Protein AF-0000000073178371 (afdb_homodimer)

Radius of gyration: 22.94 Å; Cα contacts (8 Å, |Δi|>4): 761; chains: 2; bounding box: 47×72×48 Å

Secondary structure (DSSP, 8-state):
--SS-GGGHHHHEEETTSS--SS--EEEEEEE-TT-HHHHHHHHHIIIIIHHHHHHTT-GGGEEEEEEE---GGGHHHHHHHHHHHHHHHHH-GGGHHHHHHHHHHTGGGGSHHHHTT-BHHHHHHHHHHHHHHHSSS--HHHHHHHH-----TT--------TTHHHHHHHHHHHHHHT--SSSEEEETTEE-TT--TTS-HHHHHHHHHTT-/--SS-GGGHHHHEEETTSS--SS--EEEEEEE-TT-HHHHHHHHHIIIIIHHHHHHTT-GGGEEEEEEE---GGGHHHHHHHHHHHHHHHHH-GGGHHHHHHHHHHTGGGGSHHHHTT-BHHHHHHHHHHHHHHHSSS--HHHHHHHH-----TT--------TTHHHHHHHHHHHHHHT--SSSEEEETTEE-TT--TTS-HHHHHHHHHTT-

InterPro domains:
  IPR036249 Thioredoxin-like superfamily [SSF52833] (24-210)

pLDDT: mean 94.6, std 6.79, range [54.22, 98.88]

Nearest PDB structures (foldseek):
  3gn3-assembly1_A  TM=8.587E-01  e=5.222E-09  Pseudomonas syringae pv. tomato
  1z6m-assembly1_A  TM=7.721E-01  e=9.609E-05  Enterococcus faecalis V583
  5c00-assembly3_C  TM=6.889E-01  e=3.436E-05  Corynebacterium diphtheriae NCTC 13129
  4n30-assembly1_A  TM=6.350E-01  e=2.978E-04  Pseudomonas aeruginosa
  3gn3-assembly1_A  TM=8.583E-01  e=3.456E-09  Pseudomonas syringae pv. tomato

Organism: Brettanomyces naardenensis (NCBI:txid13370)

Solvent-accessible surface area (backbone atoms only — not comparable to full-atom values): 22902 Å² total; per-residue (Å²): 100,65,93,64,66,71,88,42,42,75,32,38,40,42,44,48,49,76,49,89,59,94,58,84,36,48,24,37,37,38,33,32,24,70,68,34,70,48,18,31,46,32,52,50,42,42,66,71,42,29,37,55,50,33,45,76,69,72,52,15,62,46,32,30,39,30,64,39,59,40,63,54,46,81,42,16,60,42,20,33,50,52,52,43,52,48,48,29,34,31,73,76,38,34,92,46,23,60,60,47,52,51,52,46,40,74,48,30,63,69,48,19,50,54,62,40,38,83,39,18,58,55,54,51,48,50,54,53,49,47,53,44,47,75,72,47,83,88,55,59,64,67,62,47,45,69,28,61,50,71,71,71,55,92,84,70,56,72,41,69,83,54,38,76,37,40,68,61,53,49,48,33,48,51,49,34,39,72,74,56,60,79,63,64,52,34,34,27,50,72,86,38,79,37,84,82,53,48,52,82,50,51,46,70,59,48,48,53,58,54,57,68,71,108,101,64,92,62,66,71,89,42,42,76,32,39,40,43,43,49,48,75,48,89,60,93,57,84,34,50,23,37,37,37,32,33,24,69,68,35,70,48,18,30,46,33,53,50,42,43,67,73,42,30,37,55,50,32,46,76,68,72,52,15,64,47,31,31,40,28,65,38,60,41,63,52,46,82,41,17,60,42,18,32,51,51,52,42,53,47,46,30,34,31,72,77,38,33,91,46,22,58,59,48,52,52,52,44,39,77,48,30,63,69,47,18,50,54,62,40,38,82,37,19,57,54,55,51,46,51,54,53,47,48,52,45,46,74,70,46,81,90,56,56,64,66,62,47,47,69,30,61,49,72,70,71,53,92,83,71,54,73,41,68,85,52,37,75,37,39,68,61,53,50,50,34,49,51,50,34,38,72,73,58,59,79,61,64,52,35,35,26,49,74,86,36,79,36,84,82,53,48,51,84,50,50,45,69,58,49,48,53,57,56,56,71,71,108

Sequence (428 aa):
MGSIHPRFYKTHVVNAGGVSSSKPTISVELFLDYNCPFSGKLFKKVNTELIPLLKSQGIADEFDFALIHVVQPWHHINSGASHEVALAIAQAYPDQFWAFSSILFENITQFYDTELYNLSRKQVYEKLIKLAVDNLRSIDAKKLWDLVEIKRPADGLPHNSGNKVSDDLKYFTRYQRTVGAHVTPTVFVNGIAFPQIESSTDASAIAKILKQQLMGSIHPRFYKTHVVNAGGVSSSKPTISVELFLDYNCPFSGKLFKKVNTELIPLLKSQGIADEFDFALIHVVQPWHHINSGASHEVALAIAQAYPDQFWAFSSILFENITQFYDTELYNLSRKQVYEKLIKLAVDNLRSIDAKKLWDLVEIKRPADGLPHNSGNKVSDDLKYFTRYQRTVGAHVTPTVFVNGIAFPQIESSTDASAIAKILKQQL

Structure (mmCIF, N/CA/C/O backbone):
data_AF-0000000073178371-model_v1
#
loop_
_entity.id
_entity.type
_entity.pdbx_description
1 polymer DEKNAAC100363
#
loop_
_atom_site.group_PDB
_atom_site.id
_atom_site.type_symbol
_atom_site.label_atom_id
_atom_site.label_alt_id
_atom_site.label_comp_id
_atom_site.label_asym_id
_atom_site.label_entity_id
_atom_site.label_seq_id
_atom_site.pdbx_PDB_ins_code
_atom_site.Cartn_x
_atom_site.Cartn_y
_atom_site.Cartn_z
_atom_site.occupancy
_atom_site.B_iso_or_equiv
_atom_site.auth_seq_id
_atom_site.auth_comp_id
_atom_site.auth_asym_id
_atom_site.auth_atom_id
_atom_site.pdbx_PDB_model_num
ATOM 1 N N . MET A 1 1 ? -15.477 14.062 18.016 1 54.34 1 MET A N 1
ATOM 2 C CA . MET A 1 1 ? -14.234 13.297 18.016 1 54.34 1 MET A CA 1
ATOM 3 C C . MET A 1 1 ? -14.211 12.297 16.859 1 54.34 1 MET A C 1
ATOM 5 O O . MET A 1 1 ? -15.266 11.875 16.375 1 54.34 1 MET A O 1
ATOM 9 N N . GLY A 1 2 ? -13.188 12.344 15.953 1 62.16 2 GLY A N 1
ATOM 10 C CA . GLY A 1 2 ? -13.047 11.484 14.789 1 62.16 2 GLY A CA 1
ATOM 11 C C . GLY A 1 2 ? -13.078 10.008 15.125 1 62.16 2 GLY A C 1
ATOM 12 O O . GLY A 1 2 ? -13.352 9.633 16.266 1 62.16 2 GLY A O 1
ATOM 13 N N . SER A 1 3 ? -13.125 9.227 14.172 1 81.31 3 SER A N 1
ATOM 14 C CA . SER A 1 3 ? -13.289 7.777 14.25 1 81.31 3 SER A CA 1
ATOM 15 C C . SER A 1 3 ? -11.945 7.074 14.43 1 81.31 3 SER A C 1
ATOM 17 O O . SER A 1 3 ? -11.898 5.867 14.664 1 81.31 3 SER A O 1
ATOM 19 N N . ILE A 1 4 ? -10.875 8.055 14.547 1 90.62 4 ILE A N 1
ATOM 20 C CA . ILE A 1 4 ? -9.594 7.352 14.617 1 90.62 4 ILE A CA 1
ATOM 21 C C . ILE A 1 4 ? -9.242 7.066 16.078 1 90.62 4 ILE A C 1
ATOM 23 O O . ILE A 1 4 ? -9.867 7.609 16.984 1 90.62 4 ILE A O 1
ATOM 27 N N . HIS A 1 5 ? -8.281 6.125 16.297 1 93.94 5 HIS A N 1
ATOM 28 C CA . HIS A 1 5 ? -7.82 5.781 17.625 1 93.94 5 HIS A CA 1
ATOM 29 C C . HIS A 1 5 ? -7.391 7.023 18.406 1 93.94 5 HIS A C 1
ATOM 31 O O . HIS A 1 5 ? -6.664 7.867 17.875 1 93.94 5 HIS A O 1
ATOM 37 N N . PRO A 1 6 ? -7.797 7.234 19.656 1 92.62 6 PRO A N 1
ATOM 38 C CA . PRO A 1 6 ? -7.559 8.453 20.438 1 92.62 6 PRO A CA 1
ATOM 39 C C . PRO A 1 6 ? -6.074 8.789 20.562 1 92.62 6 PRO A C 1
ATOM 41 O O . PRO A 1 6 ? -5.711 9.961 20.703 1 92.62 6 PRO A O 1
ATOM 44 N N . ARG A 1 7 ? -5.223 7.797 20.453 1 94.25 7 ARG A N 1
ATOM 45 C CA . ARG A 1 7 ? -3.793 8.047 20.609 1 94.25 7 ARG A CA 1
ATOM 46 C C . ARG A 1 7 ? -3.266 8.953 19.516 1 94.25 7 ARG A C 1
ATOM 48 O O . ARG A 1 7 ? -2.186 9.531 19.641 1 94.25 7 ARG A O 1
ATOM 55 N N . PHE A 1 8 ? -4.043 9.102 18.469 1 96.5 8 PHE A N 1
ATOM 56 C CA . PHE A 1 8 ? -3.582 9.914 17.344 1 96.5 8 PHE A CA 1
ATOM 57 C C . PHE A 1 8 ? -4.223 11.297 17.375 1 96.5 8 PHE A C 1
ATOM 59 O O . PHE A 1 8 ? -3.943 12.141 16.516 1 96.5 8 PHE A O 1
ATOM 66 N N . TYR A 1 9 ? -5.121 11.586 18.375 1 93.19 9 TYR A N 1
ATOM 67 C CA . TYR A 1 9 ? -5.867 12.844 18.391 1 93.19 9 TYR A CA 1
ATOM 68 C C . TYR A 1 9 ? -4.926 14.039 18.516 1 93.19 9 TYR A C 1
ATOM 70 O O . TYR A 1 9 ? -5.059 15.023 17.781 1 93.19 9 TYR A O 1
ATOM 78 N N . LYS A 1 10 ? -3.943 13.914 19.375 1 92.94 10 LYS A N 1
ATOM 79 C CA . LYS A 1 10 ? -3.039 15.031 19.609 1 92.94 10 LYS A CA 1
ATOM 80 C C . LYS A 1 10 ? -2.246 15.383 18.359 1 92.94 10 LYS A C 1
ATOM 82 O O . LYS A 1 10 ? -1.962 16.562 18.109 1 92.94 10 LYS A O 1
ATOM 87 N N . THR A 1 11 ? -1.948 14.406 17.562 1 96.62 11 THR A N 1
ATOM 88 C CA . THR A 1 11 ? -1.065 14.625 16.422 1 96.62 11 THR A CA 1
ATOM 89 C C . THR A 1 11 ? -1.875 14.852 15.148 1 96.62 11 THR A C 1
ATOM 91 O O . THR A 1 11 ? -1.587 15.773 14.383 1 96.62 11 THR A O 1
ATOM 94 N N . HIS A 1 12 ? -2.891 14.055 14.906 1 97.38 12 HIS A N 1
ATOM 95 C CA . HIS A 1 12 ? -3.498 13.953 13.578 1 97.38 12 HIS A CA 1
ATOM 96 C C . HIS A 1 12 ? -4.773 14.789 13.492 1 97.38 12 HIS A C 1
ATOM 98 O O . HIS A 1 12 ? -5.309 15 12.406 1 97.38 12 HIS A O 1
ATOM 104 N N . VAL A 1 13 ? -5.262 15.305 14.633 1 94 13 VAL A N 1
ATOM 105 C CA . VAL A 1 13 ? -6.523 16.047 14.625 1 94 13 VAL A CA 1
ATOM 106 C C . VAL A 1 13 ? -6.27 17.5 15 1 94 13 VAL A C 1
ATOM 108 O O . VAL A 1 13 ? -5.566 17.781 15.977 1 94 13 VAL A O 1
ATOM 111 N N . VAL A 1 14 ? -6.781 18.406 14.188 1 92.94 14 VAL A N 1
ATOM 112 C CA . VAL A 1 14 ? -6.734 19.828 14.477 1 92.94 14 VAL A CA 1
ATOM 113 C C . VAL A 1 14 ? -8.148 20.375 14.617 1 92.94 14 VAL A C 1
ATOM 115 O O . VAL A 1 14 ? -8.977 20.219 13.711 1 92.94 14 VAL A O 1
ATOM 118 N N . ASN A 1 15 ? -8.367 20.875 15.797 1 89.88 15 ASN A N 1
ATOM 119 C CA . ASN A 1 15 ? -9.586 21.656 15.93 1 89.88 15 ASN A CA 1
ATOM 120 C C . ASN A 1 15 ? -9.477 23 15.203 1 89.88 15 ASN A C 1
ATOM 122 O O . ASN A 1 15 ? -8.562 23.766 15.469 1 89.88 15 ASN A O 1
ATOM 126 N N . ALA A 1 16 ? -10.367 23.188 14.312 1 86.94 16 ALA A N 1
ATOM 127 C CA . ALA A 1 16 ? -10.289 24.391 13.477 1 86.94 16 ALA A CA 1
ATOM 128 C C . ALA A 1 16 ? -10.398 25.656 14.32 1 86.94 16 ALA A C 1
ATOM 130 O O . ALA A 1 16 ? -9.883 26.703 13.945 1 86.94 16 ALA A O 1
ATOM 131 N N . GLY A 1 17 ? -10.992 25.531 15.438 1 86 17 GLY A N 1
ATOM 132 C CA . GLY A 1 17 ? -11.156 26.672 16.328 1 86 17 GLY A CA 1
ATOM 133 C C . GLY A 1 17 ? -9.953 26.906 17.219 1 86 17 GLY A C 1
ATOM 134 O O . GLY A 1 17 ? -9.852 27.953 17.875 1 86 17 GLY A O 1
ATOM 135 N N . GLY A 1 18 ? -8.992 26.016 17.234 1 78.75 18 GLY A N 1
ATOM 136 C CA . GLY A 1 18 ? -7.777 26.141 18.016 1 78.75 18 GLY A CA 1
ATOM 137 C C . GLY A 1 18 ? -7.93 25.641 19.438 1 78.75 18 GLY A C 1
ATOM 138 O O . GLY A 1 18 ? -6.949 25.578 20.188 1 78.75 18 GLY A O 1
ATOM 139 N N . VAL A 1 19 ? -9.188 25.438 19.875 1 70.31 19 VAL A N 1
ATOM 140 C CA . VAL A 1 19 ? -9.406 24.984 21.25 1 70.31 19 VAL A CA 1
ATOM 141 C C . VAL A 1 19 ? -10.203 23.672 21.25 1 70.31 19 VAL A C 1
ATOM 143 O O . VAL A 1 19 ? -11.117 23.5 20.438 1 70.31 19 VAL A O 1
ATOM 146 N N . SER A 1 20 ? -9.586 22.734 21.938 1 65.81 20 SER A N 1
ATOM 147 C CA . SER A 1 20 ? -10.344 21.5 22.094 1 65.81 20 SER A CA 1
ATOM 148 C C . SER A 1 20 ? -11.703 21.75 22.734 1 65.81 20 SER A C 1
ATOM 150 O O . SER A 1 20 ? -11.797 22.453 23.734 1 65.81 20 SER A O 1
ATOM 152 N N . SER A 1 21 ? -12.695 21.5 22.031 1 64.94 21 SER A N 1
ATOM 153 C CA . SER A 1 21 ? -14.062 21.703 22.516 1 64.94 21 SER A CA 1
ATOM 154 C C . SER A 1 21 ? -14.57 20.484 23.266 1 64.94 21 SER A C 1
ATOM 156 O O . SER A 1 21 ? -14.18 19.359 22.969 1 64.94 21 SER A O 1
ATOM 158 N N . SER A 1 22 ? -15.164 20.734 24.359 1 69.12 22 SER A N 1
ATOM 159 C CA . SER A 1 22 ? -15.812 19.672 25.109 1 69.12 22 SER A CA 1
ATOM 160 C C . SER A 1 22 ? -17.047 19.141 24.391 1 69.12 22 SER A C 1
ATOM 162 O O . SER A 1 22 ? -17.562 18.078 24.719 1 69.12 22 SER A O 1
ATOM 164 N N . LYS A 1 23 ? -17.438 19.812 23.406 1 78.44 23 LYS A N 1
ATOM 165 C CA . LYS A 1 23 ? -18.625 19.406 22.656 1 78.44 23 LYS A CA 1
ATOM 166 C C . LYS A 1 23 ? -18.219 18.547 21.453 1 78.44 23 LYS A C 1
ATOM 168 O O . LYS A 1 23 ? -17.109 18.641 20.953 1 78.44 23 LYS A O 1
ATOM 173 N N . PRO A 1 24 ? -19.266 17.766 21.109 1 81.5 24 PRO A N 1
ATOM 174 C CA . PRO A 1 24 ? -19.016 17 19.891 1 81.5 24 PRO A CA 1
ATOM 175 C C . PRO A 1 24 ? -18.812 17.875 18.656 1 81.5 24 PRO A C 1
ATOM 177 O O . PRO A 1 24 ? -19.516 18.875 18.484 1 81.5 24 PRO A O 1
ATOM 180 N N . THR A 1 25 ? -17.891 17.641 17.891 1 91.19 25 THR A N 1
ATOM 181 C CA . THR A 1 25 ? -17.562 18.391 16.672 1 91.19 25 THR A CA 1
ATOM 182 C C . THR A 1 25 ? -17.828 17.531 15.438 1 91.19 25 THR A C 1
ATOM 184 O O . THR A 1 25 ? -17.969 16.312 15.539 1 91.19 25 THR A O 1
ATOM 187 N N . ILE A 1 26 ? -18.047 18.219 14.312 1 93.88 26 ILE A N 1
ATOM 188 C CA . ILE A 1 26 ? -18.078 17.562 13.008 1 93.88 26 ILE A CA 1
ATOM 189 C C . ILE A 1 26 ? -16.656 17.156 12.609 1 93.88 26 ILE A C 1
ATOM 191 O O . ILE A 1 26 ? -15.742 17.984 12.609 1 93.88 26 ILE A O 1
ATOM 195 N N . SER A 1 27 ? -16.531 15.867 12.32 1 95.25 27 SER A N 1
ATOM 196 C CA . SER A 1 27 ? -15.219 15.352 11.93 1 95.25 27 SER A CA 1
ATOM 197 C C . SER A 1 27 ? -15.031 15.422 10.414 1 95.25 27 SER A C 1
ATOM 199 O O . SER A 1 27 ? -15.875 14.938 9.656 1 95.25 27 SER A O 1
ATOM 201 N N . VAL A 1 28 ? -14.023 16.062 9.969 1 97.19 28 VAL A N 1
ATOM 202 C CA . VAL A 1 28 ? -13.602 16.094 8.57 1 97.19 28 VAL A CA 1
ATOM 203 C C . VAL A 1 28 ? -12.281 15.336 8.414 1 97.19 28 VAL A C 1
ATOM 205 O O . VAL A 1 28 ? -11.219 15.844 8.789 1 97.19 28 VAL A O 1
ATOM 208 N N . GLU A 1 29 ? -12.359 14.133 7.844 1 97.69 29 GLU A N 1
ATOM 209 C CA . GLU A 1 29 ? -11.172 13.305 7.664 1 97.69 29 GLU A CA 1
ATOM 210 C C . GLU A 1 29 ? -10.609 13.438 6.254 1 97.69 29 GLU A C 1
ATOM 212 O O . GLU A 1 29 ? -11.336 13.266 5.273 1 97.69 29 GLU A O 1
ATOM 217 N N . LEU A 1 30 ? -9.375 13.836 6.223 1 98.5 30 LEU A N 1
ATOM 218 C CA . LEU A 1 30 ? -8.648 13.969 4.965 1 98.5 30 LEU A CA 1
ATOM 219 C C . LEU A 1 30 ? -7.75 12.766 4.719 1 98.5 30 LEU A C 1
ATOM 221 O O . LEU A 1 30 ? -6.719 12.602 5.379 1 98.5 30 LEU A O 1
ATOM 225 N N . PHE A 1 31 ? -8.148 11.844 3.83 1 98.5 31 PHE A N 1
ATOM 226 C CA . PHE A 1 31 ? -7.305 10.734 3.41 1 98.5 31 PHE A CA 1
ATOM 227 C C . PHE A 1 31 ? -6.281 11.188 2.379 1 98.5 31 PHE A C 1
ATOM 229 O O . PHE A 1 31 ? -6.637 11.508 1.244 1 98.5 31 PHE A O 1
ATOM 236 N N . LEU A 1 32 ? -5.035 11.211 2.797 1 98.44 32 LEU A N 1
ATOM 237 C CA . LEU A 1 32 ? -4.004 11.883 2.01 1 98.44 32 LEU A CA 1
ATOM 238 C C . LEU A 1 32 ? -2.791 10.977 1.819 1 98.44 32 LEU A C 1
ATOM 240 O O . LEU A 1 32 ? -2.473 10.164 2.691 1 98.44 32 LEU A O 1
ATOM 244 N N . ASP A 1 33 ? -2.174 11.102 0.709 1 97.56 33 ASP A N 1
ATOM 245 C CA . ASP A 1 33 ? -0.863 10.531 0.416 1 97.56 33 ASP A CA 1
ATOM 246 C C . ASP A 1 33 ? 0.177 11.625 0.189 1 97.56 33 ASP A C 1
ATOM 248 O O . ASP A 1 33 ? -0.002 12.492 -0.669 1 97.56 33 ASP A O 1
ATOM 252 N N . TYR A 1 34 ? 1.297 11.539 0.881 1 97.38 34 TYR A N 1
ATOM 253 C CA . TYR A 1 34 ? 2.314 12.578 0.831 1 97.38 34 TYR A CA 1
ATOM 254 C C . TYR A 1 34 ? 2.98 12.633 -0.539 1 97.38 34 TYR A C 1
ATOM 256 O O . TYR A 1 34 ? 3.691 13.586 -0.857 1 97.38 34 TYR A O 1
ATOM 264 N N . ASN A 1 35 ? 2.725 11.633 -1.349 1 95.19 35 ASN A N 1
ATOM 265 C CA . ASN A 1 35 ? 3.314 11.633 -2.684 1 95.19 35 ASN A CA 1
ATOM 266 C C . ASN A 1 35 ? 2.281 11.969 -3.754 1 95.19 35 ASN A C 1
ATOM 268 O O . ASN A 1 35 ? 2.533 11.789 -4.945 1 95.19 35 ASN A O 1
ATOM 272 N N . CYS A 1 36 ? 1.151 12.391 -3.408 1 95.81 36 CYS A N 1
ATOM 273 C CA . CYS A 1 36 ? 0.1 12.797 -4.332 1 95.81 36 CYS A CA 1
ATOM 274 C C . CYS A 1 36 ? -0.03 14.312 -4.375 1 95.81 36 CYS A C 1
ATOM 276 O O . CYS A 1 36 ? -0.398 14.938 -3.379 1 95.81 36 CYS A O 1
ATOM 278 N N . PRO A 1 37 ? 0.209 14.867 -5.527 1 95.56 37 PRO A N 1
ATOM 279 C CA . PRO A 1 37 ? 0.144 16.328 -5.613 1 95.56 37 PRO A CA 1
ATOM 280 C C . PRO A 1 37 ? -1.253 16.875 -5.328 1 95.56 37 PRO A C 1
ATOM 282 O O . PRO A 1 37 ? -1.392 17.984 -4.797 1 95.56 37 PRO A O 1
ATOM 285 N N . PHE A 1 38 ? -2.293 16.141 -5.613 1 97.81 38 PHE A N 1
ATOM 286 C CA . PHE A 1 38 ? -3.658 16.578 -5.336 1 97.81 38 PHE A CA 1
ATOM 287 C C . PHE A 1 38 ? -3.943 16.547 -3.838 1 97.81 38 PHE A C 1
ATOM 289 O O . PHE A 1 38 ? -4.691 17.375 -3.326 1 97.81 38 PHE A O 1
ATOM 296 N N . SER A 1 39 ? -3.367 15.547 -3.133 1 98 39 SER A N 1
ATOM 297 C CA . SER A 1 39 ? -3.412 15.555 -1.675 1 98 39 SER A CA 1
ATOM 298 C C . SER A 1 39 ? -2.779 16.828 -1.108 1 98 39 SER A C 1
ATOM 300 O O . SER A 1 39 ? -3.328 17.438 -0.196 1 98 39 SER A O 1
ATOM 302 N N . GLY A 1 40 ? -1.591 17.141 -1.69 1 98.06 40 GLY A N 1
ATOM 303 C CA . GLY A 1 40 ? -0.936 18.359 -1.252 1 98.06 40 GLY A CA 1
ATOM 304 C C . GLY A 1 40 ? -1.779 19.594 -1.476 1 98.06 40 GLY A C 1
ATOM 305 O O . GLY A 1 40 ? -1.87 20.469 -0.598 1 98.06 40 GLY A O 1
ATOM 306 N N . LYS A 1 41 ? -2.383 19.672 -2.615 1 98.38 41 LYS A N 1
ATOM 307 C CA . LYS A 1 41 ? -3.24 20.812 -2.957 1 98.38 41 LYS A CA 1
ATOM 308 C C . LYS A 1 41 ? -4.402 20.938 -1.978 1 98.38 41 LYS A C 1
ATOM 310 O O . LYS A 1 41 ? -4.703 22.031 -1.493 1 98.38 41 LYS A O 1
ATOM 315 N N . LEU A 1 42 ? -5.086 19.859 -1.677 1 98.75 42 LEU A N 1
ATOM 316 C CA . LEU A 1 42 ? -6.215 19.875 -0.752 1 98.75 42 LEU A CA 1
ATOM 317 C C . LEU A 1 42 ? -5.758 20.266 0.652 1 98.75 42 LEU A C 1
ATOM 319 O O . LEU A 1 42 ? -6.395 21.094 1.31 1 98.75 42 LEU A O 1
ATOM 323 N N . PHE A 1 43 ? -4.656 19.625 1.108 1 98.56 43 PHE A N 1
ATOM 324 C CA . PHE A 1 43 ? -4.152 19.906 2.447 1 98.56 43 PHE A CA 1
ATOM 325 C C . PHE A 1 43 ? -3.83 21.375 2.613 1 98.56 43 PHE A C 1
ATOM 327 O O . PHE A 1 43 ? -4.203 22 3.615 1 98.56 43 PHE A O 1
ATOM 334 N N . LYS A 1 44 ? -3.113 21.938 1.64 1 98.12 44 LYS A N 1
ATOM 335 C CA . LYS A 1 44 ? -2.777 23.359 1.663 1 98.12 44 LYS A CA 1
ATOM 336 C C . LYS A 1 44 ? -4.035 24.219 1.698 1 98.12 44 LYS A C 1
ATOM 338 O O . LYS A 1 44 ? -4.125 25.172 2.479 1 98.12 44 LYS A O 1
ATOM 343 N N . LYS A 1 45 ? -5.004 23.906 0.908 1 98.38 45 LYS A N 1
ATOM 344 C CA . LYS A 1 45 ? -6.254 24.672 0.847 1 98.38 45 LYS A CA 1
ATOM 345 C C . LYS A 1 45 ? -6.98 24.641 2.188 1 98.38 45 LYS A C 1
ATOM 347 O O . LYS A 1 45 ? -7.477 25.656 2.656 1 98.38 45 LYS A O 1
ATOM 352 N N . VAL A 1 46 ? -7.043 23.438 2.76 1 97.88 46 VAL A N 1
ATOM 353 C CA . VAL A 1 46 ? -7.703 23.281 4.051 1 97.88 46 VAL A CA 1
ATOM 354 C C . VAL A 1 46 ? -7.008 24.156 5.098 1 97.88 46 VAL A C 1
ATOM 356 O O . VAL A 1 46 ? -7.664 24.891 5.832 1 97.88 46 VAL A O 1
ATOM 359 N N . ASN A 1 47 ? -5.723 24.188 5.125 1 96.12 47 ASN A N 1
ATOM 360 C CA . ASN A 1 47 ? -4.93 24.859 6.152 1 96.12 47 ASN A CA 1
ATOM 361 C C . ASN A 1 47 ? -4.906 26.375 5.945 1 96.12 47 ASN A C 1
ATOM 363 O O . ASN A 1 47 ? -4.973 27.141 6.91 1 96.12 47 ASN A O 1
ATOM 367 N N . THR A 1 48 ? -4.836 26.812 4.703 1 97.19 48 THR A N 1
ATOM 368 C CA . THR A 1 48 ? -4.516 28.219 4.469 1 97.19 48 THR A CA 1
ATOM 369 C C . THR A 1 48 ? -5.758 29 4.043 1 97.19 48 THR A C 1
ATOM 371 O O . THR A 1 48 ? -5.77 30.234 4.086 1 97.19 48 THR A O 1
ATOM 374 N N . GLU A 1 49 ? -6.777 28.281 3.629 1 98.31 49 GLU A N 1
ATOM 375 C CA . GLU A 1 49 ? -7.961 28.969 3.123 1 98.31 49 GLU A CA 1
ATOM 376 C C . GLU A 1 49 ? -9.211 28.562 3.896 1 98.31 49 GLU A C 1
ATOM 378 O O . GLU A 1 49 ? -9.883 29.406 4.488 1 98.31 49 GLU A O 1
ATOM 383 N N . LEU A 1 50 ? -9.5 27.25 4.008 1 98.38 50 LEU A N 1
ATOM 384 C CA . LEU A 1 50 ? -10.766 26.766 4.559 1 98.38 50 LEU A CA 1
ATOM 385 C C . LEU A 1 50 ? -10.859 27.078 6.051 1 98.38 50 LEU A C 1
ATOM 387 O O . LEU A 1 50 ? -11.844 27.656 6.508 1 98.38 50 LEU A O 1
ATOM 391 N N . ILE A 1 51 ? -9.836 26.688 6.809 1 97.06 51 ILE A N 1
ATOM 392 C CA . ILE A 1 51 ? -9.875 26.875 8.258 1 97.06 51 ILE A CA 1
ATOM 393 C C . ILE A 1 51 ? -9.977 28.359 8.586 1 97.06 51 ILE A C 1
ATOM 395 O O . ILE A 1 51 ? -10.836 28.766 9.367 1 97.06 51 ILE A O 1
ATOM 399 N N . PRO A 1 52 ? -9.125 29.234 7.98 1 97.31 52 PRO A N 1
ATOM 400 C CA . PRO A 1 52 ? -9.281 30.672 8.211 1 97.31 52 PRO A CA 1
ATOM 401 C C . PRO A 1 52 ? -10.68 31.188 7.848 1 97.31 52 PRO A C 1
ATOM 403 O O . PRO A 1 52 ? -11.234 32.031 8.547 1 97.31 52 PRO A O 1
ATOM 406 N N . LEU A 1 53 ? -11.25 30.672 6.77 1 98.06 53 LEU A N 1
ATOM 407 C CA . LEU A 1 53 ? -12.586 31.062 6.352 1 98.06 53 LEU A CA 1
ATOM 408 C C . LEU A 1 53 ? -13.625 30.672 7.398 1 98.06 53 LEU A C 1
ATOM 410 O O . LEU A 1 53 ? -14.5 31.469 7.738 1 98.06 53 LEU A O 1
ATOM 414 N N . LEU A 1 54 ? -13.547 29.453 7.934 1 97.44 54 LEU A N 1
ATOM 415 C CA . LEU A 1 54 ? -14.461 29 8.969 1 97.44 54 LEU A CA 1
ATOM 416 C C . LEU A 1 54 ? -14.328 29.859 10.227 1 97.44 54 LEU A C 1
ATOM 418 O O . LEU A 1 54 ? -15.32 30.141 10.898 1 97.44 54 LEU A O 1
ATOM 422 N N . LYS A 1 55 ? -13.125 30.266 10.57 1 96.25 55 LYS A N 1
ATOM 423 C CA . LYS A 1 55 ? -12.883 31.156 11.703 1 96.25 55 LYS A CA 1
ATOM 424 C C . LYS A 1 55 ? -13.547 32.5 11.492 1 96.25 55 LYS A C 1
ATOM 426 O O . LYS A 1 55 ? -14.211 33.031 12.391 1 96.25 55 LYS A O 1
ATOM 431 N N . SER A 1 56 ? -13.352 33.062 10.328 1 97.06 56 SER A N 1
ATOM 432 C CA . SER A 1 56 ? -13.938 34.375 10.023 1 97.06 56 SER A CA 1
ATOM 433 C C . SER A 1 56 ? -15.461 34.312 10.086 1 97.06 56 SER A C 1
ATOM 435 O O . SER A 1 56 ? -16.109 35.312 10.359 1 97.06 56 SER A O 1
ATOM 437 N N . GLN A 1 57 ? -16.016 33.125 9.867 1 96.12 57 GLN A N 1
ATOM 438 C CA . GLN A 1 57 ? -17.453 32.969 9.883 1 96.12 57 GLN A CA 1
ATOM 439 C C . GLN A 1 57 ? -17.953 32.625 11.289 1 96.12 57 GLN A C 1
ATOM 441 O O . GLN A 1 57 ? -19.156 32.5 11.516 1 96.12 57 GLN A O 1
ATOM 446 N N . GLY A 1 58 ? -17.062 32.438 12.195 1 94.62 58 GLY A N 1
ATOM 447 C CA . GLY A 1 58 ? -17.422 32.219 13.586 1 94.62 58 GLY A CA 1
ATOM 448 C C . GLY A 1 58 ? -17.891 30.781 13.867 1 94.62 58 GLY A C 1
ATOM 449 O O . GLY A 1 58 ? -18.562 30.531 14.875 1 94.62 58 GLY A O 1
ATOM 450 N N . ILE A 1 59 ? -17.531 29.781 12.945 1 94.25 59 ILE A N 1
ATOM 451 C CA . ILE A 1 59 ? -18.047 28.438 13.133 1 94.25 59 ILE A CA 1
ATOM 452 C C . ILE A 1 59 ? -16.891 27.438 13.172 1 94.25 59 ILE A C 1
ATOM 454 O O . ILE A 1 59 ? -17.109 26.234 13.102 1 94.25 59 ILE A O 1
ATOM 458 N N . ALA A 1 60 ? -15.656 27.859 13.234 1 94.25 60 ALA A N 1
ATOM 459 C CA . ALA A 1 60 ? -14.469 27 13.18 1 94.25 60 ALA A CA 1
ATOM 460 C C . ALA A 1 60 ? -14.484 25.984 14.312 1 94.25 60 ALA A C 1
ATOM 462 O O . ALA A 1 60 ? -14.047 24.844 14.133 1 94.25 60 ALA A O 1
ATOM 463 N N . ASP A 1 61 ? -15.016 26.297 15.484 1 92.81 61 ASP A N 1
ATOM 464 C CA . ASP A 1 61 ? -14.984 25.453 16.656 1 92.81 61 ASP A CA 1
ATOM 465 C C . ASP A 1 61 ? -15.883 24.234 16.484 1 92.81 61 ASP A C 1
ATOM 467 O O . ASP A 1 61 ? -15.82 23.281 17.266 1 92.81 61 ASP A O 1
ATOM 471 N N . GLU A 1 62 ? -16.688 24.203 15.445 1 93.38 62 GLU A N 1
ATOM 472 C CA . GLU A 1 62 ? -17.609 23.109 15.195 1 93.38 62 GLU A CA 1
ATOM 473 C C . GLU A 1 62 ? -16.938 21.969 14.445 1 93.38 62 GLU A C 1
ATOM 475 O O . GLU A 1 62 ? -17.516 20.891 14.297 1 93.38 62 GLU A O 1
ATOM 480 N N . PHE A 1 63 ? -15.664 22.234 14.039 1 94.75 63 PHE A N 1
ATOM 481 C CA . PHE A 1 63 ? -15.07 21.281 13.109 1 94.75 63 PHE A CA 1
ATOM 482 C C . PHE A 1 63 ? -13.711 20.812 13.609 1 94.75 63 PHE A C 1
ATOM 484 O O . PHE A 1 63 ? -12.891 21.609 14.062 1 94.75 63 PHE A O 1
ATOM 491 N N . ASP A 1 64 ? -13.492 19.484 13.523 1 94.56 64 ASP A N 1
ATOM 492 C CA . ASP A 1 64 ? -12.172 18.875 13.656 1 94.56 64 ASP A CA 1
ATOM 493 C C . ASP A 1 64 ? -11.703 18.312 12.312 1 94.56 64 ASP A C 1
ATOM 495 O O . ASP A 1 64 ? -12.453 17.625 11.625 1 94.56 64 ASP A O 1
ATOM 499 N N . PHE A 1 65 ? -10.539 18.672 11.93 1 96.38 65 PHE A N 1
ATOM 500 C CA . PHE A 1 65 ? -9.914 18.125 10.727 1 96.38 65 PHE A CA 1
ATOM 501 C C . PHE A 1 65 ? -8.867 17.078 11.094 1 96.38 65 PHE A C 1
ATOM 503 O O . PHE A 1 65 ? -8.055 17.297 11.992 1 96.38 65 PHE A O 1
ATOM 510 N N . ALA A 1 66 ? -8.945 15.93 10.477 1 97 66 ALA A N 1
ATOM 511 C CA . ALA A 1 66 ? -8 14.844 10.742 1 97 66 ALA A CA 1
ATOM 512 C C . ALA A 1 66 ? -7.258 14.438 9.477 1 97 66 ALA A C 1
ATOM 514 O O . ALA A 1 66 ? -7.852 14.367 8.398 1 97 66 ALA A O 1
ATOM 515 N N . LEU A 1 67 ? -5.961 14.281 9.555 1 98.12 67 LEU A N 1
ATOM 516 C CA . LEU A 1 67 ? -5.164 13.703 8.477 1 98.12 67 LEU A CA 1
ATOM 517 C C . LEU A 1 67 ? -5.094 12.188 8.609 1 98.12 67 LEU A C 1
ATOM 519 O O . LEU A 1 67 ? -4.648 11.664 9.641 1 98.12 67 LEU A O 1
ATOM 523 N N . ILE A 1 68 ? -5.586 11.461 7.648 1 98.31 68 ILE A N 1
ATOM 524 C CA . ILE A 1 68 ? -5.543 10 7.602 1 98.31 68 ILE A CA 1
ATOM 525 C C . ILE A 1 68 ? -4.52 9.547 6.562 1 98.31 68 ILE A C 1
ATOM 527 O O . ILE A 1 68 ? -4.625 9.906 5.387 1 98.31 68 ILE A O 1
ATOM 531 N N . HIS A 1 69 ? -3.531 8.703 7.008 1 98 69 HIS A N 1
ATOM 532 C CA . HIS A 1 69 ? -2.463 8.234 6.133 1 98 69 HIS A CA 1
ATOM 533 C C . HIS A 1 69 ? -2.99 7.242 5.105 1 98 69 HIS A C 1
ATOM 535 O O . HIS A 1 69 ? -3.609 6.238 5.465 1 98 69 HIS A O 1
ATOM 541 N N . VAL A 1 70 ? -2.754 7.551 3.859 1 97.12 70 VAL A N 1
ATOM 542 C CA . VAL A 1 70 ? -2.998 6.586 2.791 1 97.12 70 VAL A CA 1
ATOM 543 C C . VAL A 1 70 ? -1.723 6.379 1.978 1 97.12 70 VAL A C 1
ATOM 545 O O . VAL A 1 70 ? -1.364 7.223 1.15 1 97.12 70 VAL A O 1
ATOM 548 N N . VAL A 1 71 ? -1.095 5.266 2.195 1 96 71 VAL A N 1
ATOM 549 C CA . VAL A 1 71 ? 0.076 4.922 1.396 1 96 71 VAL A CA 1
ATOM 550 C C . VAL A 1 71 ? -0.363 4.227 0.11 1 96 71 VAL A C 1
ATOM 552 O O . VAL A 1 71 ? -0.825 3.082 0.144 1 96 71 VAL A O 1
ATOM 555 N N . GLN A 1 72 ? -0.262 4.934 -1.006 1 94.31 72 GLN A N 1
ATOM 556 C CA . GLN A 1 72 ? -0.553 4.301 -2.289 1 94.31 72 GLN A CA 1
ATOM 557 C C . GLN A 1 72 ? 0.6 3.406 -2.734 1 94.31 72 GLN A C 1
ATOM 559 O O . GLN A 1 72 ? 1.738 3.863 -2.854 1 94.31 72 GLN A O 1
ATOM 564 N N . PRO A 1 73 ? 0.374 2.162 -3.008 1 91.69 73 PRO A N 1
ATOM 565 C CA . PRO A 1 73 ? 1.461 1.2 -3.211 1 91.69 73 PRO A CA 1
ATOM 566 C C . PRO A 1 73 ? 2.197 1.416 -4.531 1 91.69 73 PRO A C 1
ATOM 568 O O . PRO A 1 73 ? 3.307 0.904 -4.715 1 91.69 73 PRO A O 1
ATOM 571 N N . TRP A 1 74 ? 1.652 2.129 -5.539 1 86.56 74 TRP A N 1
ATOM 572 C CA . TRP A 1 74 ? 2.35 2.379 -6.797 1 86.56 74 TRP A CA 1
ATOM 573 C C . TRP A 1 74 ? 3.363 3.508 -6.645 1 86.56 74 TRP A C 1
ATOM 575 O O . TRP A 1 74 ? 4.133 3.791 -7.566 1 86.56 74 TRP A O 1
ATOM 585 N N . HIS A 1 75 ? 3.457 4.125 -5.543 1 77.5 75 HIS A N 1
ATOM 586 C CA . HIS A 1 75 ? 4.504 5.062 -5.152 1 77.5 75 HIS A CA 1
ATOM 587 C C . HIS A 1 75 ? 5.277 4.551 -3.941 1 77.5 75 HIS A C 1
ATOM 589 O O . HIS A 1 75 ? 5.586 5.32 -3.027 1 77.5 75 HIS A O 1
ATOM 595 N N . HIS A 1 76 ? 5.633 3.42 -3.906 1 69.94 76 HIS A N 1
ATOM 596 C CA . HIS A 1 76 ? 5.938 2.629 -2.719 1 69.94 76 HIS A CA 1
ATOM 597 C C . HIS A 1 76 ? 7.172 3.168 -2 1 69.94 76 HIS A C 1
ATOM 599 O O . HIS A 1 76 ? 7.219 3.188 -0.769 1 69.94 76 HIS A O 1
ATOM 605 N N . ILE A 1 77 ? 8.148 3.617 -2.678 1 74.12 77 ILE A N 1
ATOM 606 C CA . ILE A 1 77 ? 9.312 4.078 -1.93 1 74.12 77 ILE A CA 1
ATOM 607 C C . ILE A 1 77 ? 9.031 5.461 -1.346 1 74.12 77 ILE A C 1
ATOM 609 O O . ILE A 1 77 ? 9.172 5.672 -0.139 1 74.12 77 ILE A O 1
ATOM 613 N N . ASN A 1 78 ? 8.43 6.273 -2.072 1 79.88 78 ASN A N 1
ATOM 614 C CA . ASN A 1 78 ? 8.234 7.668 -1.687 1 79.88 78 ASN A CA 1
ATOM 615 C C . ASN A 1 78 ? 7.105 7.816 -0.67 1 79.88 78 ASN A C 1
ATOM 617 O O . ASN A 1 78 ? 7.301 8.398 0.4 1 79.88 78 ASN A O 1
ATOM 621 N N . SER A 1 79 ? 6.02 7.152 -1.047 1 89.69 79 SER A N 1
ATOM 622 C CA . SER A 1 79 ? 4.867 7.25 -0.157 1 89.69 79 SER A CA 1
ATOM 623 C C . SER A 1 79 ? 5.137 6.562 1.176 1 89.69 79 SER A C 1
ATOM 625 O O . SER A 1 79 ? 4.984 7.172 2.236 1 89.69 79 SER A O 1
ATOM 627 N N . GLY A 1 80 ? 5.723 5.387 1.12 1 92.88 80 GLY A N 1
ATOM 628 C CA . GLY A 1 80 ? 5.992 4.645 2.342 1 92.88 80 GLY A CA 1
ATOM 629 C C . GLY A 1 80 ? 6.926 5.375 3.289 1 92.88 80 GLY A C 1
ATOM 630 O O . GLY A 1 80 ? 6.605 5.562 4.465 1 92.88 80 GLY A O 1
ATOM 631 N N . ALA A 1 81 ? 8.07 5.832 2.76 1 95.06 81 ALA A N 1
ATOM 632 C CA . ALA A 1 81 ? 9.086 6.48 3.58 1 95.06 81 ALA A CA 1
ATOM 633 C C . ALA A 1 81 ? 8.578 7.805 4.145 1 95.06 81 ALA A C 1
ATOM 635 O O . ALA A 1 81 ? 8.805 8.117 5.316 1 95.06 81 ALA A O 1
ATOM 636 N N . SER A 1 82 ? 7.891 8.586 3.324 1 97 82 SER A N 1
ATOM 637 C CA . SER A 1 82 ? 7.359 9.867 3.775 1 97 82 SER A CA 1
ATOM 638 C C . SER A 1 82 ? 6.367 9.688 4.918 1 97 82 SER A C 1
ATOM 640 O O . SER A 1 82 ? 6.422 10.406 5.918 1 97 82 SER A O 1
ATOM 642 N N . HIS A 1 83 ? 5.484 8.703 4.773 1 97.94 83 HIS A N 1
ATOM 643 C CA . HIS A 1 83 ? 4.504 8.445 5.82 1 97.94 83 HIS A CA 1
ATOM 644 C C . HIS A 1 83 ? 5.18 7.926 7.09 1 97.94 83 HIS A C 1
ATOM 646 O O . HIS A 1 83 ? 4.789 8.297 8.195 1 97.94 83 HIS A O 1
ATOM 652 N N . GLU A 1 84 ? 6.207 7.113 6.934 1 97.44 84 GLU A N 1
ATOM 653 C CA . GLU A 1 84 ? 6.906 6.586 8.102 1 97.44 84 GLU A CA 1
ATOM 654 C C . GLU A 1 84 ? 7.609 7.703 8.867 1 97.44 84 GLU A C 1
ATOM 656 O O . GLU A 1 84 ? 7.535 7.754 10.102 1 97.44 84 GLU A O 1
ATOM 661 N N . VAL A 1 85 ? 8.258 8.602 8.172 1 98.44 85 VAL A N 1
ATOM 662 C CA . VAL A 1 85 ? 8.953 9.688 8.852 1 98.44 85 VAL A CA 1
ATOM 663 C C . VAL A 1 85 ? 7.941 10.641 9.484 1 98.44 85 VAL A C 1
ATOM 665 O O . VAL A 1 85 ? 8.156 11.156 10.578 1 98.44 85 VAL A O 1
ATOM 668 N N . ALA A 1 86 ? 6.812 10.875 8.805 1 98.75 86 ALA A N 1
ATOM 669 C CA . ALA A 1 86 ? 5.75 11.68 9.391 1 98.75 86 ALA A CA 1
ATOM 670 C C . ALA A 1 86 ? 5.227 11.047 10.68 1 98.75 86 ALA A C 1
ATOM 672 O O . ALA A 1 86 ? 4.977 11.742 11.664 1 98.75 86 ALA A O 1
ATOM 673 N N . LEU A 1 87 ? 5.066 9.711 10.664 1 98.69 87 LEU A N 1
ATOM 674 C CA . LEU A 1 87 ? 4.613 9 11.852 1 98.69 87 LEU A CA 1
ATOM 675 C C . LEU A 1 87 ? 5.672 9.047 12.953 1 98.69 87 LEU A C 1
ATOM 677 O O . LEU A 1 87 ? 5.34 9.102 14.141 1 98.69 87 LEU A O 1
ATOM 681 N N . ALA A 1 88 ? 6.953 9.062 12.539 1 98.88 88 ALA A N 1
ATOM 682 C CA . ALA A 1 88 ? 8.023 9.25 13.516 1 98.88 88 ALA A CA 1
ATOM 683 C C . ALA A 1 88 ? 7.941 10.625 14.172 1 98.88 88 ALA A C 1
ATOM 685 O O . ALA A 1 88 ? 8.117 10.758 15.383 1 98.88 88 ALA A O 1
ATOM 686 N N . ILE A 1 89 ? 7.668 11.648 13.375 1 98.88 89 ILE A N 1
ATOM 687 C CA . ILE A 1 89 ? 7.469 12.992 13.906 1 98.88 89 ILE A CA 1
ATOM 688 C C . ILE A 1 89 ? 6.285 12.992 14.875 1 98.88 89 ILE A C 1
ATOM 690 O O . ILE A 1 89 ? 6.367 13.57 15.961 1 98.88 89 ILE A O 1
ATOM 694 N N . ALA A 1 90 ? 5.199 12.32 14.5 1 98.75 90 ALA A N 1
ATOM 695 C CA . ALA A 1 90 ? 4.02 12.242 15.359 1 98.75 90 ALA A CA 1
ATOM 696 C C . ALA A 1 90 ? 4.367 11.633 16.719 1 98.75 90 ALA A C 1
ATOM 698 O O . ALA A 1 90 ? 3.895 12.102 17.75 1 98.75 90 ALA A O 1
ATOM 699 N N . GLN A 1 91 ? 5.211 10.602 16.703 1 98.56 91 GLN A N 1
ATOM 700 C CA . GLN A 1 91 ? 5.574 9.914 17.938 1 98.56 91 GLN A CA 1
ATOM 701 C C . GLN A 1 91 ? 6.539 10.758 18.781 1 98.56 91 GLN A C 1
ATOM 703 O O . GLN A 1 91 ? 6.371 10.883 19.984 1 98.56 91 GLN A O 1
ATOM 708 N N . ALA A 1 92 ? 7.52 11.406 18.141 1 98.62 92 ALA A N 1
ATOM 709 C CA . ALA A 1 92 ? 8.625 12.039 18.844 1 98.62 92 ALA A CA 1
ATOM 710 C C . ALA A 1 92 ? 8.32 13.508 19.125 1 98.62 92 ALA A C 1
ATOM 712 O O . ALA A 1 92 ? 8.773 14.062 20.141 1 98.62 92 ALA A O 1
ATOM 713 N N . TYR A 1 93 ? 7.594 14.141 18.266 1 98.38 93 TYR A N 1
ATOM 714 C CA . TYR A 1 93 ? 7.289 15.562 18.344 1 98.38 93 TYR A CA 1
ATOM 715 C C . TYR A 1 93 ? 5.832 15.828 17.969 1 98.38 93 TYR A C 1
ATOM 717 O O . TYR A 1 93 ? 5.555 16.531 16.984 1 98.38 93 TYR A O 1
ATOM 725 N N . PRO A 1 94 ? 4.914 15.367 18.828 1 97.56 94 PRO A N 1
ATOM 726 C CA . PRO A 1 94 ? 3.49 15.336 18.484 1 97.56 94 PRO A CA 1
ATOM 727 C C . PRO A 1 94 ? 2.947 16.703 18.094 1 97.56 94 PRO A C 1
ATOM 729 O O . PRO A 1 94 ? 2.074 16.812 17.219 1 97.56 94 PRO A O 1
ATOM 732 N N . ASP A 1 95 ? 3.486 17.797 18.609 1 96.56 95 ASP A N 1
ATOM 733 C CA . ASP A 1 95 ? 2.957 19.125 18.359 1 96.56 95 ASP A CA 1
ATOM 734 C C . ASP A 1 95 ? 3.422 19.656 17 1 96.56 95 ASP A C 1
ATOM 736 O O . ASP A 1 95 ? 2.98 20.719 16.562 1 96.56 95 ASP A O 1
ATOM 740 N N . GLN A 1 96 ? 4.309 18.859 16.359 1 98.12 96 GLN A N 1
ATOM 741 C CA . GLN A 1 96 ? 4.879 19.406 15.125 1 98.12 96 GLN A CA 1
ATOM 742 C C . GLN A 1 96 ? 4.516 18.516 13.93 1 98.12 96 GLN A C 1
ATOM 744 O O . GLN A 1 96 ? 5.02 18.734 12.82 1 98.12 96 GLN A O 1
ATOM 749 N N . PHE A 1 97 ? 3.6 17.531 14.133 1 98.38 97 PHE A N 1
ATOM 750 C CA . PHE A 1 97 ? 3.195 16.625 13.078 1 98.38 97 PHE A CA 1
ATOM 751 C C . PHE A 1 97 ? 2.52 17.375 11.938 1 98.38 97 PHE A C 1
ATOM 753 O O . PHE A 1 97 ? 2.867 17.188 10.766 1 98.38 97 PHE A O 1
ATOM 760 N N . TRP A 1 98 ? 1.553 18.188 12.227 1 96.56 98 TRP A N 1
ATOM 761 C CA . TRP A 1 98 ? 0.791 18.922 11.219 1 96.56 98 TRP A CA 1
ATOM 762 C C . TRP A 1 98 ? 1.692 19.859 10.43 1 96.56 98 TRP A C 1
ATOM 764 O O . TRP A 1 98 ? 1.562 19.984 9.211 1 96.56 98 TRP A O 1
ATOM 774 N N . ALA A 1 99 ? 2.619 20.547 11.156 1 97.69 99 ALA A N 1
ATOM 775 C CA . ALA A 1 99 ? 3.59 21.422 10.5 1 97.69 99 ALA A CA 1
ATOM 776 C C . ALA A 1 99 ?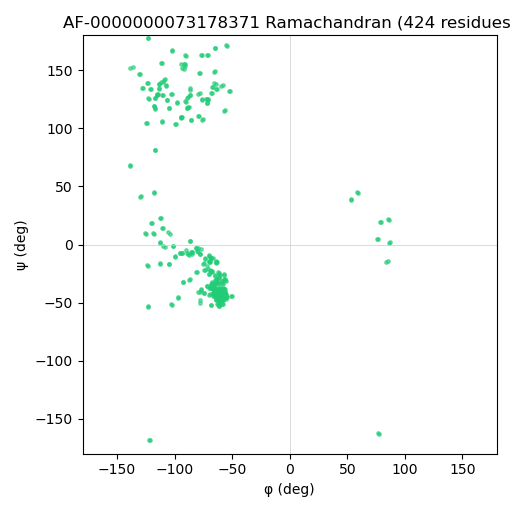 4.465 20.625 9.531 1 97.69 99 ALA A C 1
ATOM 778 O O . ALA A 1 99 ? 4.734 21.078 8.414 1 97.69 99 ALA A O 1
ATOM 779 N N . PHE A 1 100 ? 4.918 19.469 9.953 1 98.75 100 PHE A N 1
ATOM 780 C CA . PHE A 1 100 ? 5.762 18.656 9.094 1 98.75 100 PHE A CA 1
ATOM 781 C C . PHE A 1 100 ? 4.988 18.188 7.863 1 98.75 100 PHE A C 1
ATOM 783 O O . PHE A 1 100 ? 5.551 18.094 6.77 1 98.75 100 PHE A O 1
ATOM 790 N N . SER A 1 101 ? 3.695 17.844 8.039 1 98.56 101 SER A N 1
ATOM 791 C CA . SER A 1 101 ? 2.865 17.469 6.898 1 98.56 101 SER A CA 1
ATOM 792 C C . SER A 1 101 ? 2.842 18.578 5.855 1 98.56 101 SER A C 1
ATOM 794 O O . SER A 1 101 ? 2.945 18.312 4.656 1 98.56 101 SER A O 1
ATOM 796 N N . SER A 1 102 ? 2.752 19.828 6.289 1 98.19 102 SER A N 1
ATOM 797 C CA . SER A 1 102 ? 2.818 20.969 5.371 1 98.19 102 SER A CA 1
ATOM 798 C C . SER A 1 102 ? 4.16 21.016 4.648 1 98.19 102 SER A C 1
ATOM 800 O O . SER A 1 102 ? 4.211 21.234 3.436 1 98.19 102 SER A O 1
ATOM 802 N N . ILE A 1 103 ? 5.219 20.812 5.375 1 98.56 103 ILE A N 1
ATOM 803 C CA . ILE A 1 103 ? 6.57 20.859 4.824 1 98.56 103 ILE A CA 1
ATOM 804 C C . ILE A 1 103 ? 6.734 19.766 3.771 1 98.56 103 ILE A C 1
ATOM 806 O O . ILE A 1 103 ? 7.305 20 2.703 1 98.56 103 ILE A O 1
ATOM 810 N N . LEU A 1 104 ? 6.234 18.562 4.062 1 98.38 104 LEU A N 1
ATOM 811 C CA . LEU A 1 104 ? 6.324 17.453 3.113 1 98.38 104 LEU A CA 1
ATOM 812 C C . LEU A 1 104 ? 5.602 17.797 1.814 1 98.38 104 LEU A C 1
ATOM 814 O O . LEU A 1 104 ? 6.152 17.609 0.726 1 98.38 104 LEU A O 1
ATOM 818 N N . PHE A 1 105 ? 4.379 18.297 1.921 1 98.31 105 PHE A N 1
ATOM 819 C CA . PHE A 1 105 ? 3.594 18.625 0.732 1 98.31 105 PHE A CA 1
ATOM 820 C C . PHE A 1 105 ? 4.234 19.75 -0.054 1 98.31 105 PHE A C 1
ATOM 822 O O . PHE A 1 105 ? 4.203 19.766 -1.286 1 98.31 105 PHE A O 1
ATOM 829 N N . GLU A 1 106 ? 4.867 20.703 0.625 1 97.88 106 GLU A N 1
ATOM 830 C CA . GLU A 1 106 ? 5.531 21.828 -0.028 1 97.88 106 GLU A CA 1
ATOM 831 C C . GLU A 1 106 ? 6.781 21.375 -0.775 1 97.88 106 GLU A C 1
ATOM 833 O O . GLU A 1 106 ? 7.23 22.031 -1.713 1 97.88 106 GLU A O 1
ATOM 838 N N . ASN A 1 107 ? 7.348 20.281 -0.341 1 97.62 107 ASN A N 1
ATOM 839 C CA . ASN A 1 107 ? 8.578 19.781 -0.935 1 97.62 107 ASN A CA 1
ATOM 840 C C . ASN A 1 107 ? 8.352 18.469 -1.682 1 97.62 107 ASN A C 1
ATOM 842 O O . ASN A 1 107 ? 9.289 17.703 -1.909 1 97.62 107 ASN A O 1
ATOM 846 N N . ILE A 1 108 ? 7.172 18.219 -2.084 1 96.19 108 ILE A N 1
ATOM 847 C CA . ILE A 1 108 ? 6.719 16.906 -2.564 1 96.19 108 ILE A CA 1
ATOM 848 C C . ILE A 1 108 ? 7.516 16.516 -3.805 1 96.19 108 ILE A C 1
ATOM 850 O O . ILE A 1 108 ? 7.848 15.344 -3.988 1 96.19 108 ILE A O 1
ATOM 854 N N . THR A 1 109 ? 7.934 17.406 -4.66 1 95.5 109 THR A N 1
ATOM 855 C CA . THR A 1 109 ? 8.562 17.094 -5.938 1 95.5 109 THR A CA 1
ATOM 856 C C . THR A 1 109 ? 9.945 16.484 -5.723 1 95.5 109 THR A C 1
ATOM 858 O O . THR A 1 109 ? 10.445 15.75 -6.578 1 95.5 109 THR A O 1
ATOM 861 N N . GLN A 1 110 ? 10.547 16.719 -4.566 1 95.38 110 GLN A N 1
ATOM 862 C CA . GLN A 1 110 ? 11.844 16.125 -4.234 1 95.38 110 GLN A CA 1
ATOM 863 C C . GLN A 1 110 ? 11.719 14.625 -4.004 1 95.38 110 GLN A C 1
ATOM 865 O O . GLN A 1 110 ? 12.719 13.906 -4.004 1 95.38 110 GLN A O 1
ATOM 870 N N . PHE A 1 111 ? 10.508 14.211 -3.861 1 95.19 111 PHE A N 1
ATOM 871 C CA . PHE A 1 111 ? 10.328 12.828 -3.443 1 95.19 111 PHE A CA 1
ATOM 872 C C . PHE A 1 111 ? 9.523 12.055 -4.48 1 95.19 111 PHE A C 1
ATOM 874 O O . PHE A 1 111 ? 8.969 10.992 -4.176 1 95.19 111 PHE A O 1
ATOM 881 N N . TYR A 1 112 ? 9.469 12.586 -5.664 1 94.38 112 TYR A N 1
ATOM 882 C CA . TYR A 1 112 ? 8.844 11.844 -6.754 1 94.38 112 TYR A CA 1
ATOM 883 C C . TYR A 1 112 ? 9.711 10.672 -7.184 1 94.38 112 TYR A C 1
ATOM 885 O O . TYR A 1 112 ? 10.898 10.609 -6.855 1 94.38 112 TYR A O 1
ATOM 893 N N . ASP A 1 113 ? 9.141 9.758 -7.887 1 91.94 113 ASP A N 1
ATOM 894 C CA . ASP A 1 113 ? 9.773 8.508 -8.289 1 91.94 113 ASP A CA 1
ATOM 895 C C . ASP A 1 113 ? 11.086 8.773 -9.031 1 91.94 113 ASP A C 1
ATOM 897 O O . ASP A 1 113 ? 12.094 8.109 -8.781 1 91.94 113 ASP A O 1
ATOM 901 N N . THR A 1 114 ? 11.07 9.75 -9.945 1 94 114 THR A N 1
ATOM 902 C CA . THR A 1 114 ? 12.258 10.016 -10.75 1 94 114 THR A CA 1
ATOM 903 C C . THR A 1 114 ? 13.406 10.5 -9.875 1 94 114 THR A C 1
ATOM 905 O O . THR A 1 114 ? 14.578 10.25 -10.18 1 94 114 THR A O 1
ATOM 908 N N . GLU A 1 115 ? 13.078 11.18 -8.781 1 94.75 115 GLU A N 1
ATOM 909 C CA . GLU A 1 115 ? 14.094 11.75 -7.91 1 94.75 115 GLU A CA 1
ATOM 910 C C . GLU A 1 115 ? 14.664 10.703 -6.961 1 94.75 115 GLU A C 1
ATOM 912 O O . GLU A 1 115 ? 15.812 10.805 -6.523 1 94.75 115 GLU A O 1
ATOM 917 N N . LEU A 1 116 ? 13.875 9.656 -6.723 1 94.12 116 LEU A N 1
ATOM 918 C CA . LEU A 1 116 ? 14.273 8.703 -5.691 1 94.12 116 LEU A CA 1
ATOM 919 C C . LEU A 1 116 ? 14.695 7.379 -6.309 1 94.12 116 LEU A C 1
ATOM 921 O O . LEU A 1 116 ? 15.156 6.48 -5.605 1 94.12 116 LEU A O 1
ATOM 925 N N . TYR A 1 117 ? 14.617 7.262 -7.625 1 93.5 117 TYR A N 1
ATOM 926 C CA . TYR A 1 117 ? 14.805 6.012 -8.352 1 93.5 117 TYR A CA 1
ATOM 927 C C . TYR A 1 117 ? 16.156 5.383 -8.008 1 93.5 117 TYR A C 1
ATOM 929 O O . TYR A 1 117 ? 16.281 4.156 -7.949 1 93.5 117 TYR A O 1
ATOM 937 N N . ASN A 1 118 ? 17.188 6.18 -7.707 1 95.38 118 ASN A N 1
ATOM 938 C CA . ASN A 1 118 ? 18.531 5.688 -7.469 1 95.38 118 ASN A CA 1
ATOM 939 C C . ASN A 1 118 ? 18.922 5.828 -6 1 95.38 118 ASN A C 1
ATOM 941 O O . ASN A 1 118 ? 20.109 5.73 -5.656 1 95.38 118 ASN A O 1
ATOM 945 N N . LEU A 1 119 ? 17.984 6.066 -5.141 1 95.56 119 LEU A N 1
ATOM 946 C CA . LEU A 1 119 ? 18.25 6.188 -3.709 1 95.56 119 LEU A CA 1
ATOM 947 C C . LEU A 1 119 ? 17.719 4.977 -2.951 1 95.56 119 LEU A C 1
ATOM 949 O O . LEU A 1 119 ? 16.641 4.461 -3.271 1 95.56 119 LEU A O 1
ATOM 953 N N . SER A 1 120 ? 18.484 4.543 -1.932 1 95.06 120 SER A N 1
ATOM 954 C CA . SER A 1 120 ? 18.031 3.486 -1.037 1 95.06 120 SER A CA 1
ATOM 955 C C . SER A 1 120 ? 17.016 4.016 -0.029 1 95.06 120 SER A C 1
ATOM 957 O O . SER A 1 120 ? 16.859 5.23 0.132 1 95.06 120 SER A O 1
ATOM 959 N N . ARG A 1 121 ? 16.266 3.135 0.604 1 94.94 121 ARG A N 1
ATOM 960 C CA . ARG A 1 121 ? 15.359 3.502 1.688 1 94.94 121 ARG A CA 1
ATOM 961 C C . ARG A 1 121 ? 16.078 4.344 2.738 1 94.94 121 ARG A C 1
ATOM 963 O O . ARG A 1 121 ? 15.539 5.344 3.215 1 94.94 121 ARG A O 1
ATOM 970 N N . LYS A 1 122 ? 17.281 3.939 3.105 1 96 122 LYS A N 1
ATOM 971 C CA . LYS A 1 122 ? 18.078 4.68 4.086 1 96 122 LYS A CA 1
ATOM 972 C C . LYS A 1 122 ? 18.328 6.109 3.617 1 96 122 LYS A C 1
ATOM 974 O O . LYS A 1 122 ? 18.188 7.055 4.395 1 96 122 LYS A O 1
ATOM 979 N N . GLN A 1 123 ? 18.688 6.227 2.393 1 97.19 123 GLN A N 1
ATOM 980 C CA . GLN A 1 123 ? 19.016 7.543 1.851 1 97.19 123 GLN A CA 1
ATOM 981 C C . GLN A 1 123 ? 17.766 8.414 1.764 1 97.19 123 GLN A C 1
ATOM 983 O O . GLN A 1 123 ? 17.828 9.633 1.952 1 97.19 123 GLN A O 1
ATOM 988 N N . VAL A 1 124 ? 16.641 7.824 1.442 1 96.38 124 VAL A N 1
ATOM 989 C CA . VAL A 1 124 ? 15.383 8.57 1.411 1 96.38 124 VAL A CA 1
ATOM 990 C C . VAL A 1 124 ? 15.031 9.047 2.818 1 96.38 124 VAL A C 1
ATOM 992 O O . VAL A 1 124 ? 14.625 10.203 3.006 1 96.38 124 VAL A O 1
ATOM 995 N N . TYR A 1 125 ? 15.211 8.125 3.834 1 97.12 125 TYR A N 1
ATOM 996 C CA . TYR A 1 125 ? 15.031 8.547 5.219 1 97.12 125 TYR A CA 1
ATOM 997 C C . TYR A 1 125 ? 15.914 9.742 5.547 1 97.12 125 TYR A C 1
ATOM 999 O O . TYR A 1 125 ? 15.477 10.688 6.199 1 97.12 125 TYR A O 1
ATOM 1007 N N . GLU A 1 126 ? 17.156 9.648 5.125 1 98.38 126 GLU A N 1
ATOM 1008 C CA . GLU A 1 126 ? 18.109 10.734 5.383 1 98.38 126 GLU A CA 1
ATOM 1009 C C . GLU A 1 126 ? 17.578 12.062 4.844 1 98.38 126 GLU A C 1
ATOM 1011 O O . GLU A 1 126 ? 17.641 13.078 5.531 1 98.38 126 GLU A O 1
ATOM 1016 N N . LYS A 1 127 ? 17.094 12.062 3.641 1 97.94 127 LYS A N 1
ATOM 1017 C CA . LYS A 1 127 ? 16.547 13.266 3.025 1 97.94 127 LYS A CA 1
ATOM 1018 C C . LYS A 1 127 ? 15.344 13.789 3.812 1 97.94 127 LYS A C 1
ATOM 1020 O O . LYS A 1 127 ? 15.219 14.992 4.039 1 97.94 127 LYS A O 1
ATOM 1025 N N . LEU A 1 128 ? 14.469 12.898 4.207 1 98.31 128 LEU A N 1
ATOM 1026 C CA . LEU A 1 128 ? 13.25 13.273 4.918 1 98.31 128 LEU A CA 1
ATOM 1027 C C . LEU A 1 128 ? 13.57 13.789 6.316 1 98.31 128 LEU A C 1
ATOM 1029 O O . LEU A 1 128 ? 12.992 14.781 6.762 1 98.31 128 LEU A O 1
ATOM 1033 N N . ILE A 1 129 ? 14.469 13.125 6.996 1 98.75 129 ILE A N 1
ATOM 1034 C CA . ILE A 1 129 ? 14.859 13.531 8.344 1 98.75 129 ILE A CA 1
ATOM 1035 C C . ILE A 1 129 ? 15.562 14.883 8.289 1 98.75 129 ILE A C 1
ATOM 1037 O O . ILE A 1 129 ? 15.336 15.75 9.141 1 98.75 129 ILE A O 1
ATOM 1041 N N . LYS A 1 130 ? 16.406 15.078 7.273 1 98.75 130 LYS A N 1
ATOM 1042 C CA . LYS A 1 130 ? 17.047 16.375 7.094 1 98.75 130 LYS A CA 1
ATOM 1043 C C . LYS A 1 130 ? 16 17.469 6.895 1 98.75 130 LYS A C 1
ATOM 1045 O O . LYS A 1 130 ? 16.141 18.562 7.441 1 98.75 130 LYS A O 1
ATOM 1050 N N . LEU A 1 131 ? 15.023 17.203 6.066 1 98.44 131 LEU A N 1
ATOM 1051 C CA . LEU A 1 131 ? 13.938 18.156 5.844 1 98.44 131 LEU A CA 1
ATOM 1052 C C . LEU A 1 131 ? 13.273 18.531 7.16 1 98.44 131 LEU A C 1
ATOM 1054 O O . LEU A 1 131 ? 12.961 19.703 7.383 1 98.44 131 LEU A O 1
ATOM 1058 N N . ALA A 1 132 ? 13.031 17.547 8.039 1 98.75 132 ALA A N 1
ATOM 1059 C CA . ALA A 1 132 ? 12.445 17.797 9.352 1 98.75 132 ALA A CA 1
ATOM 1060 C C . ALA A 1 132 ? 13.359 18.656 10.211 1 98.75 132 ALA A C 1
ATOM 1062 O O . ALA A 1 132 ? 12.914 19.672 10.773 1 98.75 132 ALA A O 1
ATOM 1063 N N . VAL A 1 133 ? 14.625 18.328 10.281 1 98.75 133 VAL A N 1
ATOM 1064 C CA . VAL A 1 133 ? 15.602 19.016 11.117 1 98.75 133 VAL A CA 1
ATOM 1065 C C . VAL A 1 133 ? 15.75 20.469 10.641 1 98.75 133 VAL A C 1
ATOM 1067 O O . VAL A 1 133 ? 15.844 21.391 11.453 1 98.75 133 VAL A O 1
ATOM 1070 N N . ASP A 1 134 ? 15.719 20.656 9.359 1 98.56 134 ASP A N 1
ATOM 1071 C CA . ASP A 1 134 ? 15.969 21.984 8.773 1 98.56 134 ASP A CA 1
ATOM 1072 C C . ASP A 1 134 ? 14.766 22.906 8.977 1 98.56 134 ASP A C 1
ATOM 1074 O O . ASP A 1 134 ? 14.906 24.125 8.938 1 98.56 134 ASP A O 1
ATOM 1078 N N . ASN A 1 135 ? 13.578 22.359 9.203 1 98.56 135 ASN A N 1
ATOM 1079 C CA . ASN A 1 135 ? 12.398 23.219 9.086 1 98.56 135 ASN A CA 1
ATOM 1080 C C . ASN A 1 135 ? 11.57 23.219 10.367 1 98.56 135 ASN A C 1
ATOM 1082 O O . ASN A 1 135 ? 10.719 24.078 10.562 1 98.56 135 ASN A O 1
ATOM 1086 N N . LEU A 1 136 ? 11.781 22.219 11.227 1 98.5 136 LEU A N 1
ATOM 1087 C CA . LEU A 1 136 ? 11.039 22.141 12.484 1 98.5 136 LEU A CA 1
ATOM 1088 C C . LEU A 1 136 ? 11.898 22.609 13.656 1 98.5 136 LEU A C 1
ATOM 1090 O O . LEU A 1 136 ? 13.094 22.844 13.492 1 98.5 136 LEU A O 1
ATOM 1094 N N . ARG A 1 137 ? 11.234 22.812 14.742 1 98.06 137 ARG A N 1
ATOM 1095 C CA . ARG A 1 137 ? 11.914 23.344 15.922 1 98.06 137 ARG A CA 1
ATOM 1096 C C . ARG A 1 137 ? 12.484 22.219 16.781 1 98.06 137 ARG A C 1
ATOM 1098 O O . ARG A 1 137 ? 11.758 21.281 17.141 1 98.06 137 ARG A O 1
ATOM 1105 N N . SER A 1 138 ? 13.75 22.266 17.078 1 97.88 138 SER A N 1
ATOM 1106 C CA . SER A 1 138 ? 14.398 21.438 18.094 1 97.88 138 SER A CA 1
ATOM 1107 C C . SER A 1 138 ? 14.242 19.953 17.781 1 97.88 138 SER A C 1
ATOM 1109 O O . SER A 1 138 ? 13.891 19.172 18.656 1 97.88 138 SER A O 1
ATOM 1111 N N . ILE A 1 139 ? 14.438 19.594 16.562 1 98.31 139 ILE A N 1
ATOM 1112 C CA . ILE A 1 139 ? 14.375 18.203 16.172 1 98.31 139 ILE A CA 1
ATOM 1113 C C . ILE A 1 139 ? 15.734 17.531 16.375 1 98.31 139 ILE A C 1
ATOM 1115 O O . ILE A 1 139 ? 16.766 18.062 15.938 1 98.31 139 ILE A O 1
ATOM 1119 N N . ASP A 1 140 ? 15.773 16.422 17.047 1 98.56 140 ASP A N 1
ATOM 1120 C CA . ASP A 1 140 ? 16.922 15.531 17.156 1 98.56 140 ASP A CA 1
ATOM 1121 C C . ASP A 1 140 ? 16.891 14.43 16.109 1 98.56 140 ASP A C 1
ATOM 1123 O O . ASP A 1 140 ? 16.094 13.484 16.219 1 98.56 140 ASP A O 1
ATOM 1127 N N . ALA A 1 141 ? 17.766 14.484 15.156 1 98.56 141 ALA A N 1
ATOM 1128 C CA . ALA A 1 141 ? 17.797 13.508 14.07 1 98.56 141 ALA A CA 1
ATOM 1129 C C . ALA A 1 141 ? 17.953 12.086 14.609 1 98.56 141 ALA A C 1
ATOM 1131 O O . ALA A 1 141 ? 17.375 11.148 14.062 1 98.56 141 ALA A O 1
ATOM 1132 N N . LYS A 1 142 ? 18.734 11.93 15.641 1 98.62 142 LYS A N 1
ATOM 1133 C CA . LYS A 1 142 ? 18.984 10.609 16.203 1 98.62 142 LYS A CA 1
ATOM 1134 C C . LYS A 1 142 ? 17.688 9.953 16.688 1 98.62 142 LYS A C 1
ATOM 1136 O O . LYS A 1 142 ? 17.5 8.742 16.547 1 98.62 142 LYS A O 1
ATOM 1141 N N . LYS A 1 143 ? 16.812 10.75 17.234 1 98.69 143 LYS A N 1
ATOM 1142 C CA . LYS A 1 143 ? 15.531 10.234 17.719 1 98.69 143 LYS A CA 1
ATOM 1143 C C . LYS A 1 143 ? 14.672 9.734 16.547 1 98.69 143 LYS A C 1
ATOM 1145 O O . LYS A 1 143 ? 14.016 8.695 16.656 1 98.69 143 LYS A O 1
ATOM 1150 N N . LEU A 1 144 ? 14.664 10.484 15.484 1 98.81 144 LEU A N 1
ATOM 1151 C CA . LEU A 1 144 ? 13.898 10.07 14.312 1 98.81 144 LEU A CA 1
ATOM 1152 C C . LEU A 1 144 ? 14.492 8.812 13.688 1 98.81 144 LEU A C 1
ATOM 1154 O O . LEU A 1 144 ? 13.766 7.898 13.305 1 98.81 144 LEU A O 1
ATOM 1158 N N . TRP A 1 145 ? 15.836 8.711 13.578 1 98.56 145 TRP A N 1
ATOM 1159 C CA . TRP A 1 145 ? 16.5 7.523 13.039 1 98.56 145 TRP A CA 1
ATOM 1160 C C . TRP A 1 145 ? 16.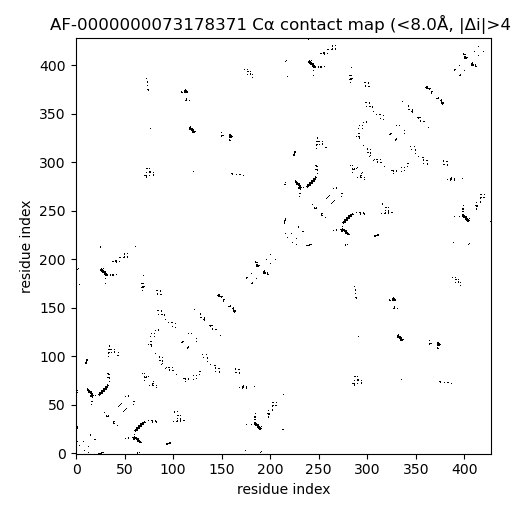172 6.293 13.875 1 98.56 145 TRP A C 1
ATOM 1162 O O . TRP A 1 145 ? 15.914 5.215 13.336 1 98.56 145 TRP A O 1
ATOM 1172 N N . ASP A 1 146 ? 16.109 6.477 15.18 1 98.5 146 ASP A N 1
ATOM 1173 C CA . ASP A 1 146 ? 15.797 5.359 16.078 1 98.5 146 ASP A CA 1
ATOM 1174 C C . ASP A 1 146 ? 14.414 4.785 15.773 1 98.5 146 ASP A C 1
ATOM 1176 O O . ASP A 1 146 ? 14.172 3.598 15.992 1 98.5 146 ASP A O 1
ATOM 1180 N N . LEU A 1 147 ? 13.547 5.609 15.289 1 98.5 147 LEU A N 1
ATOM 1181 C CA . LEU A 1 147 ? 12.172 5.195 15.055 1 98.5 147 LEU A CA 1
ATOM 1182 C C . LEU A 1 147 ? 12.023 4.559 13.672 1 98.5 147 LEU A C 1
ATOM 1184 O O . LEU A 1 147 ? 11.227 3.633 13.5 1 98.5 147 LEU A O 1
ATOM 1188 N N . VAL A 1 148 ? 12.852 4.984 12.672 1 97.62 148 VAL A N 1
ATOM 1189 C CA . VAL A 1 148 ? 12.523 4.574 11.312 1 97.62 148 VAL A CA 1
ATOM 1190 C C . VAL A 1 148 ? 13.594 3.611 10.789 1 97.62 148 VAL A C 1
ATOM 1192 O O . VAL A 1 148 ? 13.383 2.934 9.781 1 97.62 148 VAL A O 1
ATOM 1195 N N . GLU A 1 149 ? 14.719 3.555 11.406 1 96.56 149 GLU A N 1
ATOM 1196 C CA . GLU A 1 149 ? 15.805 2.732 10.891 1 96.56 149 GLU A CA 1
ATOM 1197 C C . GLU A 1 149 ? 15.438 1.251 10.914 1 96.56 149 GLU A C 1
ATOM 1199 O O . GLU A 1 149 ? 14.789 0.786 11.852 1 96.56 149 GLU A O 1
ATOM 1204 N N . ILE A 1 150 ? 15.805 0.55 9.836 1 94.19 150 ILE A N 1
ATOM 1205 C CA . ILE A 1 150 ? 15.695 -0.904 9.789 1 94.19 150 ILE A CA 1
ATOM 1206 C C . ILE A 1 150 ? 16.984 -1.537 10.32 1 94.19 150 ILE A C 1
ATOM 1208 O O . ILE A 1 150 ? 18.062 -1.327 9.766 1 94.19 150 ILE A O 1
ATOM 1212 N N . LYS A 1 151 ? 16.859 -2.242 11.367 1 89.19 151 LYS A N 1
ATOM 1213 C CA . LYS A 1 151 ? 18.016 -2.875 11.984 1 89.19 151 LYS A CA 1
ATOM 1214 C C . LYS A 1 151 ? 17.969 -4.391 11.812 1 89.19 151 LYS A C 1
ATOM 1216 O O . LYS A 1 151 ? 16.906 -5 11.875 1 89.19 151 LYS A O 1
ATOM 1221 N N . ARG A 1 152 ? 19.094 -4.848 11.562 1 87.88 152 ARG A N 1
ATOM 1222 C CA . ARG A 1 152 ? 19.219 -6.301 11.516 1 87.88 152 ARG A CA 1
ATOM 1223 C C . ARG A 1 152 ? 19.312 -6.887 12.922 1 87.88 152 ARG A C 1
ATOM 1225 O O . ARG A 1 152 ? 20.094 -6.418 13.75 1 87.88 152 ARG A O 1
ATOM 1232 N N . PRO A 1 153 ? 18.5 -7.848 13.133 1 88.94 153 PRO A N 1
ATOM 1233 C CA . PRO A 1 153 ? 18.594 -8.492 14.445 1 88.94 153 PRO A CA 1
ATOM 1234 C C . PRO A 1 153 ? 19.922 -9.211 14.656 1 88.94 153 PRO A C 1
ATOM 1236 O O . PRO A 1 153 ? 20.672 -9.406 13.703 1 88.94 153 PRO A O 1
ATOM 1239 N N . ALA A 1 154 ? 20.125 -9.602 15.922 1 90.06 154 ALA A N 1
ATOM 1240 C CA . ALA A 1 154 ? 21.391 -10.18 16.359 1 90.06 154 ALA A CA 1
ATOM 1241 C C . ALA A 1 154 ? 21.625 -11.547 15.719 1 90.06 154 ALA A C 1
ATOM 1243 O O . ALA A 1 154 ? 22.766 -11.984 15.578 1 90.06 154 ALA A O 1
ATOM 1244 N N . ASP A 1 155 ? 20.547 -12.203 15.297 1 91.62 155 ASP A N 1
ATOM 1245 C CA . ASP A 1 155 ? 20.688 -13.539 14.727 1 91.62 155 ASP A CA 1
ATOM 1246 C C . ASP A 1 155 ? 21.297 -13.492 13.328 1 91.62 155 ASP A C 1
ATOM 1248 O O . ASP A 1 155 ? 21.672 -14.523 12.773 1 91.62 155 ASP A O 1
ATOM 1252 N N . GLY A 1 156 ? 21.375 -12.32 12.734 1 89.62 156 GLY A N 1
ATOM 1253 C CA . GLY A 1 156 ? 22.047 -12.117 11.461 1 89.62 156 GLY A CA 1
ATOM 1254 C C . GLY A 1 156 ? 21.234 -12.609 10.273 1 89.62 156 GLY A C 1
ATOM 1255 O O . GLY A 1 156 ? 21.688 -12.531 9.133 1 89.62 156 GLY A O 1
ATOM 1256 N N . LEU A 1 157 ? 20.047 -13.047 10.539 1 93.75 157 LEU A N 1
ATOM 1257 C CA . LEU A 1 157 ? 19.203 -13.602 9.492 1 93.75 157 LEU A CA 1
ATOM 1258 C C . LEU A 1 157 ? 18.328 -12.508 8.867 1 93.75 157 LEU A C 1
ATOM 1260 O O . LEU A 1 157 ? 18.125 -11.453 9.469 1 93.75 157 LEU A O 1
ATOM 1264 N N . PRO A 1 158 ? 17.891 -12.711 7.613 1 94.62 158 PRO A N 1
ATOM 1265 C CA . PRO A 1 158 ? 16.984 -11.75 6.992 1 94.62 158 PRO A CA 1
ATOM 1266 C C . PRO A 1 158 ? 15.672 -11.586 7.773 1 94.62 158 PRO A C 1
ATOM 1268 O O . PRO A 1 158 ? 15.117 -12.57 8.258 1 94.62 158 PRO A O 1
ATOM 1271 N N . HIS A 1 159 ? 15.297 -10.305 7.898 1 91.94 159 HIS A N 1
ATOM 1272 C CA . HIS A 1 159 ? 14.055 -10 8.602 1 91.94 159 HIS A CA 1
ATOM 1273 C C . HIS A 1 159 ? 13.25 -8.938 7.855 1 91.94 159 HIS A C 1
ATOM 1275 O O . HIS A 1 159 ? 13.812 -8.094 7.16 1 91.94 159 HIS A O 1
ATOM 1281 N N . ASN A 1 160 ? 11.922 -9.008 8.055 1 91.31 160 ASN A N 1
ATOM 1282 C CA . ASN A 1 160 ? 11.016 -7.996 7.527 1 91.31 160 ASN A CA 1
ATOM 1283 C C . ASN A 1 160 ? 10.062 -7.477 8.602 1 91.31 160 ASN A C 1
ATOM 1285 O O . ASN A 1 160 ? 8.875 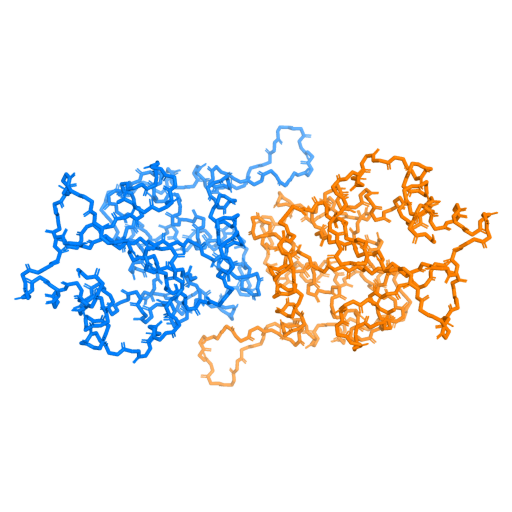-7.281 8.344 1 91.31 160 ASN A O 1
ATOM 1289 N N . SER A 1 161 ? 10.562 -7.27 9.758 1 88.88 161 SER A N 1
ATOM 1290 C CA . SER A 1 161 ? 9.766 -6.898 10.922 1 88.88 161 SER A CA 1
ATOM 1291 C C . SER A 1 161 ? 9.383 -5.422 10.875 1 88.88 161 SER A C 1
ATOM 1293 O O . SER A 1 161 ? 8.531 -4.977 11.648 1 88.88 161 SER A O 1
ATOM 1295 N N . GLY A 1 162 ? 9.93 -4.727 9.961 1 91.44 162 GLY A N 1
ATOM 1296 C CA . GLY A 1 162 ? 9.633 -3.305 9.891 1 91.44 162 GLY A CA 1
ATOM 1297 C C . GLY A 1 162 ? 10.383 -2.486 10.922 1 91.44 162 GLY A C 1
ATOM 1298 O O . GLY A 1 162 ? 11.508 -2.824 11.297 1 91.44 162 GLY A O 1
ATOM 1299 N N . ASN A 1 163 ? 9.953 -1.282 11.18 1 95.19 163 ASN A N 1
ATOM 1300 C CA . ASN A 1 163 ? 10.555 -0.36 12.141 1 95.19 163 ASN A CA 1
ATOM 1301 C C . ASN A 1 163 ? 9.562 0.054 13.219 1 95.19 163 ASN A C 1
ATOM 1303 O O . ASN A 1 163 ? 8.508 -0.567 13.375 1 95.19 163 ASN A O 1
ATOM 1307 N N . LYS A 1 164 ? 9.836 1.054 14.031 1 97.5 164 LYS A N 1
ATOM 1308 C CA . LYS A 1 164 ? 9.086 1.354 15.25 1 97.5 164 LYS A CA 1
ATOM 1309 C C . LYS A 1 164 ? 7.812 2.135 14.922 1 97.5 164 LYS A C 1
ATOM 1311 O O . LYS A 1 164 ? 7 2.402 15.812 1 97.5 164 LYS A O 1
ATOM 1316 N N . VAL A 1 165 ? 7.562 2.492 13.672 1 97.69 165 VAL A N 1
ATOM 1317 C CA . VAL A 1 165 ? 6.344 3.205 13.312 1 97.69 165 VAL A CA 1
ATOM 1318 C C . VAL A 1 165 ? 5.461 2.312 12.445 1 97.69 165 VAL A C 1
ATOM 1320 O O . VAL A 1 165 ? 4.375 2.717 12.031 1 97.69 165 VAL A O 1
ATOM 1323 N N . SER A 1 166 ? 5.902 1.087 12.195 1 96.19 166 SER A N 1
ATOM 1324 C CA . SER A 1 166 ? 5.203 0.175 11.297 1 96.19 166 SER A CA 1
ATOM 1325 C C . SER A 1 166 ? 3.793 -0.122 11.797 1 96.19 166 SER A C 1
ATOM 1327 O O . SER A 1 166 ? 2.846 -0.175 11.008 1 96.19 166 SER A O 1
ATOM 1329 N N . ASP A 1 167 ? 3.629 -0.28 13.062 1 97 167 ASP A N 1
ATOM 1330 C CA . ASP A 1 167 ? 2.316 -0.598 13.617 1 97 167 ASP A CA 1
ATOM 1331 C C . ASP A 1 167 ? 1.337 0.555 13.398 1 97 167 ASP A C 1
ATOM 1333 O O . ASP A 1 167 ? 0.145 0.332 13.18 1 97 167 ASP A O 1
ATOM 1337 N N . ASP A 1 168 ? 1.841 1.807 13.531 1 97.94 168 ASP A N 1
ATOM 1338 C CA . ASP A 1 168 ? 0.997 2.961 13.234 1 97.94 168 ASP A CA 1
ATOM 1339 C C . ASP A 1 168 ? 0.576 2.979 11.773 1 97.94 168 ASP A C 1
ATOM 1341 O O . ASP A 1 168 ? -0.583 3.254 11.453 1 97.94 168 ASP A O 1
ATOM 1345 N N . LEU A 1 169 ? 1.541 2.697 10.922 1 97 169 LEU A N 1
ATOM 1346 C CA . LEU A 1 169 ? 1.242 2.658 9.5 1 97 169 LEU A CA 1
ATOM 1347 C C . LEU A 1 169 ? 0.212 1.578 9.188 1 97 169 LEU A C 1
ATOM 1349 O O . LEU A 1 169 ? -0.708 1.801 8.398 1 97 169 LEU A O 1
ATOM 1353 N N . LYS A 1 170 ? 0.344 0.449 9.836 1 96.81 170 LYS A N 1
ATOM 1354 C CA . LYS A 1 170 ? -0.607 -0.645 9.664 1 96.81 170 LYS A CA 1
ATOM 1355 C C . LYS A 1 170 ? -2.002 -0.238 10.133 1 96.81 170 LYS A C 1
ATOM 1357 O O . LYS A 1 170 ? -3.002 -0.616 9.516 1 96.81 170 LYS A O 1
ATOM 1362 N N . TYR A 1 171 ? -2.082 0.485 11.211 1 97.75 171 TYR A N 1
ATOM 1363 C CA . TYR A 1 171 ? -3.365 0.966 11.711 1 97.75 171 TYR A CA 1
ATOM 1364 C C . TYR A 1 171 ? -4.074 1.815 10.664 1 97.75 171 TYR A C 1
ATOM 1366 O O . TYR A 1 171 ? -5.234 1.559 10.328 1 97.75 171 TYR A O 1
ATOM 1374 N N . PHE A 1 172 ? -3.393 2.77 10.133 1 97.69 172 PHE A N 1
ATOM 1375 C CA . PHE A 1 172 ? -4.023 3.678 9.18 1 97.69 172 PHE A CA 1
ATOM 1376 C C . PHE A 1 172 ? -4.363 2.953 7.879 1 97.69 172 PHE A C 1
ATOM 1378 O O . PHE A 1 172 ? -5.359 3.266 7.23 1 97.69 172 PHE A O 1
ATOM 1385 N N . THR A 1 173 ? -3.498 1.976 7.496 1 96.94 173 THR A N 1
ATOM 1386 C CA . THR A 1 173 ? -3.797 1.162 6.32 1 96.94 173 THR A CA 1
ATOM 1387 C C . THR A 1 173 ? -5.102 0.391 6.516 1 96.94 173 THR A C 1
ATOM 1389 O O . THR A 1 173 ? -5.957 0.373 5.629 1 96.94 173 THR A O 1
ATOM 1392 N N . ARG A 1 174 ? -5.238 -0.202 7.668 1 96.94 174 ARG A N 1
ATOM 1393 C CA . ARG A 1 174 ? -6.461 -0.939 7.969 1 96.94 174 ARG A CA 1
ATOM 1394 C C . ARG A 1 174 ? -7.668 -0.009 7.996 1 96.94 174 ARG A C 1
ATOM 1396 O O . ARG A 1 174 ? -8.742 -0.364 7.508 1 96.94 174 ARG A O 1
ATOM 1403 N N . TYR A 1 175 ? -7.484 1.171 8.57 1 97 175 TYR A N 1
ATOM 1404 C CA . TYR A 1 175 ? -8.578 2.135 8.672 1 97 175 TYR A CA 1
ATOM 1405 C C . TYR A 1 175 ? -9.07 2.547 7.293 1 97 175 TYR A C 1
ATOM 1407 O O . TYR A 1 175 ? -10.266 2.432 6.996 1 97 175 TYR A O 1
ATOM 1415 N N . GLN A 1 176 ? -8.148 2.979 6.461 1 96.94 176 GLN A N 1
ATOM 1416 C CA . GLN A 1 176 ? -8.508 3.438 5.125 1 96.94 176 GLN A CA 1
ATOM 1417 C C . GLN A 1 176 ? -9.195 2.33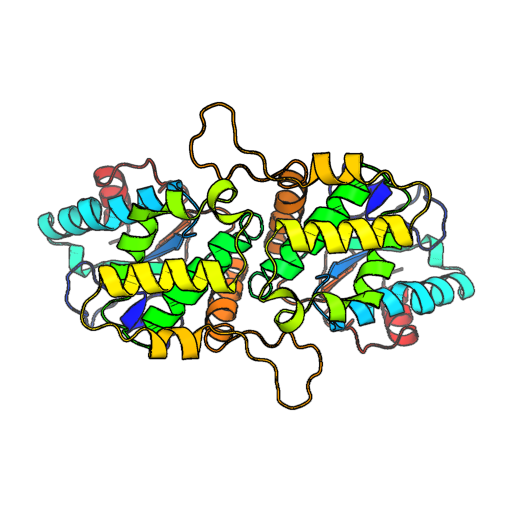 4.328 1 96.94 176 GLN A C 1
ATOM 1419 O O . GLN A 1 176 ? -10.18 2.58 3.629 1 96.94 176 GLN A O 1
ATOM 1424 N N . ARG A 1 177 ? -8.656 1.101 4.434 1 96.81 177 ARG A N 1
ATOM 1425 C CA . ARG A 1 177 ? -9.25 -0.026 3.723 1 96.81 177 ARG A CA 1
ATOM 1426 C C . ARG A 1 177 ? -10.641 -0.349 4.273 1 96.81 177 ARG A C 1
ATOM 1428 O O . ARG A 1 177 ? -11.555 -0.67 3.516 1 96.81 177 ARG A O 1
ATOM 1435 N N . THR A 1 178 ? -10.82 -0.236 5.531 1 95.31 178 THR A N 1
ATOM 1436 C CA . THR A 1 178 ? -12.086 -0.55 6.195 1 95.31 178 THR A CA 1
ATOM 1437 C C . THR A 1 178 ? -13.195 0.375 5.707 1 95.31 178 THR A C 1
ATOM 1439 O O . THR A 1 178 ? -14.312 -0.076 5.434 1 95.31 178 THR A O 1
ATOM 1442 N N . VAL A 1 179 ? -12.883 1.624 5.508 1 95.31 179 VAL A N 1
ATOM 1443 C CA . VAL A 1 179 ? -13.93 2.588 5.184 1 95.31 179 VAL A CA 1
ATOM 1444 C C . VAL A 1 179 ? -14.031 2.756 3.67 1 95.31 179 VAL A C 1
ATOM 1446 O O . VAL A 1 179 ? -14.883 3.494 3.176 1 95.31 179 VAL A O 1
ATOM 1449 N N . GLY A 1 180 ? -13.094 2.156 2.947 1 95.31 180 GLY A N 1
ATOM 1450 C CA . GLY A 1 180 ? -13.188 2.086 1.498 1 95.31 180 GLY A CA 1
ATOM 1451 C C . GLY A 1 180 ? -12.625 3.311 0.802 1 95.31 180 GLY A C 1
ATOM 1452 O O . GLY A 1 180 ? -13.008 3.617 -0.33 1 95.31 180 GLY A O 1
ATOM 1453 N N . ALA A 1 181 ? -11.758 4.09 1.467 1 96 181 ALA A N 1
ATOM 1454 C CA . ALA A 1 181 ? -11.094 5.219 0.819 1 96 181 ALA A CA 1
ATOM 1455 C C . ALA A 1 181 ? -9.984 4.742 -0.113 1 96 181 ALA A C 1
ATOM 1457 O O . ALA A 1 181 ? -8.906 4.344 0.343 1 96 181 ALA A O 1
ATOM 1458 N N . HIS A 1 182 ? -10.164 4.832 -1.374 1 96.19 182 HIS A N 1
ATOM 1459 C CA . HIS A 1 182 ? -9.242 4.25 -2.34 1 96.19 182 HIS A CA 1
ATOM 1460 C C . HIS A 1 182 ? -8.352 5.32 -2.959 1 96.19 182 HIS A C 1
ATOM 1462 O O . HIS A 1 182 ? -7.125 5.191 -2.963 1 96.19 182 HIS A O 1
ATOM 1468 N N . VAL A 1 183 ? -8.953 6.418 -3.48 1 96.62 183 VAL A N 1
ATOM 1469 C CA . VAL A 1 183 ? -8.156 7.449 -4.145 1 96.62 183 VAL A CA 1
ATOM 1470 C C . VAL A 1 183 ? -7.789 8.539 -3.143 1 96.62 183 VAL A C 1
ATOM 1472 O O . VAL A 1 183 ? -8.445 8.695 -2.107 1 96.62 183 VAL A O 1
ATOM 14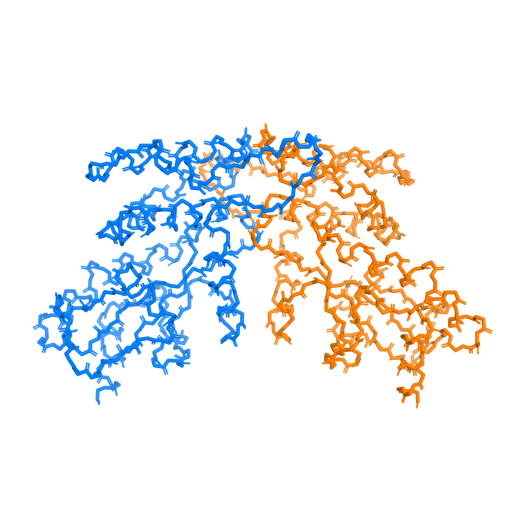75 N N . THR A 1 184 ? -6.676 9.195 -3.377 1 96.88 184 THR A N 1
ATOM 1476 C CA . THR A 1 184 ? -6.293 10.367 -2.596 1 96.88 184 THR A CA 1
ATOM 1477 C C . THR A 1 184 ? -6.297 11.617 -3.465 1 96.88 184 THR A C 1
ATOM 1479 O O . THR A 1 184 ? -5.961 11.562 -4.648 1 96.88 184 THR A O 1
ATOM 1482 N N . PRO A 1 185 ? -6.762 12.664 -3.008 1 98.19 185 PRO A N 1
ATOM 1483 C CA . PRO A 1 185 ? -7.395 12.789 -1.693 1 98.19 185 PRO A CA 1
ATOM 1484 C C . PRO A 1 185 ? -8.828 12.266 -1.675 1 98.19 185 PRO A C 1
ATOM 1486 O O . PRO A 1 185 ? -9.477 12.195 -2.721 1 98.19 185 PRO A O 1
ATOM 1489 N N . THR A 1 186 ? -9.266 11.734 -0.58 1 98.44 186 THR A N 1
ATOM 1490 C CA . THR A 1 186 ? -10.656 11.453 -0.251 1 98.44 186 THR A CA 1
ATOM 1491 C C . THR A 1 186 ? -11.055 12.148 1.049 1 98.44 186 THR A C 1
ATOM 1493 O O . THR A 1 186 ? -10.266 12.203 1.996 1 98.44 186 THR A O 1
ATOM 1496 N N . VAL A 1 187 ? -12.258 12.711 1.073 1 98.38 187 VAL A N 1
ATOM 1497 C CA . VAL A 1 187 ? -12.719 13.422 2.262 1 98.38 187 VAL A CA 1
ATOM 1498 C C . VAL A 1 187 ? -13.945 12.727 2.842 1 98.38 187 VAL A C 1
ATOM 1500 O O . VAL A 1 187 ? -14.883 12.398 2.111 1 98.38 187 VAL A O 1
ATOM 1503 N N . PHE A 1 188 ? -13.898 12.391 4.094 1 97.75 188 PHE A N 1
ATOM 1504 C CA . PHE A 1 188 ? -15.055 11.914 4.848 1 97.75 188 PHE A CA 1
ATOM 1505 C C . PHE A 1 188 ? -15.539 12.977 5.824 1 97.75 188 PHE A C 1
ATOM 1507 O O . PHE A 1 188 ? -14.734 13.648 6.469 1 97.75 188 PHE A O 1
ATOM 1514 N N . VAL A 1 189 ? -16.797 13.18 5.945 1 96.81 189 VAL A N 1
ATOM 1515 C CA . VAL A 1 189 ? -17.453 14.016 6.953 1 96.81 189 VAL A CA 1
ATOM 1516 C C . VAL A 1 189 ? -18.359 13.156 7.824 1 96.81 189 VAL A C 1
ATOM 1518 O O . VAL A 1 189 ? -19.297 12.523 7.32 1 96.81 189 VAL A O 1
ATOM 1521 N N . ASN A 1 190 ? -18.031 13.094 9.094 1 94.19 190 ASN A N 1
ATOM 1522 C CA . ASN A 1 190 ? -18.766 12.25 10.031 1 94.19 190 ASN A CA 1
ATOM 1523 C C . ASN A 1 190 ? -18.859 10.812 9.523 1 94.19 190 ASN A C 1
ATOM 1525 O O . ASN A 1 190 ? -19.938 10.211 9.539 1 94.19 190 ASN A O 1
ATOM 1529 N N . GLY A 1 191 ? -17.797 10.352 8.945 1 94.12 191 GLY A N 1
ATOM 1530 C CA . GLY A 1 191 ? -17.688 8.945 8.578 1 94.12 191 GLY A CA 1
ATOM 1531 C C . GLY A 1 191 ? -18.281 8.633 7.215 1 94.12 191 GLY A C 1
ATOM 1532 O O . GLY A 1 191 ? -18.281 7.477 6.785 1 94.12 191 GLY A O 1
ATOM 1533 N N . ILE A 1 192 ? -18.766 9.695 6.57 1 95.12 192 ILE A N 1
ATOM 1534 C CA . ILE A 1 192 ? -19.375 9.508 5.258 1 95.12 192 ILE A CA 1
ATOM 1535 C C . ILE A 1 192 ? -18.516 10.188 4.191 1 95.12 192 ILE A C 1
ATOM 1537 O O . ILE A 1 192 ? -18.078 11.328 4.367 1 95.12 192 ILE A O 1
ATOM 1541 N N . ALA A 1 193 ? -18.297 9.461 3.1 1 96.69 193 ALA A N 1
ATOM 1542 C CA . ALA A 1 193 ? -17.484 10.023 2.012 1 96.69 193 ALA A CA 1
ATOM 1543 C C . ALA A 1 193 ? -18.203 11.195 1.349 1 96.69 193 ALA A C 1
ATOM 1545 O O . ALA A 1 193 ? -19.422 11.133 1.108 1 96.69 193 ALA A O 1
ATOM 1546 N N . PHE A 1 194 ? -17.5 12.266 1.094 1 97.31 194 PHE A N 1
ATOM 1547 C CA . PHE A 1 194 ? -17.984 13.43 0.362 1 97.31 194 PHE A CA 1
ATOM 1548 C C . PHE A 1 194 ? -17.188 13.625 -0.929 1 97.31 194 PHE A C 1
ATOM 1550 O O . PHE A 1 194 ? -16.344 14.523 -1.021 1 97.31 194 PHE A O 1
ATOM 1557 N N . PRO A 1 195 ? -17.562 12.883 -1.918 1 96.12 195 PRO A N 1
ATOM 1558 C CA . PRO A 1 195 ? -16.812 12.93 -3.176 1 96.12 195 PRO A CA 1
ATOM 1559 C C . PRO A 1 195 ? -16.875 14.305 -3.844 1 96.12 195 PRO A C 1
ATOM 1561 O O . PRO A 1 195 ? -16.062 14.594 -4.73 1 96.12 195 PRO A O 1
ATOM 1564 N N . GLN A 1 196 ? -17.812 15.141 -3.395 1 95.75 196 GLN A N 1
ATOM 1565 C CA . GLN A 1 196 ? -17.938 16.469 -3.969 1 95.75 196 GLN A CA 1
ATOM 1566 C C . GLN A 1 196 ? -16.812 17.391 -3.477 1 95.75 196 GLN A C 1
ATOM 1568 O O . GLN A 1 196 ? -16.625 18.484 -4.004 1 95.75 196 GLN A O 1
ATOM 1573 N N . ILE A 1 197 ? -16.109 17.047 -2.43 1 97.75 197 ILE A N 1
ATOM 1574 C CA . ILE A 1 197 ? -14.938 17.797 -1.977 1 97.75 197 ILE A CA 1
ATOM 1575 C C . ILE A 1 197 ? -13.672 17.188 -2.568 1 97.75 197 ILE A C 1
ATOM 1577 O O . ILE A 1 197 ? -13.281 16.078 -2.203 1 97.75 197 ILE A O 1
ATOM 1581 N N . GLU A 1 198 ? -13.094 17.875 -3.463 1 96.31 198 GLU A N 1
ATOM 1582 C CA . GLU A 1 198 ? -11.867 17.469 -4.133 1 96.31 198 GLU A CA 1
ATOM 1583 C C . GLU A 1 198 ? -10.773 18.531 -3.963 1 96.31 198 GLU A C 1
ATOM 1585 O O . GLU A 1 198 ? -11.008 19.594 -3.387 1 96.31 198 GLU A O 1
ATOM 1590 N N . SER A 1 199 ? -9.617 18.188 -4.516 1 97.31 199 SER A N 1
ATOM 1591 C CA . SER A 1 199 ? -8.484 19.109 -4.402 1 97.31 199 SER A CA 1
ATOM 1592 C C . SER A 1 199 ? -8.758 20.406 -5.141 1 97.31 199 SER A C 1
ATOM 1594 O O . SER A 1 199 ? -8.234 21.469 -4.766 1 97.31 199 SER A O 1
ATOM 1596 N N . SER A 1 200 ? -9.594 20.359 -6.152 1 97.19 200 SER A N 1
ATOM 1597 C CA . SER A 1 200 ? -9.852 21.547 -6.965 1 97.19 200 SER A CA 1
ATOM 1598 C C . SER A 1 200 ? -11.07 22.312 -6.457 1 97.19 200 SER A C 1
ATOM 1600 O O . SER A 1 200 ? -11.375 23.391 -6.953 1 97.19 200 SER A O 1
ATOM 1602 N N . THR A 1 201 ? -11.805 21.781 -5.492 1 98.19 201 THR A N 1
ATOM 1603 C CA . THR A 1 201 ? -12.969 22.453 -4.934 1 98.19 201 THR A CA 1
ATOM 1604 C C . THR A 1 201 ? -12.547 23.688 -4.148 1 98.19 201 THR A C 1
ATOM 1606 O O . THR A 1 201 ? -11.664 23.625 -3.291 1 98.19 201 THR A O 1
ATOM 1609 N N . ASP A 1 202 ? -13.203 24.797 -4.438 1 98.06 202 ASP A N 1
ATOM 1610 C CA . ASP A 1 202 ? -12.859 26.047 -3.75 1 98.06 202 ASP A CA 1
ATOM 1611 C C . ASP A 1 202 ? -13.188 25.953 -2.262 1 98.06 202 ASP A C 1
ATOM 1613 O O . ASP A 1 202 ? -14.195 25.359 -1.877 1 98.06 202 ASP A O 1
ATOM 1617 N N . ALA A 1 203 ? -12.375 26.672 -1.479 1 98.25 203 ALA A N 1
ATOM 1618 C CA . ALA A 1 203 ? -12.586 26.688 -0.032 1 98.25 203 ALA A CA 1
ATOM 1619 C C . ALA A 1 203 ? -13.992 27.156 0.318 1 98.25 203 ALA A C 1
ATOM 1621 O O . ALA A 1 203 ? -14.617 26.641 1.244 1 98.25 203 ALA A O 1
ATOM 1622 N N . SER A 1 204 ? -14.5 28.156 -0.379 1 98.25 204 SER A N 1
ATOM 1623 C CA . SER A 1 204 ? -15.836 28.688 -0.11 1 98.25 204 SER A CA 1
ATOM 1624 C C . SER A 1 204 ? -16.906 27.625 -0.358 1 98.25 204 SER A C 1
ATOM 1626 O O . SER A 1 204 ? -17.875 27.531 0.395 1 98.25 204 SER A O 1
ATOM 1628 N N . ALA A 1 205 ? -16.734 26.875 -1.41 1 98.38 205 ALA A N 1
ATOM 1629 C CA . ALA A 1 205 ? -17.672 25.781 -1.708 1 98.38 205 ALA A CA 1
ATOM 1630 C C . ALA A 1 205 ? -17.625 24.703 -0.638 1 98.38 205 ALA A C 1
ATOM 1632 O O . ALA A 1 205 ? -18.656 24.172 -0.22 1 98.38 205 ALA A O 1
ATOM 1633 N N . ILE A 1 206 ? -16.422 24.359 -0.205 1 98.56 206 ILE A N 1
ATOM 1634 C CA . ILE A 1 206 ? -16.266 23.375 0.854 1 98.56 206 ILE A CA 1
ATOM 1635 C C . ILE A 1 206 ? -16.938 23.875 2.131 1 98.56 206 ILE A C 1
ATOM 1637 O O . ILE A 1 206 ? -17.656 23.125 2.795 1 98.56 206 ILE A O 1
ATOM 1641 N N . ALA A 1 207 ? -16.688 25.141 2.473 1 98 207 ALA A N 1
ATOM 1642 C CA . ALA A 1 207 ? -17.297 25.719 3.664 1 98 207 ALA A CA 1
ATOM 1643 C C . ALA A 1 207 ? -18.812 25.609 3.609 1 98 207 ALA A C 1
ATOM 1645 O O . ALA A 1 207 ? -19.469 25.297 4.613 1 98 207 ALA A O 1
ATOM 1646 N N . LYS A 1 208 ? -19.359 25.875 2.473 1 97.5 208 LYS A N 1
ATOM 1647 C CA . LYS A 1 208 ? -20.812 25.781 2.301 1 97.5 208 LYS A CA 1
ATOM 1648 C C . LYS A 1 208 ? -21.297 24.344 2.555 1 97.5 208 LYS A C 1
ATOM 1650 O O . LYS A 1 208 ? -22.297 24.141 3.232 1 97.5 208 LYS A O 1
ATOM 1655 N N . ILE A 1 209 ? -20.609 23.406 2.01 1 97.44 209 ILE A N 1
ATOM 1656 C CA . ILE A 1 209 ? -20.953 22 2.199 1 97.44 209 ILE A CA 1
ATOM 1657 C C . ILE A 1 209 ? -20.906 21.656 3.686 1 97.44 209 ILE A C 1
ATOM 1659 O O . ILE A 1 209 ? -21.828 21.016 4.211 1 97.44 209 ILE A O 1
ATOM 1663 N N . LEU A 1 210 ? -19.844 22.078 4.332 1 97.12 210 LEU A N 1
ATOM 1664 C CA . LEU A 1 210 ? -19.656 21.766 5.746 1 97.12 210 LEU A CA 1
ATOM 1665 C C . LEU A 1 210 ? -20.719 22.453 6.602 1 97.12 210 LEU A C 1
ATOM 1667 O O . LEU A 1 210 ? -21.234 21.844 7.551 1 97.12 210 LEU A O 1
ATOM 1671 N N . LYS A 1 211 ? -21.047 23.656 6.312 1 95.69 211 LYS A N 1
ATOM 1672 C CA . LYS A 1 211 ? -22.062 24.391 7.051 1 95.69 211 LYS A CA 1
ATOM 1673 C C . LYS A 1 211 ? -23.406 23.672 7.016 1 95.69 211 LYS A C 1
ATOM 1675 O O . LYS A 1 211 ? -24.172 23.734 7.984 1 95.69 211 LYS A O 1
ATOM 1680 N N . GLN A 1 212 ? -23.641 23 5.965 1 95.62 212 GLN A N 1
ATOM 1681 C CA . GLN A 1 212 ? -24.891 22.266 5.82 1 95.62 212 GLN A CA 1
ATOM 1682 C C . GLN A 1 212 ? -24.953 21.078 6.785 1 95.62 212 GLN A C 1
ATOM 1684 O O . GLN A 1 212 ? -26.031 20.516 7.004 1 95.62 212 GLN A O 1
ATOM 1689 N N . GLN A 1 213 ? -23.828 20.719 7.336 1 93.19 213 GLN A N 1
ATOM 1690 C CA . GLN A 1 213 ? -23.781 19.578 8.258 1 93.19 213 GLN A CA 1
ATOM 1691 C C . GLN A 1 213 ? -24.062 20.031 9.688 1 93.19 213 GLN A C 1
ATOM 1693 O O . GLN A 1 213 ? -24.141 19.203 10.602 1 93.19 213 GLN A O 1
ATOM 1698 N N . LEU A 1 214 ? -24.156 21.297 10.031 1 91.5 214 LEU A N 1
ATOM 1699 C CA . LEU A 1 214 ? -24.391 21.828 11.367 1 91.5 214 LEU A CA 1
ATOM 1700 C C . LEU A 1 214 ? -25.828 21.594 11.797 1 91.5 214 LEU A C 1
ATOM 1702 O O . LEU A 1 214 ? -26.75 21.625 10.969 1 91.5 214 LEU A O 1
ATOM 1706 N N . MET B 1 1 ? -15.469 -18.625 -13.914 1 54.22 1 MET B N 1
ATOM 1707 C CA . MET B 1 1 ? -14.539 -17.531 -14.227 1 54.22 1 MET B CA 1
ATOM 1708 C C . MET B 1 1 ? -14.461 -16.531 -13.086 1 54.22 1 MET B C 1
ATOM 1710 O O . MET B 1 1 ? -15.398 -16.406 -12.297 1 54.22 1 MET B O 1
ATOM 1714 N N . GLY B 1 2 ? -13.266 -16.266 -12.516 1 62 2 GLY B N 1
ATOM 1715 C CA . GLY B 1 2 ? -13.031 -15.344 -11.398 1 62 2 GLY B CA 1
ATOM 1716 C C . GLY B 1 2 ? -13.562 -13.945 -11.656 1 62 2 GLY B C 1
ATOM 1717 O O . GLY B 1 2 ? -14.227 -13.703 -12.664 1 62 2 GLY B O 1
ATOM 1718 N N . SER B 1 3 ? -13.547 -13.164 -10.68 1 81.44 3 SER B N 1
ATOM 1719 C CA . SER B 1 3 ? -14.117 -11.828 -10.656 1 81.44 3 SER B CA 1
ATOM 1720 C C . SER B 1 3 ? -13.125 -10.789 -11.18 1 81.44 3 SER B C 1
ATOM 1722 O O . SER B 1 3 ? -13.477 -9.625 -11.359 1 81.44 3 SER B O 1
ATOM 1724 N N . ILE B 1 4 ? -11.891 -11.453 -11.625 1 90.5 4 ILE B N 1
ATOM 1725 C CA . ILE B 1 4 ? -10.93 -10.438 -12.016 1 90.5 4 ILE B CA 1
ATOM 1726 C C . ILE B 1 4 ? -11.086 -10.117 -13.5 1 90.5 4 ILE B C 1
ATOM 1728 O O . ILE B 1 4 ? -11.773 -10.844 -14.227 1 90.5 4 ILE B O 1
ATOM 1732 N N . HIS B 1 5 ? -10.539 -8.945 -13.938 1 93.81 5 HIS B N 1
ATOM 1733 C CA . HIS B 1 5 ? -10.578 -8.539 -15.336 1 93.81 5 HIS B CA 1
ATOM 1734 C C . HIS B 1 5 ? -10.055 -9.648 -16.25 1 93.81 5 HIS B C 1
ATOM 1736 O O . HIS B 1 5 ? -9.008 -10.234 -15.977 1 93.81 5 HIS B O 1
ATOM 1742 N N . PRO B 1 6 ? -10.727 -10.008 -17.344 1 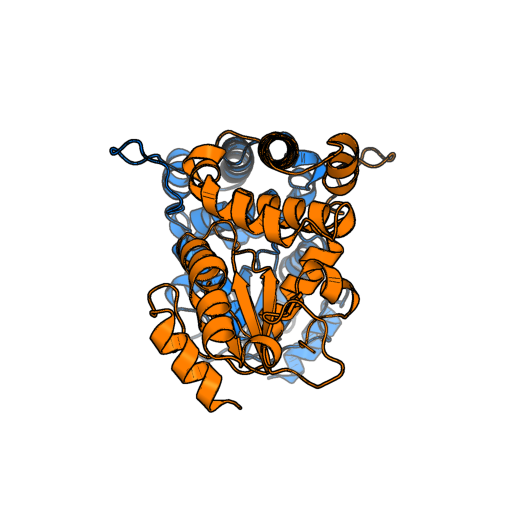92.44 6 PRO B N 1
ATOM 1743 C CA . PRO B 1 6 ? -10.383 -11.141 -18.203 1 92.44 6 PRO B CA 1
ATOM 1744 C C . PRO B 1 6 ? -8.961 -11.062 -18.75 1 92.44 6 PRO B C 1
ATOM 1746 O O . PRO B 1 6 ? -8.352 -12.094 -19.047 1 92.44 6 PRO B O 1
ATOM 1749 N N . ARG B 1 7 ? -8.43 -9.867 -18.859 1 94.19 7 ARG B N 1
ATOM 1750 C CA . ARG B 1 7 ? -7.09 -9.719 -19.422 1 94.19 7 ARG B CA 1
ATOM 1751 C C . ARG B 1 7 ? -6.047 -10.406 -18.547 1 94.19 7 ARG B C 1
ATOM 1753 O O . ARG B 1 7 ? -4.93 -10.664 -18.984 1 94.19 7 ARG B O 1
ATOM 1760 N N . PHE B 1 8 ? -6.426 -10.727 -17.328 1 96.5 8 PHE B N 1
ATOM 1761 C CA . PHE B 1 8 ? -5.465 -11.336 -16.422 1 96.5 8 PHE B CA 1
ATOM 1762 C C . PHE B 1 8 ? -5.68 -12.844 -16.328 1 96.5 8 PHE B C 1
ATOM 1764 O O . PHE B 1 8 ? -4.953 -13.539 -15.617 1 96.5 8 PHE B O 1
ATOM 1771 N N . TYR B 1 9 ? -6.707 -13.398 -17.047 1 93.19 9 TYR B N 1
ATOM 1772 C CA . TYR B 1 9 ? -7.047 -14.812 -16.891 1 93.19 9 TYR B CA 1
ATOM 1773 C C . TYR B 1 9 ? -5.887 -15.703 -17.328 1 93.19 9 TYR B C 1
ATOM 1775 O O . TYR B 1 9 ? -5.531 -16.656 -16.625 1 93.19 9 TYR B O 1
ATOM 1783 N N . LYS B 1 10 ? -5.27 -15.344 -18.422 1 92.94 10 LYS B N 1
ATOM 1784 C CA . LYS B 1 10 ? -4.199 -16.172 -18.969 1 92.94 10 LYS B CA 1
ATOM 1785 C C . LYS B 1 10 ? -3.02 -16.25 -18 1 92.94 10 LYS B C 1
ATOM 1787 O O . LYS B 1 10 ? -2.361 -17.281 -17.891 1 92.94 10 LYS B O 1
ATOM 1792 N N . THR B 1 11 ? -2.789 -15.195 -17.266 1 96.69 11 THR B N 1
ATOM 1793 C CA . THR B 1 11 ? -1.599 -15.109 -16.422 1 96.69 11 THR B CA 1
ATOM 1794 C C . THR B 1 11 ? -1.92 -15.508 -14.992 1 96.69 11 THR B C 1
ATOM 1796 O O . THR B 1 11 ? -1.188 -16.297 -14.375 1 96.69 11 THR B O 1
ATOM 1799 N N . HIS B 1 12 ? -3.002 -15.023 -14.43 1 97.44 12 HIS B N 1
ATOM 1800 C CA . HIS B 1 12 ? -3.217 -15.039 -12.992 1 97.44 12 HIS B CA 1
ATOM 1801 C C . HIS B 1 12 ? -4.133 -16.188 -12.586 1 97.44 12 HIS B C 1
ATOM 1803 O O . HIS B 1 12 ? -4.266 -16.5 -11.398 1 97.44 12 HIS B O 1
ATOM 1809 N N . VAL B 1 13 ? -4.77 -16.859 -13.562 1 94.12 13 VAL B N 1
ATOM 1810 C CA . VAL B 1 13 ? -5.723 -17.922 -13.227 1 94.12 13 VAL B CA 1
ATOM 1811 C C . VAL B 1 13 ? -5.199 -19.266 -13.719 1 94.12 13 VAL B C 1
ATOM 1813 O O . VAL B 1 13 ? -4.746 -19.375 -14.859 1 94.12 13 VAL B O 1
ATOM 1816 N N . VAL B 1 14 ? -5.199 -20.234 -12.836 1 93.06 14 VAL B N 1
ATOM 1817 C CA . VAL B 1 14 ? -4.848 -21.609 -13.195 1 93.06 14 VAL B CA 1
ATOM 1818 C C . VAL B 1 14 ? -6.043 -22.531 -12.953 1 93.06 14 VAL B C 1
ATOM 1820 O O . VAL B 1 14 ? -6.602 -22.562 -11.852 1 93.06 14 VAL B O 1
ATOM 1823 N N . ASN B 1 15 ? -6.434 -23.109 -14.055 1 89.88 15 ASN B N 1
ATOM 1824 C CA . ASN B 1 15 ? -7.383 -24.203 -13.875 1 89.88 15 ASN B CA 1
ATOM 1825 C C . ASN B 1 15 ? -6.715 -25.422 -13.273 1 89.88 15 ASN B C 1
ATOM 1827 O O . ASN B 1 15 ? -5.738 -25.938 -13.82 1 89.88 15 ASN B O 1
ATOM 1831 N N . ALA B 1 16 ? -7.227 -25.828 -12.164 1 86.75 16 ALA B N 1
ATOM 1832 C CA . ALA B 1 16 ? -6.594 -26.922 -11.43 1 86.75 16 ALA B CA 1
ATOM 1833 C C . ALA B 1 16 ? -6.594 -28.203 -12.258 1 86.75 16 ALA B C 1
ATOM 1835 O O . ALA B 1 16 ? -5.719 -29.062 -12.094 1 86.75 16 ALA B O 1
ATOM 1836 N N . GLY B 1 17 ? -7.488 -28.281 -13.156 1 85.94 17 GLY B N 1
ATOM 1837 C CA . GLY B 1 17 ? -7.59 -29.469 -14 1 85.94 17 GLY B CA 1
ATOM 1838 C C . GLY B 1 17 ? -6.68 -29.406 -15.219 1 85.94 17 GLY B C 1
ATOM 1839 O O . GLY B 1 17 ? -6.492 -30.406 -15.906 1 85.94 17 GLY B O 1
ATOM 1840 N N . GLY B 1 18 ? -6.023 -28.281 -15.445 1 78.94 18 GLY B N 1
ATOM 1841 C CA . GLY B 1 18 ? -5.094 -28.109 -16.547 1 78.94 18 GLY B CA 1
ATOM 1842 C C . GLY B 1 18 ? -5.777 -27.734 -17.859 1 78.94 18 GLY B C 1
ATOM 1843 O O . GLY B 1 18 ? -5.109 -27.406 -18.828 1 78.94 18 GLY B O 1
ATOM 1844 N N . VAL B 1 19 ? -7.117 -27.906 -17.922 1 70.25 19 VAL B N 1
ATOM 1845 C CA . VAL B 1 19 ? -7.832 -27.578 -19.141 1 70.25 19 VAL B CA 1
ATOM 1846 C C . VAL B 1 19 ? -8.922 -26.547 -18.859 1 70.25 19 VAL B C 1
ATOM 1848 O O . VAL B 1 19 ? -9.602 -26.625 -17.828 1 70.25 19 VAL B O 1
ATOM 1851 N N . SER B 1 20 ? -8.797 -25.469 -19.656 1 65.75 20 SER B N 1
ATOM 1852 C CA . SER B 1 20 ? -9.875 -24.5 -19.531 1 65.75 20 SER B CA 1
ATOM 1853 C C . SER B 1 20 ? -11.234 -25.125 -19.797 1 65.75 20 SER B C 1
ATOM 1855 O O . SER B 1 20 ? -11.398 -25.875 -20.766 1 65.75 20 SER B O 1
ATOM 1857 N N . SER B 1 21 ? -12.039 -25.172 -18.859 1 64.69 21 SER B N 1
ATOM 1858 C CA . SER B 1 21 ? -13.367 -25.75 -18.953 1 64.69 21 SER B CA 1
ATOM 1859 C C . SER B 1 21 ? -14.383 -24.734 -19.453 1 64.69 21 SER B C 1
ATOM 1861 O O . SER B 1 21 ? -14.25 -23.531 -19.188 1 64.69 21 SER B O 1
ATOM 1863 N N . SER B 1 22 ? -15.172 -25.125 -20.375 1 69.12 22 SER B N 1
ATOM 1864 C CA . SER B 1 22 ? -16.281 -24.312 -20.844 1 69.12 22 SER B CA 1
ATOM 1865 C C . SER B 1 22 ? -17.344 -24.141 -19.766 1 69.12 22 SER B C 1
ATOM 1867 O O . SER B 1 22 ? -18.188 -23.25 -19.859 1 69.12 22 SER B O 1
ATOM 1869 N N . LYS B 1 23 ? -17.234 -24.875 -18.766 1 78.75 23 LYS B N 1
ATOM 1870 C CA . LYS B 1 23 ? -18.203 -24.797 -17.688 1 78.75 23 LYS B CA 1
ATOM 1871 C C . LYS B 1 23 ? -17.75 -23.812 -16.609 1 78.75 23 LYS B C 1
ATOM 1873 O O . LYS B 1 23 ? -16.562 -23.578 -16.438 1 78.75 23 LYS B O 1
ATOM 1878 N N . PRO B 1 24 ? -18.812 -23.359 -15.953 1 81.44 24 PRO B N 1
ATOM 1879 C CA . PRO B 1 24 ? -18.453 -22.5 -14.82 1 81.44 24 PRO B CA 1
ATOM 1880 C C . PRO B 1 24 ? -17.688 -23.234 -13.734 1 81.44 24 PRO B C 1
ATOM 1882 O O . PRO B 1 24 ? -18 -24.391 -13.422 1 81.44 24 PRO B O 1
ATOM 1885 N N . THR B 1 25 ? -16.672 -22.719 -13.25 1 91.19 25 THR B N 1
ATOM 1886 C CA . THR B 1 25 ? -15.836 -23.297 -12.203 1 91.19 25 THR B CA 1
ATOM 1887 C C . THR B 1 25 ? -15.961 -22.5 -10.914 1 91.19 25 THR B C 1
ATOM 1889 O O . THR B 1 25 ? -16.469 -21.375 -10.914 1 91.19 25 THR B O 1
ATOM 1892 N N . ILE B 1 26 ? -15.664 -23.172 -9.797 1 93.81 26 ILE B N 1
ATOM 1893 C CA . ILE B 1 26 ? -15.5 -22.484 -8.508 1 93.81 26 ILE B CA 1
ATOM 1894 C C . ILE B 1 26 ? -14.195 -21.688 -8.508 1 93.81 26 ILE B C 1
ATOM 1896 O O . ILE B 1 26 ? -13.133 -22.25 -8.797 1 93.81 26 ILE B O 1
ATOM 1900 N N . SER B 1 27 ? -14.336 -20.406 -8.227 1 95.25 27 SER B N 1
ATOM 1901 C CA . SER B 1 27 ? -13.164 -19.531 -8.188 1 95.25 27 SER B CA 1
ATOM 1902 C C . SER B 1 27 ? -12.555 -19.484 -6.793 1 95.25 27 SER B C 1
ATOM 1904 O O . SER B 1 27 ? -13.25 -19.219 -5.812 1 95.25 27 SER B O 1
ATOM 1906 N N . VAL B 1 28 ? -11.336 -19.812 -6.676 1 97.19 28 VAL B N 1
ATOM 1907 C CA . VAL B 1 28 ? -10.547 -19.656 -5.457 1 97.19 28 VAL B CA 1
ATOM 1908 C C . VAL B 1 28 ? -9.5 -18.578 -5.645 1 97.19 28 VAL B C 1
ATOM 1910 O O . VAL B 1 28 ? -8.484 -18.781 -6.316 1 97.19 28 VAL B O 1
ATOM 1913 N N . GLU B 1 29 ? -9.734 -17.422 -5.027 1 97.69 29 GLU B N 1
ATOM 1914 C CA . GLU B 1 29 ? -8.82 -16.281 -5.152 1 97.69 29 GLU B CA 1
ATOM 1915 C C . GLU B 1 29 ? -7.871 -16.203 -3.963 1 97.69 29 GLU B C 1
ATOM 1917 O O . GLU B 1 29 ? -8.312 -16.203 -2.811 1 97.69 29 GLU B O 1
ATOM 1922 N N . LEU B 1 30 ? -6.625 -16.25 -4.289 1 98.5 30 LEU B N 1
ATOM 1923 C CA . LEU B 1 30 ? -5.562 -16.125 -3.293 1 98.5 30 LEU B CA 1
ATOM 1924 C C . LEU B 1 30 ? -5.004 -14.703 -3.262 1 98.5 30 LEU B C 1
ATOM 1926 O O . LEU B 1 30 ? -4.289 -14.297 -4.176 1 98.5 30 LEU B O 1
ATOM 1930 N N . PHE B 1 31 ? -5.367 -13.898 -2.26 1 98.56 31 PHE B N 1
ATOM 1931 C CA . PHE B 1 31 ? -4.781 -12.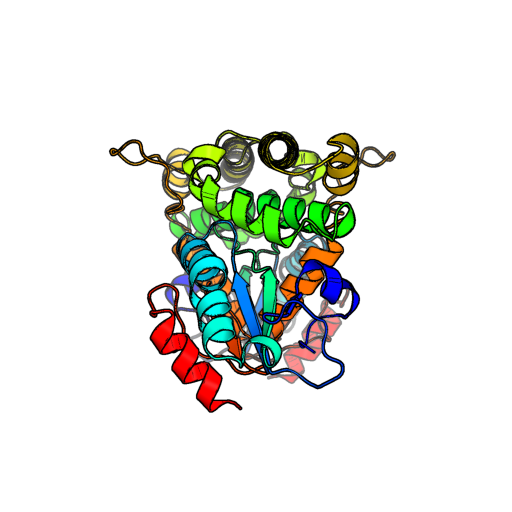578 -2.051 1 98.56 31 PHE B CA 1
ATOM 1932 C C . PHE B 1 31 ? -3.428 -12.695 -1.363 1 98.56 31 PHE B C 1
ATOM 1934 O O . PHE B 1 31 ? -3.35 -13.055 -0.186 1 98.56 31 PHE B O 1
ATOM 1941 N N . LEU B 1 32 ? -2.402 -12.383 -2.115 1 98.5 32 LEU B N 1
ATOM 1942 C CA . LEU B 1 32 ? -1.051 -12.711 -1.673 1 98.5 32 LEU B CA 1
ATOM 1943 C C . LEU B 1 32 ? -0.13 -11.508 -1.795 1 98.5 32 LEU B C 1
ATOM 1945 O O . LEU B 1 32 ? -0.309 -10.672 -2.686 1 98.5 32 LEU B O 1
ATOM 1949 N N . ASP B 1 33 ? 0.792 -11.406 -0.905 1 97.75 33 ASP B N 1
ATOM 1950 C CA . ASP B 1 33 ? 1.922 -10.484 -0.969 1 97.75 33 ASP B CA 1
ATOM 1951 C C . ASP B 1 33 ? 3.242 -11.242 -1.083 1 97.75 33 ASP B C 1
ATOM 1953 O O . ASP B 1 33 ? 3.549 -12.094 -0.248 1 97.75 33 ASP B O 1
ATOM 1957 N N . TYR B 1 34 ? 4.051 -10.875 -2.051 1 97.5 34 TYR B N 1
ATOM 1958 C CA . TYR B 1 34 ? 5.289 -11.602 -2.322 1 97.5 34 TYR B CA 1
ATOM 1959 C C . TYR B 1 34 ? 6.289 -11.406 -1.19 1 97.5 34 TYR B C 1
ATOM 1961 O O . TYR B 1 34 ? 7.293 -12.125 -1.113 1 97.5 34 TYR B O 1
ATOM 1969 N N . ASN B 1 35 ? 6.023 -10.484 -0.313 1 95.31 35 ASN B N 1
ATOM 1970 C CA . ASN B 1 35 ? 6.93 -10.266 0.81 1 95.31 35 ASN B CA 1
ATOM 1971 C C . ASN B 1 35 ? 6.371 -10.852 2.104 1 95.31 35 ASN B C 1
ATOM 1973 O O . ASN B 1 35 ? 6.879 -10.562 3.189 1 95.31 35 ASN B O 1
ATOM 1977 N N . CYS B 1 36 ? 5.355 -11.578 2.062 1 96.12 36 CYS B N 1
ATOM 1978 C CA . CYS B 1 36 ? 4.75 -12.227 3.223 1 96.12 36 CYS B CA 1
ATOM 1979 C C . CYS B 1 36 ? 5.062 -13.719 3.238 1 96.12 36 CYS B C 1
ATOM 1981 O O . CYS B 1 36 ? 4.613 -14.461 2.359 1 96.12 36 CYS B O 1
ATOM 1983 N N . PRO B 1 37 ? 5.758 -14.141 4.242 1 95.88 37 PRO B N 1
ATOM 1984 C CA . PRO B 1 37 ? 6.121 -15.562 4.285 1 95.88 37 PRO B CA 1
ATOM 1985 C C . PRO B 1 37 ? 4.902 -16.484 4.383 1 95.88 37 PRO B C 1
ATOM 1987 O O . PRO B 1 37 ? 4.93 -17.609 3.867 1 95.88 37 PRO B O 1
ATOM 1990 N N . PHE B 1 38 ? 3.828 -16.047 4.98 1 97.94 38 PHE B N 1
ATOM 1991 C CA . PHE B 1 38 ? 2.613 -16.844 5.078 1 97.94 38 PHE B CA 1
ATOM 1992 C C . PHE B 1 38 ? 1.924 -16.953 3.725 1 97.94 38 PHE B C 1
ATOM 1994 O O . PHE B 1 38 ? 1.321 -17.984 3.408 1 97.94 38 PHE B O 1
ATOM 2001 N N . SER B 1 39 ? 1.98 -15.867 2.93 1 98.12 39 SER B N 1
ATOM 2002 C CA . SER B 1 39 ? 1.533 -15.945 1.542 1 98.12 39 SER B CA 1
ATOM 2003 C C . SER B 1 39 ? 2.305 -17.016 0.771 1 98.12 39 SER B C 1
ATOM 2005 O O . SER B 1 39 ? 1.714 -17.797 0.025 1 98.12 39 SER B O 1
ATOM 2007 N N . GLY B 1 40 ? 3.65 -16.969 0.979 1 98.19 40 GLY B N 1
ATOM 2008 C CA . GLY B 1 40 ? 4.465 -17.984 0.327 1 98.19 40 GLY B CA 1
ATOM 2009 C C . GLY B 1 40 ? 4.09 -19.391 0.727 1 98.19 40 GLY B C 1
ATOM 2010 O O . GLY B 1 40 ? 4.004 -20.281 -0.123 1 98.19 40 GLY B O 1
ATOM 2011 N N . LYS B 1 41 ? 3.869 -19.594 1.989 1 98.44 41 LYS B N 1
ATOM 2012 C CA . LYS B 1 41 ? 3.484 -20.891 2.51 1 98.44 41 LYS B CA 1
ATOM 2013 C C . LYS B 1 41 ? 2.172 -21.375 1.89 1 98.44 41 LYS B C 1
ATOM 2015 O O . LYS B 1 41 ? 2.061 -22.516 1.461 1 98.44 41 LYS B O 1
ATOM 2020 N N . LEU B 1 42 ? 1.163 -20.531 1.834 1 98.75 42 LEU B N 1
ATOM 2021 C CA . LEU B 1 42 ? -0.128 -20.891 1.261 1 98.75 42 LEU B CA 1
ATOM 2022 C C . LEU B 1 42 ? 0.005 -21.203 -0.228 1 98.75 42 LEU B C 1
ATOM 2024 O O . LEU B 1 42 ? -0.537 -22.203 -0.714 1 98.75 42 LEU B O 1
ATOM 2028 N N . PHE B 1 43 ? 0.717 -20.312 -0.949 1 98.56 43 PHE B N 1
ATOM 2029 C CA . PHE B 1 43 ? 0.884 -20.484 -2.387 1 98.56 43 PHE B CA 1
ATOM 2030 C C . PHE B 1 43 ? 1.54 -21.828 -2.691 1 98.56 43 PHE B C 1
ATOM 2032 O O . PHE B 1 43 ? 1.087 -22.562 -3.572 1 98.56 43 PHE B O 1
ATOM 2039 N N . LYS B 1 44 ? 2.623 -22.125 -1.976 1 98.25 44 LYS B N 1
ATOM 2040 C CA . LYS B 1 44 ? 3.314 -23.406 -2.146 1 98.25 44 LYS B CA 1
ATOM 2041 C C . LYS B 1 44 ? 2.381 -24.578 -1.86 1 98.25 44 LYS B C 1
ATOM 2043 O O . LYS B 1 44 ? 2.348 -25.547 -2.619 1 98.25 44 LYS B O 1
ATOM 2048 N N . LYS B 1 45 ? 1.624 -24.516 -0.821 1 98.44 45 LYS B N 1
ATOM 2049 C CA . LYS B 1 45 ? 0.7 -25.578 -0.441 1 98.44 45 LYS B CA 1
ATOM 2050 C C . LYS B 1 45 ? -0.354 -25.797 -1.521 1 98.44 45 LYS B C 1
ATOM 2052 O O . LYS B 1 45 ? -0.662 -26.953 -1.868 1 98.44 45 LYS B O 1
ATOM 2057 N N . VAL B 1 46 ? -0.903 -24.688 -2.008 1 98 46 VAL B N 1
ATOM 2058 C CA . VAL B 1 46 ? -1.915 -24.781 -3.055 1 98 46 VAL B CA 1
ATOM 2059 C C . VAL B 1 46 ? -1.328 -25.469 -4.285 1 98 46 VAL B C 1
ATOM 2061 O O . VAL B 1 46 ? -1.934 -26.391 -4.832 1 98 46 VAL B O 1
ATOM 2064 N N . ASN B 1 47 ? -0.135 -25.156 -4.672 1 96.38 47 ASN B N 1
ATOM 2065 C CA . ASN B 1 47 ? 0.491 -25.625 -5.902 1 96.38 47 ASN B CA 1
ATOM 2066 C C . ASN B 1 47 ? 0.98 -27.078 -5.766 1 96.38 47 ASN B C 1
ATOM 2068 O O . ASN B 1 47 ? 0.852 -27.859 -6.699 1 96.38 47 ASN B O 1
ATOM 2072 N N . THR B 1 48 ? 1.519 -27.422 -4.605 1 97.44 48 THR B N 1
ATOM 2073 C CA . THR B 1 48 ? 2.264 -28.672 -4.523 1 97.44 48 THR B CA 1
ATOM 2074 C C . THR B 1 48 ? 1.451 -29.734 -3.797 1 97.44 48 THR B C 1
ATOM 2076 O O . THR B 1 48 ? 1.767 -30.922 -3.877 1 97.44 48 THR B O 1
ATOM 2079 N N . GLU B 1 49 ? 0.432 -29.312 -3.092 1 98.31 49 GLU B N 1
ATOM 2080 C CA . GLU B 1 49 ? -0.326 -30.281 -2.299 1 98.31 49 GLU B CA 1
ATOM 2081 C C . GLU B 1 49 ? -1.805 -30.266 -2.678 1 98.31 49 GLU B C 1
ATOM 2083 O O . GLU B 1 49 ? -2.357 -31.297 -3.086 1 98.31 49 GLU B O 1
ATOM 2088 N N . LEU B 1 50 ? -2.461 -29.094 -2.66 1 98.44 50 LEU B N 1
ATOM 2089 C CA . LEU B 1 50 ? -3.906 -29 -2.82 1 98.44 50 LEU B CA 1
ATOM 2090 C C . LEU B 1 50 ? -4.324 -29.375 -4.234 1 98.44 50 LEU B C 1
ATOM 2092 O O . LEU B 1 50 ? -5.199 -30.234 -4.422 1 98.44 50 LEU B O 1
ATOM 2096 N N . ILE B 1 51 ? -3.699 -28.75 -5.238 1 97.06 51 ILE B N 1
ATOM 2097 C CA . ILE B 1 51 ? -4.09 -29 -6.621 1 97.06 51 ILE B CA 1
ATOM 2098 C C . ILE B 1 51 ? -3.865 -30.469 -6.969 1 97.06 51 ILE B C 1
ATOM 2100 O O . ILE B 1 51 ? -4.762 -31.125 -7.488 1 97.06 51 ILE B O 1
ATOM 2104 N N . PRO B 1 52 ? -2.67 -31.047 -6.652 1 97.38 52 PRO B N 1
ATOM 2105 C CA . PRO B 1 52 ? -2.49 -32.5 -6.887 1 97.38 52 PRO B CA 1
ATOM 2106 C C . PRO B 1 52 ? -3.533 -33.344 -6.168 1 97.38 52 PRO B C 1
ATOM 2108 O O . PRO B 1 52 ? -4.004 -34.344 -6.715 1 97.38 52 PRO B O 1
ATOM 2111 N N . LEU B 1 53 ? -3.9 -32.969 -4.961 1 98.06 53 LEU B N 1
ATOM 2112 C CA . LEU B 1 53 ? -4.91 -33.688 -4.199 1 98.06 53 LEU B CA 1
ATOM 2113 C C . LEU B 1 53 ? -6.262 -33.656 -4.902 1 98.06 53 LEU B C 1
ATOM 2115 O O . LEU B 1 53 ? -6.945 -34.656 -5.016 1 98.06 53 LEU B O 1
ATOM 2119 N N . LEU B 1 54 ? -6.68 -32.469 -5.387 1 97.38 54 LEU B N 1
ATOM 2120 C CA . LEU B 1 54 ? -7.938 -32.344 -6.113 1 97.38 54 LEU B CA 1
ATOM 2121 C C . LEU B 1 54 ? -7.93 -33.188 -7.387 1 97.38 54 LEU B C 1
ATOM 2123 O O . LEU B 1 54 ? -8.953 -33.75 -7.762 1 97.38 54 LEU B O 1
ATOM 2127 N N . LYS B 1 55 ? -6.797 -33.25 -8.07 1 96.19 55 LYS B N 1
ATOM 2128 C CA . LYS B 1 55 ? -6.645 -34.094 -9.258 1 96.19 55 LYS B CA 1
ATOM 2129 C C . LYS B 1 55 ? -6.828 -35.562 -8.922 1 96.19 55 LYS B C 1
ATOM 2131 O O . LYS B 1 55 ? -7.551 -36.281 -9.617 1 96.19 55 LYS B O 1
ATOM 2136 N N . SER B 1 56 ? -6.172 -36 -7.875 1 97 56 SER B N 1
ATOM 2137 C CA . SER B 1 56 ? -6.27 -37.375 -7.461 1 97 56 SER B CA 1
ATOM 2138 C C . SER B 1 56 ? -7.703 -37.75 -7.105 1 97 56 SER B C 1
ATOM 2140 O O . SER B 1 56 ? -8.094 -38.938 -7.219 1 97 56 SER B O 1
ATOM 2142 N N . GLN B 1 57 ? -8.477 -36.781 -6.707 1 96.06 57 GLN B N 1
ATOM 2143 C CA . GLN B 1 57 ? -9.859 -37 -6.316 1 96.06 57 GLN B CA 1
ATOM 2144 C C . GLN B 1 57 ? -10.797 -36.875 -7.512 1 96.06 57 GLN B C 1
ATOM 2146 O O . GLN B 1 57 ? -12.008 -37.094 -7.387 1 96.06 57 GLN B O 1
ATOM 2151 N N . GLY B 1 58 ? -10.289 -36.469 -8.625 1 94.62 58 GLY B N 1
ATOM 2152 C CA . GLY B 1 58 ? -11.062 -36.406 -9.852 1 94.62 58 GLY B CA 1
ATOM 2153 C C . GLY B 1 58 ? -11.953 -35.188 -9.938 1 94.62 58 GLY B C 1
ATOM 2154 O O . GLY B 1 58 ? -12.914 -35.156 -10.711 1 94.62 58 GLY B O 1
ATOM 2155 N N . ILE B 1 59 ? -11.641 -34.094 -9.102 1 94.19 59 ILE B N 1
ATOM 2156 C CA . ILE B 1 59 ? -12.539 -32.938 -9.086 1 94.19 59 ILE B CA 1
ATOM 2157 C C . ILE B 1 59 ? -11.758 -31.672 -9.406 1 94.19 59 ILE B C 1
ATOM 2159 O O . ILE B 1 59 ? -12.266 -30.562 -9.227 1 94.19 59 ILE B O 1
ATOM 2163 N N . ALA B 1 60 ? -10.523 -31.734 -9.812 1 94.25 60 ALA B N 1
ATOM 2164 C CA . ALA B 1 60 ? -9.648 -30.594 -10.055 1 94.25 60 ALA B CA 1
ATOM 2165 C C . ALA B 1 60 ? -10.258 -29.656 -11.102 1 94.25 60 ALA B C 1
ATOM 2167 O O . ALA B 1 60 ? -10.125 -28.438 -11 1 94.25 60 ALA B O 1
ATOM 2168 N N . ASP B 1 61 ? -10.984 -30.156 -12.102 1 92.75 61 ASP B N 1
ATOM 2169 C CA . ASP B 1 61 ? -11.516 -29.359 -13.211 1 92.75 61 ASP B CA 1
ATOM 2170 C C . ASP B 1 61 ? -12.633 -28.438 -12.734 1 92.75 61 ASP B C 1
ATOM 2172 O O . ASP B 1 61 ? -13.047 -27.531 -13.469 1 92.75 61 ASP B O 1
ATOM 2176 N N . GLU B 1 62 ? -13.086 -28.594 -11.516 1 93.38 62 GLU B N 1
ATOM 2177 C CA . GLU B 1 62 ? -14.172 -27.797 -10.977 1 93.38 62 GLU B CA 1
ATOM 2178 C C . GLU B 1 62 ? -13.656 -26.469 -10.398 1 93.38 62 GLU B C 1
ATOM 2180 O O . GLU B 1 62 ? -14.438 -25.594 -10.039 1 93.38 62 GLU B O 1
ATOM 2185 N N . PHE B 1 63 ? -12.289 -26.359 -10.375 1 94.75 63 PHE B N 1
ATOM 2186 C CA . PHE B 1 63 ? -11.742 -25.25 -9.609 1 94.75 63 PHE B CA 1
ATOM 2187 C C . PHE B 1 63 ? -10.766 -24.438 -10.453 1 94.75 63 PHE B C 1
ATOM 2189 O O . PHE B 1 63 ? -9.922 -25 -11.148 1 94.75 63 PHE B O 1
ATOM 2196 N N . ASP B 1 64 ? -10.898 -23.109 -10.383 1 94.56 64 ASP B N 1
ATOM 2197 C CA . ASP B 1 64 ? -9.891 -22.156 -10.844 1 94.56 64 ASP B CA 1
ATOM 2198 C C . ASP B 1 64 ? -9.234 -21.438 -9.672 1 94.56 64 ASP B C 1
ATOM 2200 O O . ASP B 1 64 ? -9.922 -20.953 -8.766 1 94.56 64 ASP B O 1
ATOM 2204 N N . PHE B 1 65 ? -7.957 -21.438 -9.641 1 96.44 65 PHE B N 1
ATOM 2205 C CA . PHE B 1 65 ? -7.199 -20.703 -8.641 1 96.44 65 PHE B CA 1
ATOM 2206 C C . PHE B 1 65 ? -6.621 -19.422 -9.242 1 96.44 65 PHE B C 1
ATOM 2208 O O . PHE B 1 65 ? -6.051 -19.453 -10.336 1 96.44 65 PHE B O 1
ATOM 2215 N N . ALA B 1 66 ? -6.836 -18.312 -8.578 1 97 66 ALA B N 1
ATOM 2216 C CA . ALA B 1 66 ? -6.34 -17.031 -9.062 1 97 66 ALA B CA 1
ATOM 2217 C C . ALA B 1 66 ? -5.414 -16.375 -8.039 1 97 66 ALA B C 1
ATOM 2219 O O . ALA B 1 66 ? -5.68 -16.422 -6.832 1 97 66 ALA B O 1
ATOM 2220 N N . LEU B 1 67 ? -4.285 -15.883 -8.461 1 98.19 67 LEU B N 1
ATOM 2221 C CA . LEU B 1 67 ? -3.412 -15.062 -7.625 1 98.19 67 LEU B CA 1
ATOM 2222 C C . LEU B 1 67 ? -3.801 -13.586 -7.715 1 98.19 67 LEU B C 1
ATOM 2224 O O . LEU B 1 67 ? -3.816 -13.008 -8.805 1 98.19 67 LEU B O 1
ATOM 2228 N N . ILE B 1 68 ? -4.188 -12.984 -6.625 1 98.38 68 ILE B N 1
ATOM 2229 C CA . ILE B 1 68 ? -4.535 -11.57 -6.539 1 98.38 68 ILE B CA 1
ATOM 2230 C C . ILE B 1 68 ? -3.43 -10.812 -5.809 1 98.38 68 ILE B C 1
ATOM 2232 O O . ILE B 1 68 ? -3.1 -11.133 -4.664 1 98.38 68 ILE B O 1
ATOM 2236 N N . HIS B 1 69 ? -2.879 -9.742 -6.477 1 98 69 HIS B N 1
ATOM 2237 C CA . HIS B 1 69 ? -1.781 -8.961 -5.918 1 98 69 HIS B CA 1
ATOM 2238 C C . HIS B 1 69 ? -2.254 -8.117 -4.742 1 98 69 HIS B C 1
ATOM 2240 O O . HIS B 1 69 ? -3.201 -7.336 -4.875 1 98 69 HIS B O 1
ATOM 2246 N N . VAL B 1 70 ? -1.597 -8.289 -3.625 1 97.19 70 VAL B N 1
ATOM 2247 C CA . VAL B 1 70 ? -1.79 -7.391 -2.494 1 97.19 70 VAL B CA 1
ATOM 2248 C C . VAL B 1 70 ? -0.448 -6.805 -2.064 1 97.19 70 VAL B C 1
ATOM 2250 O O . VAL B 1 70 ? 0.342 -7.473 -1.393 1 97.19 70 VAL B O 1
ATOM 2253 N N . VAL B 1 71 ? -0.234 -5.574 -2.408 1 96 71 VAL B N 1
ATOM 2254 C CA . VAL B 1 71 ? 0.971 -4.887 -1.959 1 96 71 VAL B CA 1
ATOM 2255 C C . VAL B 1 71 ? 0.736 -4.285 -0.576 1 96 71 VAL B C 1
ATOM 2257 O O . VAL B 1 71 ? -0.009 -3.312 -0.434 1 96 71 VAL B O 1
ATOM 2260 N N . GLN B 1 72 ? 1.341 -4.883 0.442 1 94.31 72 GLN B N 1
ATOM 2261 C CA . GLN B 1 72 ? 1.254 -4.305 1.779 1 94.31 72 GLN B CA 1
ATOM 2262 C C . GLN B 1 72 ? 2.176 -3.096 1.918 1 94.31 72 GLN B C 1
ATOM 2264 O O . GLN B 1 72 ? 3.385 -3.201 1.692 1 94.31 72 GLN B O 1
ATOM 2269 N N . PRO B 1 73 ? 1.694 -1.966 2.299 1 91.88 73 PRO B N 1
ATOM 2270 C CA . PRO B 1 73 ? 2.465 -0.722 2.23 1 91.88 73 PRO B CA 1
ATOM 2271 C C . PRO B 1 73 ? 3.59 -0.666 3.262 1 91.88 73 PRO B C 1
ATOM 2273 O O . PRO B 1 73 ? 4.523 0.127 3.119 1 91.88 73 PRO B O 1
ATOM 2276 N N . TRP B 1 74 ? 3.57 -1.425 4.363 1 86.81 74 TRP B N 1
ATOM 2277 C CA . TRP B 1 74 ? 4.645 -1.427 5.348 1 86.81 74 TRP B CA 1
ATOM 2278 C C . TRP B 1 74 ? 5.836 -2.242 4.855 1 86.81 74 TRP B C 1
ATOM 2280 O O . TRP B 1 74 ? 6.891 -2.26 5.492 1 86.81 74 TRP B O 1
ATOM 2290 N N . HIS B 1 75 ? 5.754 -2.867 3.754 1 78.56 75 HIS B N 1
ATOM 2291 C CA . HIS B 1 75 ? 6.848 -3.504 3.029 1 78.56 75 HIS B CA 1
ATOM 2292 C C . HIS B 1 75 ? 7.043 -2.867 1.657 1 78.56 75 HIS B C 1
ATOM 2294 O O . HIS B 1 75 ? 7.289 -3.566 0.672 1 78.56 75 HIS B O 1
ATOM 2300 N N . HIS B 1 76 ? 7.023 -1.665 1.538 1 71.44 76 HIS B N 1
ATOM 2301 C CA . HIS B 1 76 ? 6.762 -0.902 0.324 1 71.44 76 HIS B CA 1
ATOM 2302 C C . HIS B 1 76 ? 7.859 -1.113 -0.71 1 71.44 76 HIS B C 1
ATOM 2304 O O . HIS B 1 76 ? 7.586 -1.189 -1.91 1 71.44 76 HIS B O 1
ATOM 2310 N N . ILE B 1 77 ? 9.07 -1.256 -0.32 1 75.75 77 ILE B N 1
ATOM 2311 C CA . ILE B 1 77 ? 10.094 -1.4 -1.345 1 75.75 77 ILE B CA 1
ATOM 2312 C C . ILE B 1 77 ? 10.102 -2.832 -1.876 1 75.75 77 ILE B C 1
ATOM 2314 O O . ILE B 1 77 ? 10.023 -3.051 -3.088 1 75.75 77 ILE B O 1
ATOM 2318 N N . ASN B 1 78 ? 9.961 -3.744 -1.029 1 82.62 78 ASN B N 1
ATOM 2319 C CA . ASN B 1 78 ? 10.055 -5.156 -1.387 1 82.62 78 ASN B CA 1
ATOM 2320 C C . ASN B 1 78 ? 8.781 -5.648 -2.062 1 82.62 78 ASN B C 1
ATOM 2322 O O . ASN B 1 78 ? 8.828 -6.184 -3.172 1 82.62 78 ASN B O 1
ATOM 2326 N N . SER B 1 79 ? 7.691 -5.324 -1.365 1 90.81 79 SER B N 1
ATOM 2327 C CA . SER B 1 79 ? 6.414 -5.766 -1.914 1 90.81 79 SER B CA 1
ATOM 2328 C C . SER B 1 79 ? 6.113 -5.074 -3.24 1 90.81 79 SER B C 1
ATOM 2330 O O . SER B 1 79 ? 5.844 -5.734 -4.242 1 90.81 79 SER B O 1
ATOM 2332 N N . GLY B 1 80 ? 6.344 -3.775 -3.277 1 93.19 80 GLY B N 1
ATOM 2333 C CA . GLY B 1 80 ? 6.062 -3.029 -4.492 1 93.19 80 GLY B CA 1
ATOM 2334 C C . GLY B 1 80 ? 6.859 -3.514 -5.691 1 93.19 80 GLY B C 1
ATOM 2335 O O . GLY B 1 80 ? 6.285 -3.85 -6.73 1 93.19 80 GLY B O 1
ATOM 2336 N N . ALA B 1 81 ? 8.188 -3.619 -5.523 1 95.12 81 ALA B N 1
ATOM 2337 C CA . ALA B 1 81 ? 9.078 -3.996 -6.621 1 95.12 81 ALA B CA 1
ATOM 2338 C C . ALA B 1 81 ? 8.812 -5.43 -7.07 1 95.12 81 ALA B C 1
ATOM 2340 O O . ALA B 1 81 ? 8.781 -5.715 -8.273 1 95.12 81 ALA B O 1
ATOM 2341 N N . SER B 1 82 ? 8.625 -6.332 -6.113 1 97.06 82 SER B N 1
ATOM 2342 C CA . SER B 1 82 ? 8.367 -7.73 -6.449 1 97.06 82 SER B CA 1
ATOM 2343 C C . SER B 1 82 ? 7.082 -7.875 -7.262 1 97.06 82 SER B C 1
ATOM 2345 O O . SER B 1 82 ? 7.055 -8.594 -8.266 1 97.06 82 SER B O 1
ATOM 2347 N N . HIS B 1 83 ? 6.035 -7.176 -6.84 1 98 83 HIS B N 1
ATOM 2348 C CA . HIS B 1 83 ? 4.773 -7.234 -7.57 1 98 83 HIS B CA 1
ATOM 2349 C C . HIS B 1 83 ? 4.906 -6.605 -8.953 1 98 83 HIS B C 1
ATOM 2351 O O . HIS B 1 83 ? 4.34 -7.109 -9.922 1 98 83 HIS B O 1
ATOM 2357 N N . GLU B 1 84 ? 5.668 -5.527 -9.055 1 97.38 84 GLU B N 1
ATOM 2358 C CA . GLU B 1 84 ? 5.848 -4.875 -10.344 1 97.38 84 GLU B CA 1
ATOM 2359 C C . GLU B 1 84 ? 6.586 -5.785 -11.328 1 97.38 84 GLU B C 1
ATOM 2361 O O . GLU B 1 84 ? 6.188 -5.91 -12.484 1 97.38 84 GLU B O 1
ATOM 2366 N N . VAL B 1 85 ? 7.621 -6.445 -10.867 1 98.44 85 VAL B N 1
ATOM 2367 C CA . VAL B 1 85 ? 8.367 -7.32 -11.766 1 98.44 85 VAL B CA 1
ATOM 2368 C C . VAL B 1 85 ? 7.523 -8.539 -12.125 1 98.44 85 VAL B C 1
ATOM 2370 O O . VAL B 1 85 ? 7.562 -9.016 -13.258 1 98.44 85 VAL B O 1
ATOM 2373 N N . ALA B 1 86 ? 6.742 -9.055 -11.164 1 98.81 86 ALA B N 1
ATOM 2374 C CA . ALA B 1 86 ? 5.82 -10.141 -11.469 1 98.81 86 ALA B CA 1
ATOM 2375 C C . ALA B 1 86 ? 4.809 -9.727 -12.531 1 98.81 86 ALA B C 1
ATOM 2377 O O . ALA B 1 86 ? 4.496 -10.5 -13.438 1 98.81 86 ALA B O 1
ATOM 2378 N N . LEU B 1 87 ? 4.293 -8.484 -12.422 1 98.69 87 LEU B N 1
ATOM 2379 C CA . LEU B 1 87 ? 3.352 -7.973 -13.406 1 98.69 87 LEU B CA 1
ATOM 2380 C C . LEU B 1 87 ? 4.031 -7.773 -14.758 1 98.69 87 LEU B C 1
ATOM 2382 O O . LEU B 1 87 ? 3.408 -7.961 -15.805 1 98.69 87 LEU B O 1
ATOM 2386 N N . ALA B 1 88 ? 5.336 -7.414 -14.719 1 98.81 88 ALA B N 1
ATOM 2387 C CA . ALA B 1 88 ? 6.102 -7.336 -15.961 1 98.81 88 ALA B CA 1
ATOM 2388 C C . ALA B 1 88 ? 6.215 -8.703 -16.625 1 98.81 88 ALA B C 1
ATOM 2390 O O . ALA B 1 88 ? 6.074 -8.828 -17.844 1 98.81 88 ALA B O 1
ATOM 2391 N N . ILE B 1 89 ? 6.461 -9.734 -15.828 1 98.88 89 ILE B N 1
ATOM 2392 C CA . ILE B 1 89 ? 6.5 -11.102 -16.344 1 98.88 89 ILE B CA 1
ATOM 2393 C C . ILE B 1 89 ? 5.141 -11.469 -16.938 1 98.88 89 ILE B C 1
ATOM 2395 O O . ILE B 1 89 ? 5.074 -12.039 -18.031 1 98.88 89 ILE B O 1
ATOM 2399 N N . ALA B 1 90 ? 4.059 -11.102 -16.25 1 98.75 90 ALA B N 1
ATOM 2400 C CA . ALA B 1 90 ? 2.715 -11.383 -16.734 1 98.75 90 ALA B CA 1
ATOM 2401 C C . ALA B 1 90 ? 2.492 -10.758 -18.109 1 98.75 90 ALA B C 1
ATOM 2403 O O . ALA B 1 90 ? 1.896 -11.383 -19 1 98.75 90 ALA B O 1
ATOM 2404 N N . GLN B 1 91 ? 2.98 -9.539 -18.297 1 98.56 91 GLN B N 1
ATOM 2405 C CA . GLN B 1 91 ? 2.783 -8.828 -19.547 1 98.56 91 GLN B CA 1
ATOM 2406 C C . GLN B 1 91 ? 3.67 -9.398 -20.656 1 98.56 91 GLN B C 1
ATOM 2408 O O . GLN B 1 91 ? 3.213 -9.617 -21.781 1 98.56 91 GLN B O 1
ATOM 2413 N N . ALA B 1 92 ? 4.93 -9.727 -20.344 1 98.62 92 ALA B N 1
ATOM 2414 C CA . ALA B 1 92 ? 5.922 -10.062 -21.359 1 98.62 92 ALA B CA 1
ATOM 2415 C C . ALA B 1 92 ? 5.965 -11.57 -21.609 1 98.62 92 ALA B C 1
ATOM 2417 O O . ALA B 1 92 ? 6.246 -12.016 -22.719 1 98.62 92 ALA B O 1
ATOM 2418 N N . TYR B 1 93 ? 5.707 -12.336 -20.609 1 98.38 93 TYR B N 1
ATOM 2419 C CA . TYR B 1 93 ? 5.793 -13.797 -20.641 1 98.38 93 TYR B CA 1
ATOM 2420 C C . TYR B 1 93 ? 4.629 -14.43 -19.891 1 98.38 93 TYR B C 1
ATOM 2422 O O . TYR B 1 93 ? 4.832 -15.141 -18.906 1 98.38 93 TYR B O 1
ATOM 2430 N N . PRO B 1 94 ? 3.418 -14.273 -20.438 1 97.56 94 PRO B N 1
ATOM 2431 C CA . PRO B 1 94 ? 2.197 -14.617 -19.719 1 97.56 94 PRO B CA 1
ATOM 2432 C C . PRO B 1 94 ? 2.18 -16.078 -19.25 1 97.56 94 PRO B C 1
ATOM 2434 O O . PRO B 1 94 ? 1.644 -16.375 -18.172 1 97.56 94 PRO B O 1
ATOM 2437 N N . ASP B 1 95 ? 2.816 -16.984 -19.938 1 96.62 95 ASP B N 1
ATOM 2438 C CA . ASP B 1 95 ? 2.764 -18.406 -19.609 1 96.62 95 ASP B CA 1
ATOM 2439 C C . ASP B 1 95 ? 3.715 -18.734 -18.453 1 96.62 95 ASP B C 1
ATOM 2441 O O . ASP B 1 95 ? 3.721 -19.844 -17.953 1 96.62 95 ASP B O 1
ATOM 2445 N N . GLN B 1 96 ? 4.508 -17.703 -18.047 1 98.12 96 GLN B N 1
ATOM 2446 C CA . GLN B 1 96 ? 5.523 -18.016 -17.047 1 98.12 96 GLN B CA 1
ATOM 2447 C C . GLN B 1 96 ? 5.285 -17.219 -15.766 1 98.12 96 GLN B C 1
ATOM 2449 O O . GLN B 1 96 ? 6.113 -17.25 -14.852 1 98.12 96 GLN B O 1
ATOM 2454 N N . PHE B 1 97 ? 4.117 -16.531 -15.68 1 98.44 97 PHE B N 1
ATOM 2455 C CA . PHE B 1 97 ? 3.789 -15.711 -14.508 1 98.44 97 PHE B CA 1
ATOM 2456 C C . PHE B 1 97 ? 3.684 -16.578 -13.258 1 98.44 97 PHE B C 1
ATOM 2458 O O . PHE B 1 97 ? 4.277 -16.266 -12.227 1 98.44 97 PHE B O 1
ATOM 2465 N N . TRP B 1 98 ? 2.93 -17.625 -13.328 1 96.94 98 TRP B N 1
ATOM 2466 C CA . TRP B 1 98 ? 2.697 -18.5 -12.18 1 96.94 98 TRP B CA 1
ATOM 2467 C C . TRP B 1 98 ? 3.998 -19.125 -11.703 1 96.94 98 TRP B C 1
ATOM 2469 O O . TRP B 1 98 ? 4.246 -19.234 -10.5 1 96.94 98 TRP B O 1
ATOM 2479 N N . ALA B 1 99 ? 4.848 -19.578 -12.664 1 97.81 99 ALA B N 1
ATOM 2480 C CA . ALA B 1 99 ? 6.16 -20.125 -12.328 1 97.81 99 ALA B CA 1
ATOM 2481 C C . ALA B 1 99 ? 7.02 -19.094 -11.609 1 97.81 99 ALA B C 1
ATOM 2483 O O . ALA B 1 99 ? 7.699 -19.406 -10.633 1 97.81 99 ALA B O 1
ATOM 2484 N N . PHE B 1 100 ? 7.012 -17.875 -12.094 1 98.75 100 PHE B N 1
ATOM 2485 C CA . PHE B 1 100 ? 7.809 -16.812 -11.469 1 98.75 100 PHE B CA 1
ATOM 2486 C C . PHE B 1 100 ? 7.312 -16.531 -10.055 1 98.75 100 PHE B C 1
ATOM 2488 O O . PHE B 1 100 ? 8.109 -16.25 -9.164 1 98.75 100 PHE B O 1
ATOM 2495 N N . SER B 1 101 ? 5.977 -16.562 -9.852 1 98.62 101 SER B N 1
ATOM 2496 C CA . SER B 1 101 ? 5.43 -16.391 -8.508 1 98.62 101 SER B CA 1
ATOM 2497 C C . SER B 1 101 ? 6.004 -17.406 -7.543 1 98.62 101 SER B C 1
ATOM 2499 O O . SER B 1 101 ? 6.359 -17.078 -6.41 1 98.62 101 SER B O 1
ATOM 2501 N N . SER B 1 102 ? 6.152 -18.656 -7.984 1 98.31 102 SER B N 1
ATOM 2502 C CA . SER B 1 102 ? 6.781 -19.688 -7.168 1 98.31 102 SER B CA 1
ATOM 2503 C C . SER B 1 102 ? 8.234 -19.344 -6.852 1 98.31 102 SER B C 1
ATOM 2505 O O . SER B 1 102 ? 8.68 -19.484 -5.711 1 98.31 102 SER B O 1
ATOM 2507 N N . ILE B 1 103 ? 8.953 -18.891 -7.832 1 98.56 103 ILE B N 1
ATOM 2508 C CA . ILE B 1 103 ? 10.359 -18.531 -7.684 1 98.56 103 ILE B CA 1
ATOM 2509 C C . ILE B 1 103 ? 10.508 -17.391 -6.676 1 98.56 103 ILE B C 1
ATOM 2511 O O . ILE B 1 103 ? 11.391 -17.422 -5.82 1 98.56 103 ILE B O 1
ATOM 2515 N N . LEU B 1 104 ? 9.633 -16.391 -6.766 1 98.44 104 LEU B N 1
ATOM 2516 C CA . LEU B 1 104 ? 9.68 -15.273 -5.84 1 98.44 104 LEU B CA 1
ATOM 2517 C C . LEU B 1 104 ? 9.469 -15.742 -4.402 1 98.44 104 LEU B C 1
ATOM 2519 O O . LEU B 1 104 ? 10.227 -15.375 -3.508 1 98.44 104 LEU B O 1
ATOM 2523 N N . PHE B 1 105 ? 8.453 -16.578 -4.184 1 98.44 105 PHE B N 1
ATOM 2524 C CA . PHE B 1 105 ? 8.148 -17.047 -2.836 1 98.44 105 PHE B CA 1
ATOM 2525 C C . PHE B 1 105 ? 9.273 -17.922 -2.307 1 98.44 105 PHE B C 1
ATOM 2527 O O . PHE B 1 105 ? 9.586 -17.891 -1.115 1 98.44 105 PHE B O 1
ATOM 2534 N N . GLU B 1 106 ? 9.93 -18.688 -3.172 1 97.94 106 GLU B N 1
ATOM 2535 C CA . GLU B 1 106 ? 11.031 -19.562 -2.777 1 97.94 106 GLU B CA 1
ATOM 2536 C C . GLU B 1 106 ? 12.266 -18.75 -2.393 1 97.94 106 GLU B C 1
ATOM 2538 O O . GLU B 1 106 ? 13.125 -19.234 -1.646 1 97.94 106 GLU B O 1
ATOM 2543 N N . ASN B 1 107 ? 12.367 -17.562 -2.918 1 97.69 107 ASN B N 1
ATOM 2544 C CA . ASN B 1 107 ? 13.531 -16.719 -2.676 1 97.69 107 ASN B CA 1
ATOM 2545 C C . ASN B 1 107 ? 13.172 -15.492 -1.842 1 97.69 107 ASN B C 1
ATOM 2547 O O . ASN B 1 107 ? 13.891 -14.492 -1.855 1 97.69 107 ASN B O 1
ATOM 2551 N N . ILE B 1 108 ? 12.125 -15.555 -1.119 1 96.31 108 ILE B N 1
ATOM 2552 C CA . ILE B 1 108 ? 11.492 -14.406 -0.481 1 96.31 108 ILE B CA 1
ATOM 2553 C C . ILE B 1 108 ? 12.461 -13.766 0.502 1 96.31 108 ILE B C 1
ATOM 2555 O O . ILE B 1 108 ? 12.5 -12.539 0.632 1 96.31 108 ILE B O 1
ATOM 2559 N N . THR B 1 109 ? 13.328 -14.484 1.174 1 95.75 109 THR B N 1
ATOM 2560 C CA . THR B 1 109 ? 14.18 -13.961 2.236 1 95.75 109 THR B CA 1
ATOM 2561 C C . THR B 1 109 ? 15.219 -12.992 1.671 1 95.75 109 THR B C 1
ATOM 2563 O O . THR B 1 109 ? 15.719 -12.125 2.383 1 95.75 109 THR B O 1
ATOM 2566 N N . GLN B 1 110 ? 15.531 -13.102 0.38 1 95.56 110 GLN B N 1
ATOM 2567 C CA . GLN B 1 110 ? 16.469 -12.195 -0.273 1 95.56 110 GLN B CA 1
ATOM 2568 C C . GLN B 1 110 ? 15.883 -10.789 -0.396 1 95.56 110 GLN B C 1
ATOM 2570 O O . GLN B 1 110 ? 16.609 -9.828 -0.639 1 95.56 110 GLN B O 1
ATOM 2575 N N . PHE B 1 111 ? 14.609 -10.734 -0.19 1 95.31 111 PHE B N 1
ATOM 2576 C CA . PHE B 1 111 ? 13.945 -9.469 -0.481 1 95.31 111 PHE B CA 1
ATOM 2577 C C . PHE B 1 111 ? 13.281 -8.906 0.77 1 95.31 111 PHE B C 1
ATOM 2579 O O . PHE B 1 111 ? 12.398 -8.055 0.679 1 95.31 111 PHE B O 1
ATOM 2586 N N . TYR B 1 112 ? 13.703 -9.391 1.907 1 94.75 112 TYR B N 1
ATOM 2587 C CA . TYR B 1 112 ? 13.227 -8.812 3.16 1 94.75 112 TYR B CA 1
ATOM 2588 C C . TYR B 1 112 ? 13.82 -7.426 3.381 1 94.75 112 TYR B C 1
ATOM 2590 O O . TYR B 1 112 ? 14.805 -7.055 2.732 1 94.75 112 TYR B O 1
ATOM 2598 N N . ASP B 1 113 ? 13.25 -6.68 4.246 1 92.06 113 ASP B N 1
ATOM 2599 C CA . ASP B 1 113 ? 13.602 -5.285 4.508 1 92.06 113 ASP B CA 1
ATOM 2600 C C . ASP B 1 113 ? 15.094 -5.148 4.828 1 92.06 113 ASP B C 1
ATOM 2602 O O . ASP B 1 113 ? 15.758 -4.238 4.328 1 92.06 113 ASP B O 1
ATOM 2606 N N . THR B 1 114 ? 15.602 -6.043 5.672 1 94.25 114 THR B N 1
ATOM 2607 C CA . THR B 1 114 ? 17 -5.938 6.098 1 94.25 114 THR B CA 1
ATOM 2608 C C . THR B 1 114 ? 17.938 -6.117 4.914 1 94.25 114 THR B C 1
ATOM 2610 O O . THR B 1 114 ? 19.031 -5.543 4.891 1 94.25 114 THR B O 1
ATOM 2613 N N . GLU B 1 115 ? 17.516 -6.906 3.938 1 94.94 115 GLU B N 1
ATOM 2614 C CA . GLU B 1 115 ? 18.359 -7.211 2.789 1 94.94 115 GLU B CA 1
ATOM 2615 C C . GLU B 1 115 ? 18.328 -6.082 1.761 1 94.94 115 GLU B C 1
ATOM 2617 O O . GLU B 1 115 ? 19.281 -5.891 1.007 1 94.94 115 GLU B O 1
ATOM 2622 N N . LEU B 1 116 ? 17.234 -5.301 1.802 1 94.19 116 LEU B N 1
ATOM 2623 C CA . LEU B 1 116 ? 17.047 -4.316 0.742 1 94.19 116 LEU B CA 1
ATOM 2624 C C . LEU B 1 116 ? 17.266 -2.902 1.271 1 94.19 116 LEU B C 1
ATOM 2626 O O . LEU B 1 116 ? 17.25 -1.939 0.501 1 94.19 116 LEU B O 1
ATOM 2630 N N . TYR B 1 117 ? 17.531 -2.756 2.561 1 93.69 117 TYR B N 1
ATOM 2631 C CA . TYR B 1 117 ? 17.562 -1.475 3.256 1 93.69 117 TYR B CA 1
ATOM 2632 C C . TYR B 1 117 ? 18.547 -0.517 2.584 1 93.69 117 TYR B C 1
ATOM 2634 O O . TYR B 1 117 ? 18.312 0.693 2.543 1 93.69 117 TYR B O 1
ATOM 2642 N N . ASN B 1 118 ? 19.609 -1.017 1.967 1 95.5 118 ASN B N 1
ATOM 2643 C CA . ASN B 1 118 ? 20.656 -0.185 1.382 1 95.5 118 ASN B CA 1
ATOM 2644 C C . ASN B 1 118 ? 20.656 -0.265 -0.142 1 95.5 118 ASN B C 1
ATOM 2646 O O . ASN B 1 118 ? 21.625 0.138 -0.793 1 95.5 118 ASN B O 1
ATOM 2650 N N . LEU B 1 119 ? 19.609 -0.787 -0.718 1 95.62 119 LEU B N 1
ATOM 2651 C CA . LEU B 1 119 ? 19.5 -0.893 -2.168 1 95.62 119 LEU B CA 1
ATOM 2652 C C . LEU B 1 119 ? 18.453 0.092 -2.703 1 95.62 119 LEU B C 1
ATOM 2654 O O . LEU B 1 119 ? 17.422 0.304 -2.078 1 95.62 119 LEU B O 1
ATOM 2658 N N . SER B 1 120 ? 18.766 0.688 -3.867 1 95.06 120 SER B N 1
ATOM 2659 C CA . SER B 1 120 ? 17.797 1.544 -4.555 1 95.06 120 SER B CA 1
ATOM 2660 C C . SER B 1 120 ? 16.734 0.718 -5.258 1 95.06 120 SER B C 1
ATOM 2662 O O . SER B 1 120 ? 16.875 -0.497 -5.41 1 95.06 120 SER B O 1
ATOM 2664 N N . ARG B 1 121 ? 15.625 1.34 -5.629 1 94.94 121 ARG B N 1
ATOM 2665 C CA . ARG B 1 121 ? 14.594 0.694 -6.43 1 94.94 121 ARG B CA 1
ATOM 2666 C C . ARG B 1 121 ? 15.195 0.034 -7.668 1 94.94 121 ARG B C 1
ATOM 2668 O O . ARG B 1 121 ? 14.836 -1.094 -8.016 1 94.94 121 ARG B O 1
ATOM 2675 N N . LYS B 1 122 ? 16.094 0.736 -8.344 1 95.94 122 LYS B N 1
ATOM 2676 C CA . LYS B 1 122 ? 16.734 0.199 -9.531 1 95.94 122 LYS B CA 1
ATOM 2677 C C . LYS B 1 122 ? 17.5 -1.085 -9.211 1 95.94 122 LYS B C 1
ATOM 2679 O O . LYS B 1 122 ? 17.406 -2.066 -9.953 1 95.94 122 LYS B O 1
ATOM 2684 N N . GLN B 1 123 ? 18.203 -1.056 -8.141 1 97.19 123 GLN B N 1
ATOM 2685 C CA . GLN B 1 123 ? 19 -2.215 -7.762 1 97.19 123 GLN B CA 1
ATOM 2686 C C . GLN B 1 123 ? 18.109 -3.389 -7.363 1 97.19 123 GLN B C 1
ATOM 2688 O O . GLN B 1 123 ? 18.453 -4.547 -7.609 1 97.19 123 GLN B O 1
ATOM 2693 N N . VAL B 1 124 ? 17.016 -3.113 -6.711 1 96.31 124 VAL B N 1
ATOM 2694 C CA . VAL B 1 124 ? 16.062 -4.168 -6.359 1 96.31 124 VAL B CA 1
ATOM 2695 C C . VAL B 1 124 ? 15.484 -4.785 -7.633 1 96.31 124 VAL B C 1
ATOM 2697 O O . VAL B 1 124 ? 15.383 -6.008 -7.742 1 96.31 124 VAL B O 1
ATOM 2700 N N . TYR B 1 125 ? 15.109 -3.893 -8.625 1 97.06 125 TYR B N 1
ATOM 2701 C CA . TYR B 1 125 ? 14.672 -4.402 -9.914 1 97.06 125 TYR B CA 1
ATOM 2702 C C . TYR B 1 125 ? 15.727 -5.32 -10.523 1 97.06 125 TYR B C 1
ATOM 2704 O O . TYR B 1 125 ? 15.398 -6.379 -11.07 1 97.06 125 TYR B O 1
ATOM 2712 N N . GLU B 1 126 ? 16.969 -4.875 -10.461 1 98.38 126 GLU B N 1
ATOM 2713 C CA . GLU B 1 126 ? 18.062 -5.668 -11.016 1 98.38 126 GLU B CA 1
ATOM 2714 C C . GLU B 1 126 ? 18.094 -7.066 -10.406 1 98.38 126 GLU B C 1
ATOM 2716 O O . GLU B 1 126 ? 18.234 -8.062 -11.125 1 98.38 126 GLU B O 1
ATOM 2721 N N . LYS B 1 127 ? 17.969 -7.16 -9.109 1 97.94 127 LYS B N 1
ATOM 2722 C CA . LYS B 1 127 ? 17.969 -8.445 -8.414 1 97.94 127 LYS B CA 1
ATOM 2723 C C . LYS B 1 127 ? 16.781 -9.305 -8.852 1 97.94 127 LYS B C 1
ATOM 2725 O O . LYS B 1 127 ? 16.938 -10.5 -9.086 1 97.94 127 LYS B O 1
ATOM 2730 N N . LEU B 1 128 ? 15.625 -8.703 -8.969 1 98.38 128 LEU B N 1
ATOM 2731 C CA . LEU B 1 128 ? 14.406 -9.422 -9.32 1 98.38 128 LEU B CA 1
ATOM 2732 C C . LEU B 1 128 ? 14.453 -9.891 -10.773 1 98.38 128 LEU B C 1
ATOM 2734 O O . LEU B 1 128 ? 14.062 -11.016 -11.078 1 98.38 128 LEU B O 1
ATOM 2738 N N . ILE B 1 129 ? 14.906 -9.023 -11.648 1 98.75 129 ILE B N 1
ATOM 2739 C CA . ILE B 1 129 ? 15 -9.367 -13.062 1 98.75 129 ILE B CA 1
ATOM 2740 C C . ILE B 1 129 ? 16.031 -10.469 -13.258 1 98.75 129 ILE B C 1
ATOM 2742 O O . ILE B 1 129 ? 15.82 -11.391 -14.047 1 98.75 129 ILE B O 1
ATOM 2746 N N . LYS B 1 130 ? 17.156 -10.383 -12.531 1 98.75 130 LYS B N 1
ATOM 2747 C CA . LYS B 1 130 ? 18.156 -11.453 -12.586 1 98.75 130 LYS B CA 1
ATOM 2748 C C . LYS B 1 130 ? 17.547 -12.781 -12.148 1 98.75 130 LYS B C 1
ATOM 2750 O O . LYS B 1 130 ? 17.812 -13.82 -12.758 1 98.75 130 LYS B O 1
ATOM 2755 N N . LEU B 1 131 ? 16.797 -12.758 -11.078 1 98.44 131 LEU B N 1
ATOM 2756 C CA . LEU B 1 131 ? 16.125 -13.961 -10.594 1 98.44 131 LEU B CA 1
ATOM 2757 C C . LEU B 1 131 ? 15.25 -14.562 -11.695 1 98.44 131 LEU B C 1
ATOM 2759 O O . LEU B 1 131 ? 15.219 -15.781 -11.875 1 98.44 131 LEU B O 1
ATOM 2763 N N . ALA B 1 132 ? 14.492 -13.711 -12.422 1 98.75 132 ALA B N 1
ATOM 2764 C CA . ALA B 1 132 ? 13.656 -14.156 -13.531 1 98.75 132 ALA B CA 1
ATOM 2765 C C . ALA B 1 132 ? 14.5 -14.781 -14.648 1 98.75 132 ALA B C 1
ATOM 2767 O O . ALA B 1 132 ? 14.211 -15.883 -15.102 1 98.75 132 ALA B O 1
ATOM 2768 N N . VAL B 1 133 ? 15.562 -14.117 -15.047 1 98.75 133 VAL B N 1
ATOM 2769 C CA . VAL B 1 133 ? 16.422 -14.547 -16.141 1 98.75 133 VAL B CA 1
ATOM 2770 C C . VAL B 1 133 ? 17.078 -15.875 -15.789 1 98.75 133 VAL B C 1
ATOM 2772 O O . VAL B 1 133 ? 17.188 -16.766 -16.641 1 98.75 133 VAL B O 1
ATOM 2775 N N . ASP B 1 134 ? 17.469 -16.016 -14.562 1 98.56 134 ASP B N 1
ATOM 2776 C CA . ASP B 1 134 ? 18.203 -17.203 -14.125 1 98.56 134 ASP B CA 1
ATOM 2777 C C . ASP B 1 134 ? 17.297 -18.422 -14.031 1 98.56 134 ASP B C 1
ATOM 2779 O O . ASP B 1 134 ? 17.781 -19.562 -14.078 1 98.56 134 ASP B O 1
ATOM 2783 N N . ASN B 1 135 ? 15.992 -18.234 -13.891 1 98.56 135 ASN B N 1
ATOM 2784 C CA . ASN B 1 135 ? 15.164 -19.375 -13.484 1 98.56 135 ASN B CA 1
ATOM 2785 C C . ASN B 1 135 ? 14.055 -19.641 -14.484 1 98.56 135 ASN B C 1
ATOM 2787 O O . ASN B 1 135 ? 13.445 -20.719 -14.469 1 98.56 135 ASN B O 1
ATOM 2791 N N . LEU B 1 136 ? 13.734 -18.672 -15.328 1 98.5 136 LEU B N 1
ATOM 2792 C CA . LEU B 1 136 ? 12.688 -18.844 -16.328 1 98.5 136 LEU B CA 1
ATOM 2793 C C . LEU B 1 136 ? 13.281 -19.094 -17.703 1 98.5 136 LEU B C 1
ATOM 2795 O O . LEU B 1 136 ? 14.492 -18.984 -17.891 1 98.5 136 LEU B O 1
ATOM 2799 N N . ARG B 1 137 ? 12.43 -19.531 -18.578 1 98.06 137 ARG B N 1
ATOM 2800 C CA . ARG B 1 137 ? 12.875 -19.891 -19.922 1 98.06 137 ARG B CA 1
ATOM 2801 C C . ARG B 1 137 ? 12.852 -18.688 -20.859 1 98.06 137 ARG B C 1
ATOM 2803 O O . ARG B 1 137 ? 11.82 -18.016 -20.984 1 98.06 137 ARG B O 1
ATOM 2810 N N . SER B 1 138 ? 13.945 -18.422 -21.5 1 97.88 138 SER B N 1
ATOM 2811 C CA . SER B 1 138 ? 14.039 -17.484 -22.625 1 97.88 138 SER B CA 1
ATOM 2812 C C . SER B 1 138 ? 13.57 -16.094 -22.219 1 97.88 138 SER B C 1
ATOM 2814 O O . SER B 1 138 ? 12.789 -15.461 -22.938 1 97.88 138 SER B O 1
ATOM 2816 N N . ILE B 1 139 ? 13.992 -15.641 -21.094 1 98.31 139 ILE B N 1
ATOM 2817 C CA . ILE B 1 139 ? 13.656 -14.297 -20.625 1 98.31 139 ILE B CA 1
ATOM 2818 C C . ILE B 1 139 ? 14.664 -13.297 -21.172 1 98.31 139 ILE B C 1
ATOM 2820 O O . ILE B 1 139 ? 15.875 -13.5 -21.062 1 98.31 139 ILE B O 1
ATOM 2824 N N . ASP B 1 140 ? 14.211 -12.227 -21.781 1 98.5 140 ASP B N 1
ATOM 2825 C CA . ASP B 1 140 ? 15 -11.062 -22.188 1 98.5 140 ASP B CA 1
ATOM 2826 C C . ASP B 1 140 ? 14.945 -9.969 -21.125 1 98.5 140 ASP B C 1
ATOM 2828 O O . ASP B 1 140 ? 13.93 -9.289 -20.969 1 98.5 140 ASP B O 1
ATOM 2832 N N . ALA B 1 141 ? 16.047 -9.75 -20.453 1 98.56 141 ALA B N 1
ATOM 2833 C CA . ALA B 1 141 ? 16.109 -8.766 -19.375 1 98.56 141 ALA B CA 1
ATOM 2834 C C . ALA B 1 141 ? 15.703 -7.383 -19.875 1 98.56 141 ALA B C 1
ATOM 2836 O O . ALA B 1 141 ? 15.07 -6.613 -19.156 1 98.56 141 ALA B O 1
ATOM 2837 N N . LYS B 1 142 ? 16.094 -7.051 -21.078 1 98.62 142 LYS B N 1
ATOM 2838 C CA . LYS B 1 142 ? 15.805 -5.73 -21.641 1 98.62 142 LYS B CA 1
ATOM 2839 C C . LYS B 1 142 ? 14.297 -5.48 -21.703 1 98.62 142 LYS B C 1
ATOM 2841 O O . LYS B 1 142 ? 13.836 -4.363 -21.469 1 98.62 142 LYS B O 1
ATOM 2846 N N . LYS B 1 143 ? 13.562 -6.504 -22.031 1 98.69 143 LYS B N 1
ATOM 2847 C CA . LYS B 1 143 ? 12.109 -6.383 -22.109 1 98.69 143 LYS B CA 1
ATOM 2848 C C . LYS B 1 143 ? 11.508 -6.09 -20.75 1 98.69 143 LYS B C 1
ATOM 2850 O O . LYS B 1 143 ? 10.594 -5.273 -20.625 1 98.69 143 LYS B O 1
ATOM 2855 N N . LEU B 1 144 ? 12 -6.773 -19.734 1 98.81 144 LEU B N 1
ATOM 2856 C CA . LEU B 1 144 ? 11.508 -6.543 -18.391 1 98.81 144 LEU B CA 1
ATOM 2857 C C . LEU B 1 144 ? 11.891 -5.148 -17.906 1 98.81 144 LEU B C 1
ATOM 2859 O O . LEU B 1 144 ? 11.07 -4.453 -17.297 1 98.81 144 LEU B O 1
ATOM 2863 N N . TRP B 1 145 ? 13.125 -4.672 -18.172 1 98.56 145 TRP B N 1
ATOM 2864 C CA . TRP B 1 145 ? 13.555 -3.328 -17.797 1 98.56 145 TRP B CA 1
ATOM 2865 C C . TRP B 1 145 ? 12.672 -2.27 -18.453 1 98.56 145 TRP B C 1
ATOM 2867 O O . TRP B 1 145 ? 12.297 -1.281 -17.812 1 98.56 145 TRP B O 1
ATOM 2877 N N . ASP B 1 146 ? 12.305 -2.516 -19.703 1 98.44 146 ASP B N 1
ATOM 2878 C CA . ASP B 1 146 ? 11.469 -1.562 -20.422 1 98.44 146 ASP B CA 1
ATOM 2879 C C . ASP B 1 146 ? 10.117 -1.379 -19.734 1 98.44 146 ASP B C 1
ATOM 2881 O O . ASP B 1 146 ? 9.508 -0.311 -19.812 1 98.44 146 ASP B O 1
ATOM 2885 N N . LEU B 1 147 ? 9.688 -2.387 -19.047 1 98.5 147 LEU B N 1
ATOM 2886 C CA . LEU B 1 147 ? 8.367 -2.361 -18.422 1 98.5 147 LEU B CA 1
ATOM 2887 C C . LEU B 1 147 ? 8.438 -1.734 -17.031 1 98.5 147 LEU B C 1
ATOM 2889 O O . LEU B 1 147 ? 7.496 -1.062 -16.594 1 98.5 147 LEU B O 1
ATOM 2893 N N . VAL B 1 148 ? 9.609 -1.878 -16.312 1 97.5 148 VAL B N 1
ATOM 2894 C CA . VAL B 1 148 ? 9.578 -1.519 -14.898 1 97.5 148 VAL B CA 1
ATOM 2895 C C . VAL B 1 148 ? 10.438 -0.281 -14.656 1 97.5 148 VAL B C 1
ATOM 2897 O O . VAL B 1 148 ? 10.344 0.356 -13.609 1 97.5 148 VAL B O 1
ATOM 2900 N N . GLU B 1 149 ? 11.281 0.06 -15.578 1 96.31 149 GLU B N 1
ATOM 2901 C CA . GLU B 1 149 ? 12.203 1.172 -15.352 1 96.31 149 GLU B CA 1
ATOM 2902 C C . GLU B 1 149 ? 11.445 2.492 -15.219 1 96.31 149 GLU B C 1
ATOM 2904 O O . GLU B 1 149 ? 10.453 2.721 -15.914 1 96.31 149 GLU B O 1
ATOM 2909 N N . ILE B 1 150 ? 11.898 3.303 -14.258 1 93.88 150 ILE B N 1
ATOM 2910 C CA . ILE B 1 150 ? 11.406 4.668 -14.117 1 93.88 150 ILE B CA 1
ATOM 2911 C C . ILE B 1 150 ? 12.258 5.613 -14.961 1 93.88 150 ILE B C 1
ATOM 2913 O O . ILE B 1 150 ? 13.469 5.73 -14.742 1 93.88 150 ILE B O 1
ATOM 2917 N N . LYS B 1 151 ? 11.648 6.223 -15.891 1 88.75 151 LYS B N 1
ATOM 2918 C CA . LYS B 1 151 ? 12.367 7.129 -16.781 1 88.75 151 LYS B CA 1
ATOM 2919 C C . LYS B 1 151 ? 11.945 8.578 -16.547 1 88.75 151 LYS B C 1
ATOM 2921 O O . LYS B 1 151 ? 10.773 8.859 -16.281 1 88.75 151 LYS B O 1
ATOM 2926 N N . ARG B 1 152 ? 12.922 9.336 -16.594 1 87.44 152 ARG B N 1
ATOM 2927 C CA . ARG B 1 152 ? 12.641 10.766 -16.531 1 87.44 152 ARG B CA 1
ATOM 2928 C C . ARG B 1 152 ? 12.148 11.289 -17.875 1 87.44 152 ARG B C 1
ATOM 2930 O O . ARG B 1 152 ? 12.75 11.008 -18.922 1 87.44 152 ARG B O 1
ATOM 2937 N N . PRO B 1 153 ? 11.086 11.977 -17.797 1 88.56 153 PRO B N 1
ATOM 2938 C CA . PRO B 1 153 ? 10.609 12.562 -19.062 1 88.56 153 PRO B CA 1
ATOM 2939 C C . PRO B 1 153 ? 11.57 13.594 -19.641 1 88.56 153 PRO B C 1
ATOM 2941 O O . PRO B 1 153 ? 12.5 14.031 -18.953 1 88.56 153 PRO B O 1
ATOM 2944 N N . ALA B 1 154 ? 11.266 13.961 -20.875 1 89.81 154 ALA B N 1
ATOM 2945 C CA . ALA B 1 154 ? 12.141 14.836 -21.656 1 89.81 154 ALA B CA 1
ATOM 2946 C C . ALA B 1 154 ? 12.18 16.234 -21.062 1 89.81 154 ALA B C 1
ATOM 2948 O O . ALA B 1 154 ? 13.148 16.969 -21.234 1 89.81 154 ALA B O 1
ATOM 2949 N N . ASP B 1 155 ? 11.156 16.609 -20.328 1 91.31 155 ASP B N 1
ATOM 2950 C CA . ASP B 1 155 ? 11.094 17.969 -19.766 1 91.31 155 ASP B CA 1
ATOM 2951 C C . ASP B 1 155 ? 12.062 18.125 -18.609 1 91.31 155 ASP B C 1
ATOM 2953 O O . ASP B 1 155 ? 12.305 19.25 -18.141 1 91.31 155 ASP B O 1
ATOM 2957 N N . GLY B 1 156 ? 12.625 17.031 -18.109 1 89.56 156 GLY B N 1
ATOM 2958 C CA . GLY B 1 156 ? 13.656 17.062 -17.094 1 89.56 156 GLY B CA 1
ATOM 2959 C C . GLY B 1 156 ? 13.117 17.375 -15.703 1 89.56 156 GLY B C 1
ATOM 2960 O O . GLY B 1 156 ? 13.875 17.453 -14.742 1 89.56 156 GLY B O 1
ATOM 2961 N N . LEU B 1 157 ? 11.836 17.469 -15.609 1 93.5 157 LEU B N 1
ATOM 2962 C CA . LEU B 1 157 ? 11.203 17.812 -14.344 1 93.5 157 LEU B CA 1
ATOM 2963 C C . LEU B 1 157 ? 10.867 16.562 -13.539 1 93.5 157 LEU B C 1
ATOM 2965 O O . LEU B 1 157 ? 10.773 15.469 -14.102 1 93.5 157 LEU B O 1
ATOM 2969 N N . PRO B 1 158 ? 10.797 16.688 -12.195 1 94.31 158 PRO B N 1
ATOM 2970 C CA . PRO B 1 158 ? 10.398 15.547 -11.375 1 94.31 158 PRO B CA 1
ATOM 2971 C C . PRO B 1 158 ? 9.023 15 -11.758 1 94.31 158 PRO B C 1
ATOM 2973 O O . PRO B 1 158 ? 8.102 15.773 -12.031 1 94.31 158 PRO B O 1
ATOM 2976 N N . HIS B 1 159 ? 8.992 13.648 -11.781 1 91.69 159 HIS B N 1
ATOM 2977 C CA . HIS B 1 159 ? 7.742 12.992 -12.133 1 91.69 159 HIS B CA 1
ATOM 2978 C C . HIS B 1 159 ? 7.496 11.773 -11.242 1 91.69 159 HIS B C 1
ATOM 2980 O O . HIS B 1 159 ? 8.445 11.133 -10.781 1 91.69 159 HIS B O 1
ATOM 2986 N N . ASN B 1 160 ? 6.195 11.484 -11.07 1 90.81 160 ASN B N 1
ATOM 2987 C CA . ASN B 1 160 ? 5.781 10.281 -10.352 1 90.81 160 ASN B CA 1
ATOM 2988 C C . ASN B 1 160 ? 4.762 9.477 -11.148 1 90.81 160 ASN B C 1
ATOM 2990 O O . ASN B 1 160 ? 3.779 8.984 -10.594 1 90.81 160 ASN B O 1
ATOM 2994 N N . SER B 1 161 ? 4.973 9.367 -12.406 1 88.25 161 SER B N 1
ATOM 2995 C CA . SER B 1 161 ? 4.02 8.75 -13.328 1 88.25 161 SER B CA 1
ATOM 2996 C C . SER B 1 161 ? 4.07 7.23 -13.242 1 88.25 161 SER B C 1
ATOM 2998 O O . SER B 1 161 ? 3.197 6.543 -13.773 1 88.25 161 SER B O 1
ATOM 3000 N N . GLY B 1 162 ? 5.016 6.75 -12.523 1 91 162 GLY B N 1
ATOM 3001 C CA . GLY B 1 162 ? 5.148 5.305 -12.438 1 91 162 GLY B CA 1
ATOM 3002 C C . GLY B 1 162 ? 5.777 4.684 -13.664 1 91 162 GLY B C 1
ATOM 3003 O O . GLY B 1 162 ? 6.621 5.301 -14.32 1 91 162 GLY B O 1
ATOM 3004 N N . ASN B 1 163 ? 5.625 3.395 -13.844 1 94.94 163 ASN B N 1
ATOM 3005 C CA . ASN B 1 163 ? 6.168 2.639 -14.969 1 94.94 163 ASN B CA 1
ATOM 3006 C C . ASN B 1 163 ? 5.07 1.92 -15.742 1 94.94 163 ASN B C 1
ATOM 3008 O O . ASN B 1 163 ? 3.887 2.219 -15.578 1 94.94 163 ASN B O 1
ATOM 3012 N N . LYS B 1 164 ? 5.375 1.001 -16.641 1 97.31 164 LYS B N 1
ATOM 3013 C CA . LYS B 1 164 ? 4.426 0.456 -17.609 1 97.31 164 LYS B CA 1
ATOM 3014 C C . LYS B 1 164 ? 3.562 -0.632 -16.984 1 97.31 164 LYS B C 1
ATOM 3016 O O . LYS B 1 164 ? 2.645 -1.149 -17.625 1 97.31 164 LYS B O 1
ATOM 3021 N N . VAL B 1 165 ? 3.779 -0.99 -15.727 1 97.5 165 VAL B N 1
ATOM 3022 C CA . VAL B 1 165 ? 2.951 -1.994 -15.062 1 97.5 165 VAL B CA 1
ATOM 3023 C C . VAL B 1 165 ? 2.141 -1.342 -13.945 1 97.5 165 VAL B C 1
ATOM 3025 O O . VAL B 1 165 ? 1.371 -2.014 -13.258 1 97.5 165 VAL B O 1
ATOM 3028 N N . SER B 1 166 ? 2.273 -0.031 -13.789 1 95.94 166 SER B N 1
ATOM 3029 C CA . SER B 1 166 ? 1.632 0.691 -12.695 1 95.94 166 SER B CA 1
ATOM 3030 C C . SER B 1 166 ? 0.114 0.567 -12.766 1 95.94 166 SER B C 1
ATOM 3032 O O . SER B 1 166 ? -0.55 0.39 -11.742 1 95.94 166 SER B O 1
ATOM 3034 N N . ASP B 1 167 ? -0.433 0.622 -13.938 1 96.88 167 ASP B N 1
ATOM 3035 C CA . ASP B 1 167 ? -1.883 0.542 -14.086 1 96.88 167 ASP B CA 1
ATOM 3036 C C . ASP B 1 167 ? -2.404 -0.826 -13.648 1 96.88 167 ASP B C 1
ATOM 3038 O O . ASP B 1 167 ? -3.5 -0.932 -13.102 1 96.88 167 ASP B O 1
ATOM 3042 N N . ASP B 1 168 ? -1.636 -1.897 -13.961 1 97.81 168 ASP B N 1
ATOM 3043 C CA . ASP B 1 168 ? -2.014 -3.227 -13.492 1 97.81 168 ASP B CA 1
ATOM 3044 C C . ASP B 1 168 ? -1.983 -3.299 -11.969 1 97.81 168 ASP B C 1
ATOM 3046 O O . ASP B 1 168 ? -2.887 -3.867 -11.352 1 97.81 168 ASP B O 1
ATOM 3050 N N . LEU B 1 169 ? -0.932 -2.734 -11.414 1 96.88 169 LEU B N 1
ATOM 3051 C CA . LEU B 1 169 ? -0.815 -2.721 -9.961 1 96.88 169 LEU B CA 1
ATOM 3052 C C . LEU B 1 169 ? -1.972 -1.953 -9.328 1 96.88 169 LEU B C 1
ATOM 3054 O O . LEU B 1 169 ? -2.535 -2.389 -8.328 1 96.88 169 LEU B O 1
ATOM 3058 N N . LYS B 1 170 ? -2.342 -0.847 -9.945 1 96.69 170 LYS B N 1
ATOM 3059 C CA . LYS B 1 170 ? -3.469 -0.051 -9.469 1 96.69 170 LYS B CA 1
ATOM 3060 C C . LYS B 1 170 ? -4.773 -0.842 -9.547 1 96.69 170 LYS B C 1
ATOM 3062 O O . LYS B 1 170 ? -5.625 -0.731 -8.664 1 96.69 170 LYS B O 1
ATOM 3067 N N . TYR B 1 171 ? -4.949 -1.604 -10.586 1 97.69 171 TYR B N 1
ATOM 3068 C CA . TYR B 1 171 ? -6.141 -2.438 -10.727 1 97.69 171 TYR B CA 1
ATOM 3069 C C . TYR B 1 171 ? -6.266 -3.408 -9.562 1 97.69 171 TYR B C 1
ATOM 3071 O O . TYR B 1 171 ? -7.309 -3.465 -8.906 1 97.69 171 TYR B O 1
ATOM 3079 N N . PHE B 1 172 ? -5.227 -4.125 -9.281 1 97.62 172 PHE B N 1
ATOM 3080 C CA . PHE B 1 172 ? -5.293 -5.133 -8.234 1 97.62 172 PHE B CA 1
ATOM 3081 C C . PHE B 1 172 ? -5.438 -4.48 -6.863 1 97.62 172 PHE B C 1
ATOM 3083 O O . PHE B 1 172 ? -6.09 -5.031 -5.973 1 97.62 172 PHE B O 1
ATOM 3090 N N . THR B 1 173 ? -4.793 -3.293 -6.691 1 96.88 173 THR B N 1
ATOM 3091 C CA . THR B 1 173 ? -4.961 -2.549 -5.449 1 96.88 173 THR B CA 1
ATOM 3092 C C . THR B 1 173 ? -6.426 -2.168 -5.238 1 96.88 173 THR B C 1
ATOM 3094 O O . THR B 1 173 ? -6.969 -2.35 -4.148 1 96.88 173 THR B O 1
ATOM 3097 N N . ARG B 1 174 ? -7.043 -1.683 -6.289 1 96.88 174 ARG B N 1
ATOM 3098 C CA . ARG B 1 174 ? -8.453 -1.317 -6.203 1 96.88 174 ARG B CA 1
ATOM 3099 C C . ARG B 1 174 ? -9.32 -2.541 -5.926 1 96.88 174 ARG B C 1
ATOM 3101 O O . ARG B 1 174 ? -10.266 -2.475 -5.141 1 96.88 174 ARG B O 1
ATOM 3108 N N . TYR B 1 175 ? -8.992 -3.641 -6.578 1 97 175 TYR B N 1
ATOM 3109 C CA . TYR B 1 175 ? -9.766 -4.867 -6.41 1 97 175 TYR B CA 1
ATOM 3110 C C . TYR B 1 175 ? -9.719 -5.344 -4.965 1 97 175 TYR B C 1
ATOM 3112 O O . TYR B 1 175 ? -10.758 -5.543 -4.336 1 97 175 TYR B O 1
ATOM 3120 N N . GLN B 1 176 ? -8.523 -5.477 -4.445 1 96.94 176 GLN B N 1
ATOM 3121 C CA . GLN B 1 176 ? -8.359 -5.969 -3.08 1 96.94 176 GLN B CA 1
ATOM 3122 C C . GLN B 1 176 ? -9.062 -5.059 -2.078 1 96.94 176 GLN B C 1
ATOM 3124 O O . GLN B 1 176 ? -9.703 -5.539 -1.14 1 96.94 176 GLN B O 1
ATOM 3129 N N . ARG B 1 177 ? -8.922 -3.736 -2.275 1 96.81 177 ARG B N 1
ATOM 3130 C CA . ARG B 1 177 ? -9.578 -2.787 -1.381 1 96.81 177 ARG B CA 1
ATOM 3131 C C . ARG B 1 177 ? -11.094 -2.873 -1.505 1 96.81 177 ARG B C 1
ATOM 3133 O O . ARG B 1 177 ? -11.805 -2.785 -0.505 1 96.81 177 ARG B O 1
ATOM 3140 N N . THR B 1 178 ? -11.602 -3.082 -2.662 1 95.31 178 THR B N 1
ATOM 3141 C CA . THR B 1 178 ? -13.031 -3.15 -2.928 1 95.31 178 THR B CA 1
ATOM 3142 C C . THR B 1 178 ? -13.664 -4.324 -2.188 1 95.31 178 THR B C 1
ATOM 3144 O O . THR B 1 178 ? -14.734 -4.184 -1.592 1 95.31 178 THR B O 1
ATOM 3147 N N . VAL B 1 179 ? -12.984 -5.422 -2.137 1 95.25 179 VAL B N 1
ATOM 3148 C CA . VAL B 1 179 ? -13.594 -6.621 -1.572 1 95.25 179 VAL B CA 1
ATOM 3149 C C . VAL B 1 179 ? -13.211 -6.754 -0.1 1 95.25 179 VAL B C 1
ATOM 3151 O O . VAL B 1 179 ? -13.656 -7.68 0.583 1 95.25 179 VAL B O 1
ATOM 3154 N N . GLY B 1 180 ? -12.305 -5.898 0.357 1 95.31 180 GLY B N 1
ATOM 3155 C CA . GLY B 1 180 ? -12 -5.797 1.775 1 95.31 180 GLY B CA 1
ATOM 3156 C C . GLY B 1 180 ? -10.961 -6.801 2.234 1 95.31 180 GLY B C 1
ATOM 3157 O O . GLY B 1 180 ? -10.906 -7.16 3.412 1 95.31 180 GLY B O 1
ATOM 3158 N N . ALA B 1 181 ? -10.125 -7.336 1.316 1 96.06 181 ALA B N 1
ATOM 3159 C CA . ALA B 1 181 ? -9.031 -8.219 1.702 1 96.06 181 ALA B CA 1
ATOM 3160 C C . ALA B 1 181 ? -7.871 -7.43 2.303 1 96.06 181 ALA B C 1
ATOM 3162 O O . ALA B 1 181 ? -7.105 -6.789 1.578 1 96.06 181 ALA B O 1
ATOM 3163 N N . HIS B 1 182 ? -7.676 -7.508 3.566 1 96.19 182 HIS B N 1
ATOM 3164 C CA . HIS B 1 182 ? -6.707 -6.664 4.258 1 96.19 182 HIS B CA 1
ATOM 3165 C C . HIS B 1 182 ? -5.43 -7.434 4.566 1 96.19 182 HIS B C 1
ATOM 3167 O O . HIS B 1 182 ? -4.332 -6.988 4.219 1 96.19 182 HIS B O 1
ATOM 3173 N N . VAL B 1 183 ? -5.539 -8.617 5.207 1 96.69 183 VAL B N 1
ATOM 3174 C CA . VAL B 1 183 ? -4.348 -9.375 5.586 1 96.69 183 VAL B CA 1
ATOM 3175 C C . VAL B 1 183 ? -3.982 -10.352 4.473 1 96.69 183 VAL B C 1
ATOM 3177 O O . VAL B 1 183 ? -4.828 -10.719 3.65 1 96.69 183 VAL B O 1
ATOM 3180 N N . THR B 1 184 ? -2.73 -10.664 4.355 1 97.06 184 THR B N 1
ATOM 3181 C CA . THR B 1 184 ? -2.275 -11.711 3.447 1 97.06 184 THR B CA 1
ATOM 3182 C C . THR B 1 184 ? -1.688 -12.891 4.227 1 97.06 184 THR B C 1
ATOM 3184 O O . THR B 1 184 ? -1.058 -12.695 5.27 1 97.06 184 THR B O 1
ATOM 3187 N N . PRO B 1 185 ? -1.959 -14.031 3.881 1 98.25 185 PRO B N 1
ATOM 3188 C CA . PRO B 1 185 ? -2.873 -14.383 2.791 1 98.25 185 PRO B CA 1
ATOM 3189 C C . PRO B 1 185 ? -4.344 -14.266 3.193 1 98.25 185 PRO B C 1
ATOM 3191 O O . PRO B 1 185 ? -4.668 -14.336 4.383 1 98.25 185 PRO B O 1
ATOM 3194 N N . THR B 1 186 ? -5.188 -13.922 2.283 1 98.44 186 THR B N 1
ATOM 3195 C CA . THR B 1 186 ? -6.641 -14.039 2.369 1 98.44 186 THR B CA 1
ATOM 3196 C C . THR B 1 186 ? -7.184 -14.867 1.206 1 98.44 186 THR B C 1
ATOM 3198 O O . THR B 1 186 ? -6.711 -14.742 0.075 1 98.44 186 THR B O 1
ATOM 3201 N N . VAL B 1 187 ? -8.148 -15.742 1.489 1 98.38 187 VAL B N 1
ATOM 3202 C CA . VAL B 1 187 ? -8.711 -16.594 0.451 1 98.38 187 VAL B CA 1
ATOM 3203 C C . VAL B 1 187 ? -10.195 -16.281 0.265 1 98.38 187 VAL B C 1
ATOM 3205 O O . VAL B 1 187 ? -10.945 -16.188 1.241 1 98.38 187 VAL B O 1
ATOM 3208 N N . PHE B 1 188 ? -10.586 -16 -0.927 1 97.75 188 PHE B N 1
ATOM 3209 C CA . PHE B 1 188 ? -11.984 -15.883 -1.311 1 97.75 188 PHE B CA 1
ATOM 3210 C C . PHE B 1 188 ? -12.414 -17.078 -2.152 1 97.75 188 PHE B C 1
ATOM 3212 O O . PHE B 1 188 ? -11.672 -17.531 -3.021 1 97.75 188 PHE B O 1
ATOM 3219 N N . VAL B 1 189 ? -13.555 -17.641 -1.923 1 96.81 189 VAL B N 1
ATOM 3220 C CA . VAL B 1 189 ? -14.203 -18.656 -2.742 1 96.81 189 VAL B CA 1
ATOM 3221 C C . VAL B 1 189 ? -15.523 -18.109 -3.289 1 96.81 189 VAL B C 1
ATOM 3223 O O . VAL B 1 189 ? -16.422 -17.75 -2.52 1 96.81 189 VAL B O 1
ATOM 3226 N N . ASN B 1 190 ? -15.594 -18.016 -4.602 1 94.19 190 ASN B N 1
ATOM 3227 C CA . ASN B 1 190 ? -16.766 -17.453 -5.262 1 94.19 190 ASN B CA 1
ATOM 3228 C C . ASN B 1 190 ? -17.094 -16.062 -4.703 1 94.19 190 ASN B C 1
ATOM 3230 O O . ASN B 1 190 ? -18.266 -15.789 -4.395 1 94.19 190 ASN B O 1
ATOM 3234 N N . GLY B 1 191 ? -16.094 -15.305 -4.422 1 94.06 191 GLY B N 1
ATOM 3235 C CA . GLY B 1 191 ? -16.266 -13.906 -4.055 1 94.06 191 GLY B CA 1
ATOM 3236 C C . GLY B 1 191 ? -16.516 -13.711 -2.572 1 94.06 191 GLY B C 1
ATOM 3237 O O . GLY B 1 191 ? -16.719 -12.586 -2.117 1 94.06 191 GLY B O 1
ATOM 3238 N N . ILE B 1 192 ? -16.484 -14.836 -1.847 1 95.19 192 ILE B N 1
ATOM 3239 C CA . ILE B 1 192 ? -16.734 -14.773 -0.411 1 95.19 192 ILE B CA 1
ATOM 3240 C C . ILE B 1 192 ? -15.469 -15.148 0.353 1 95.19 192 ILE B C 1
ATOM 3242 O O . ILE B 1 192 ? -14.797 -16.125 0.017 1 95.19 192 ILE B O 1
ATOM 3246 N N . ALA B 1 193 ? -15.164 -14.344 1.361 1 96.69 193 ALA B N 1
ATOM 3247 C CA . ALA B 1 193 ? -13.969 -14.617 2.162 1 96.69 193 ALA B CA 1
ATOM 3248 C C . ALA B 1 193 ? -14.125 -15.914 2.947 1 96.69 193 ALA B C 1
ATOM 3250 O O . ALA B 1 193 ? -15.188 -16.188 3.51 1 96.69 193 ALA B O 1
ATOM 3251 N N . PHE B 1 194 ? -13.102 -16.734 2.957 1 97.38 194 PHE B N 1
ATOM 3252 C CA . PHE B 1 194 ? -13.023 -17.969 3.746 1 97.38 194 PHE B CA 1
ATOM 3253 C C . PHE B 1 194 ? -11.891 -17.875 4.758 1 97.38 194 PHE B C 1
ATOM 3255 O O . PHE B 1 194 ? -10.836 -18.5 4.574 1 97.38 194 PHE B O 1
ATOM 3262 N N . PRO B 1 195 ? -12.148 -17.234 5.836 1 96.19 195 PRO B N 1
ATOM 3263 C CA . PRO B 1 195 ? -11.094 -17.031 6.828 1 96.19 195 PRO B CA 1
ATOM 3264 C C . PRO B 1 195 ? -10.594 -18.328 7.434 1 96.19 195 PRO B C 1
ATOM 3266 O O . PRO B 1 195 ? -9.523 -18.359 8.047 1 96.19 195 PRO B O 1
ATOM 3269 N N . GLN B 1 196 ? -11.344 -19.406 7.234 1 95.88 196 GLN B N 1
ATOM 3270 C CA . GLN B 1 196 ? -10.938 -20.703 7.77 1 95.88 196 GLN B CA 1
ATOM 3271 C C . GLN B 1 196 ? -9.789 -21.297 6.949 1 95.88 196 GLN B C 1
ATOM 3273 O O . GLN B 1 196 ? -9.172 -22.281 7.363 1 95.88 196 GLN B O 1
ATOM 3278 N N . ILE B 1 197 ? -9.523 -20.828 5.762 1 97.81 197 ILE B N 1
ATOM 3279 C CA . ILE B 1 197 ? -8.367 -21.25 4.973 1 97.81 197 ILE B CA 1
ATOM 3280 C C . ILE B 1 197 ? -7.203 -20.281 5.211 1 97.81 197 ILE B C 1
ATOM 3282 O O . ILE B 1 197 ? -7.258 -19.125 4.801 1 97.81 197 ILE B O 1
ATOM 3286 N N . GLU B 1 198 ? -6.238 -20.75 5.875 1 96.38 198 GLU B N 1
ATOM 3287 C CA . GLU B 1 198 ? -5.027 -20 6.184 1 96.38 198 GLU B CA 1
ATOM 3288 C C . GLU B 1 198 ? -3.783 -20.719 5.668 1 96.38 198 GLU B C 1
ATOM 3290 O O . GLU B 1 198 ? -3.875 -21.828 5.133 1 96.38 198 GLU B O 1
ATOM 3295 N N . SER B 1 199 ? -2.656 -20.047 5.887 1 97.38 199 SER B N 1
ATOM 3296 C CA . SER B 1 199 ? -1.399 -20.641 5.426 1 97.38 199 SER B CA 1
ATOM 3297 C C . SER B 1 199 ? -1.089 -21.938 6.16 1 97.38 199 SER B C 1
ATOM 3299 O O . SER B 1 199 ? -0.417 -22.812 5.617 1 97.38 199 SER B O 1
ATOM 3301 N N . SER B 1 200 ? -1.593 -22.078 7.375 1 97.25 200 SER B N 1
ATOM 3302 C CA . SER B 1 200 ? -1.277 -23.25 8.18 1 97.25 200 SER B CA 1
ATOM 3303 C C . SER B 1 200 ? -2.33 -24.344 8.008 1 97.25 200 SER B C 1
ATOM 3305 O O . SER B 1 200 ? -2.18 -25.453 8.531 1 97.25 200 SER B O 1
ATOM 3307 N N . THR B 1 201 ? -3.434 -24.078 7.312 1 98.19 201 THR B N 1
ATOM 3308 C CA . THR B 1 201 ? -4.473 -25.062 7.074 1 98.19 201 THR B CA 1
ATOM 3309 C C . THR B 1 201 ? -3.965 -26.172 6.152 1 98.19 201 THR B C 1
ATOM 3311 O O . THR B 1 201 ? -3.41 -25.891 5.09 1 98.19 201 THR B O 1
ATOM 3314 N N . ASP B 1 202 ? -4.168 -27.422 6.559 1 98.12 202 ASP B N 1
ATOM 3315 C CA . ASP B 1 202 ? -3.709 -28.547 5.754 1 98.12 202 ASP B CA 1
ATOM 3316 C C . ASP B 1 202 ? -4.453 -28.609 4.426 1 98.12 202 ASP B C 1
ATOM 3318 O O . ASP B 1 202 ? -5.648 -28.328 4.363 1 98.12 202 ASP B O 1
ATOM 3322 N N . ALA B 1 203 ? -3.734 -29.109 3.428 1 98.31 203 ALA B N 1
ATOM 3323 C CA . ALA B 1 203 ? -4.324 -29.234 2.098 1 98.31 203 ALA B CA 1
ATOM 3324 C C . ALA B 1 203 ? -5.59 -30.078 2.137 1 98.31 203 ALA B C 1
ATOM 3326 O O . ALA B 1 203 ? -6.566 -29.781 1.446 1 98.31 203 ALA B O 1
ATOM 3327 N N . SER B 1 204 ? -5.586 -31.172 2.895 1 98.25 204 SER B N 1
ATOM 3328 C CA . SER B 1 204 ? -6.746 -32.031 2.988 1 98.25 204 SER B CA 1
ATOM 3329 C C . SER B 1 204 ? -7.953 -31.312 3.566 1 98.25 204 SER B C 1
ATOM 3331 O O . SER B 1 204 ? -9.078 -31.516 3.117 1 98.25 204 SER B O 1
ATOM 3333 N N . ALA B 1 205 ? -7.711 -30.5 4.562 1 98.38 205 ALA B N 1
ATOM 3334 C CA . ALA B 1 205 ? -8.781 -29.703 5.156 1 98.38 205 ALA B CA 1
ATOM 3335 C C . ALA B 1 205 ? -9.328 -28.688 4.156 1 98.38 205 ALA B C 1
ATOM 3337 O O . ALA B 1 205 ? -10.539 -28.484 4.066 1 98.38 205 ALA B O 1
ATOM 3338 N N . ILE B 1 206 ? -8.43 -28.031 3.42 1 98.56 206 ILE B N 1
ATOM 3339 C CA . ILE B 1 206 ? -8.852 -27.078 2.4 1 98.56 206 ILE B CA 1
ATOM 3340 C C . ILE B 1 206 ? -9.695 -27.797 1.344 1 98.56 206 ILE B C 1
ATOM 3342 O O . ILE B 1 206 ? -10.75 -27.297 0.941 1 98.56 206 ILE B O 1
ATOM 3346 N N . ALA B 1 207 ? -9.227 -28.969 0.894 1 98 207 ALA B N 1
ATOM 3347 C CA . ALA B 1 207 ? -9.961 -29.734 -0.102 1 98 207 ALA B CA 1
ATOM 3348 C C . ALA B 1 207 ? -11.375 -30.047 0.382 1 98 207 ALA B C 1
ATOM 3350 O O . ALA B 1 207 ? -12.336 -29.953 -0.389 1 98 207 ALA B O 1
ATOM 3351 N N . LYS B 1 208 ? -11.484 -30.422 1.628 1 97.44 208 LYS B N 1
ATOM 3352 C CA . LYS B 1 208 ? -12.797 -30.703 2.201 1 97.44 208 LYS B CA 1
ATOM 3353 C C . LYS B 1 208 ? -13.703 -29.469 2.15 1 97.44 208 LYS B C 1
ATOM 3355 O O . LYS B 1 208 ? -14.875 -29.578 1.793 1 97.44 208 LYS B O 1
ATOM 3360 N N . ILE B 1 209 ? -13.18 -28.359 2.521 1 97.44 209 ILE B N 1
ATOM 3361 C CA . ILE B 1 209 ? -13.922 -27.094 2.488 1 97.44 209 ILE B CA 1
ATOM 3362 C C . ILE B 1 209 ? -14.391 -26.812 1.063 1 97.44 209 ILE B C 1
ATOM 3364 O O . ILE B 1 209 ? -15.555 -26.484 0.842 1 97.44 209 ILE B O 1
ATOM 3368 N N . LEU B 1 210 ? -13.477 -26.953 0.123 1 97.06 210 LEU B N 1
ATOM 3369 C CA . LEU B 1 210 ? -13.781 -26.656 -1.272 1 97.06 210 LEU B CA 1
ATOM 3370 C C . LEU B 1 210 ? -14.812 -27.641 -1.823 1 97.06 210 LEU B C 1
ATOM 3372 O O . LEU B 1 210 ? -15.711 -27.25 -2.568 1 97.06 210 LEU B O 1
ATOM 3376 N N . LYS B 1 211 ? -14.711 -28.875 -1.503 1 95.62 211 LYS B N 1
ATOM 3377 C CA . LYS B 1 211 ? -15.648 -29.906 -1.958 1 95.62 211 LYS B CA 1
ATOM 3378 C C . LYS B 1 211 ? -17.078 -29.578 -1.524 1 95.62 211 LYS B C 1
ATOM 3380 O O . LYS B 1 211 ? -18.031 -29.875 -2.244 1 95.62 211 LYS B O 1
ATOM 3385 N N . GLN B 1 212 ? -17.172 -28.938 -0.426 1 95.56 212 GLN B N 1
ATOM 3386 C CA . GLN B 1 212 ? -18.5 -28.578 0.09 1 95.56 212 GLN B CA 1
ATOM 3387 C C . GLN B 1 212 ? -19.141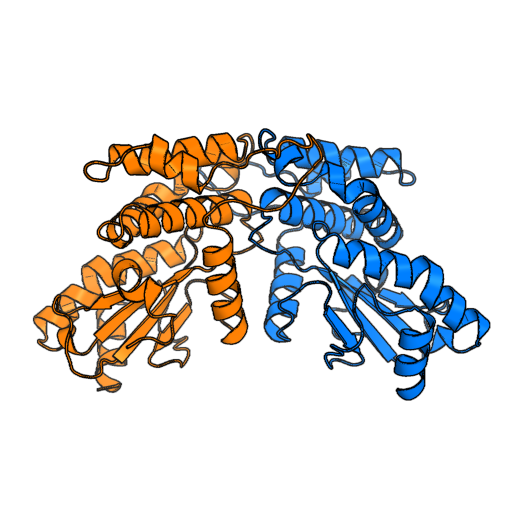 -27.5 -0.773 1 95.56 212 GLN B C 1
ATOM 3389 O O . GLN B 1 212 ? -20.344 -27.25 -0.665 1 95.56 212 GLN B O 1
ATOM 3394 N N . GLN B 1 213 ? -18.359 -26.859 -1.6 1 93.06 213 GLN B N 1
ATOM 3395 C CA . GLN B 1 213 ? -18.875 -25.797 -2.455 1 93.06 213 GLN B CA 1
ATOM 3396 C C . GLN B 1 213 ? -19.406 -26.359 -3.766 1 93.06 213 GLN B C 1
ATOM 3398 O O . GLN B 1 213 ? -19.969 -25.625 -4.586 1 93.06 213 GLN B O 1
ATOM 3403 N N . LEU B 1 214 ? -19.219 -27.625 -4.113 1 91.38 214 LEU B N 1
ATOM 3404 C CA . LEU B 1 214 ? -19.672 -28.25 -5.348 1 91.38 214 LEU B CA 1
ATOM 3405 C C . LEU B 1 214 ? -21.188 -28.453 -5.344 1 91.38 214 LEU B C 1
ATOM 3407 O O . LEU B 1 214 ? -21.781 -28.672 -4.293 1 91.38 214 LEU B O 1
#

Foldseek 3Di:
DDPADVLLCLAFKDQLQNDDDPDAAKEKEWEAFLLDLQSLLQLCQCVPPQSVVCVVVVNSRRYMYGYFQDQDCVLPLLRVLLVQLLLLCCVPPRNCSSVLSNLSSVVNVCRGCVNCVPPDSVVSNVVSLVSCVVRDPPDDSVSSCQFFPDDDDPVNDDDDPGGNSVVVVVSSNCVCVVLVPDDPGWIDIPSHTDPVDTSPDHSVNVNVVVVVVD/DDPADVLLCLAFKDQLQNDQDPDAAKEKEWEAFLLDLQSLLQLCQCVPPQSVVCVVVVNSRRYMYGYFQDQDVVLPLLRVLLVQLLLLCCVPPRNCSSVLSNLSSVVNVCRGCVNCVPPDSVVSNVVSLVSCVVRDPPDDSVSSCQFFPDDDDPVNDDDDPGGNSVVVVVSSNCVCVVLVPDDPGWIDIPSHTDPVDTSPDHSVNVNVVVVVVD